Protein AF-A0AAF0R2K1-F1 (afdb_monomer)

Secondary structure (DSSP, 8-state):
----PPPPTHHHHHHHTTSS---------------SSHHHHGGGG------------------------SS----EETTEE---S-HHHHHHHHHHHHS--S--B---B-TT----B-PPPP--HHHHHHHHHHHHHHHHTTSEEE---S-BEEEEEEE-TTS-EEEEE-TTTHHHHB------PPPHHHHHHTTTT--EEEEEEBTTGGGGSBBPTTTGGGG-EEETTEEEEESB--TT-TTHHHHHHHHHHHHSTTTBTTTEEEETTEEEEEESSHHHHHHHHHHHHHHHHHTTPPB-GGG-EEEESEEEETTEEEETTEEEE-HHHHHHHHTPPPP-SHHHHHHHHHHHHHGGGGSTTHHHHTHHHHHHTSTT------HHHHHHHHHHHHHHHSPPPBPPP-SS--EEEEEEE-SSEEEEEEEETTEEEEEEEEEPPTTGGGS-HHHHHHHHHHHHHHHTHHHHTTS-EEEEES-GGGGGTTT-SS--HHHHHHHHHHTTS-EEEEE----------------PPPPP------------------

InterPro domains:
  IPR000477 Reverse transcriptase domain [PF00078] (158-317)
  IPR000477 Reverse transcriptase domain [PS50878] (139-318)
  IPR041373 Reverse transcriptase, RNase H-like domain [PF17917] (409-505)
  IPR043128 Reverse transcriptase/Diguanylate cyclase domain [G3DSA:3.30.70.270] (183-318)
  IPR043128 Reverse transcriptase/Diguanylate cyclase domain [G3DSA:3.30.70.270] (328-410)
  IPR043502 DNA/RNA polymerase superfamily [SSF56672] (93-511)

Sequence (550 aa):
MNVLYHPGKANVVADTLSRLSTGSVAYVEEDKKELAKDVHLLAHLGVLFMDRQLWRDSSEWVRIFIGSGGGHGVLCYYGRLCVPNVGELRKQILTKAHNSREIDFGIDLLPDTQPISIPPYRMAPTELKELKEQLRDLLEKGFIRPSQSPWGAPVLFVKKKDGSLRMCIDYRQLNRVTVKNKYPLPRIDDLFDQLQGASHFSKIDLRSGYHQVKVRECDIPKTAFRTMYGHYEFVVMSFGLTNAPAIFMDLMNRVFKPYLDSFVVVFIDDILIYSHSEEEHMGHLRVVLQRLREEKLYAKYEKCEFWLKEVAFLGYVVSGDGIKVDPKKTDVIRNWPRPLTPSDIRSFLGLAGYYRRFVNEFSSIASPMTKLTQKKAKFEWTDECERSFQTLKDKLVSAPILSLLDGLKGFVVYCDASRVGLGCVLMQNGKVIAYASRQLKVHEKNYPTHDLELAAVVFALKIWRHYLYGVHVDVFTDHKSLQYVFTQKDLNLRQRRWLEFLKDYDMSVHYHPGQHEYTLDRSSCLRRPVKPLLKVTSSVLSEVELPRSL

Foldseek 3Di:
DDDPDDDDLVVLLVVLCVVPAFDDDDDDDDDDDDDPPPVVVVVPPDDDDDDDDDDDDDDDDDDDDDDDDDDDPFDDDPNHGDQDPDPVSNVVVVVCVLVPDPFADEQAFAPPDDAAADAADDDDPVVVVVVVVVVVVCVVVVQKDADPFSHAWYWDWDQDPVRDTDIDTCCVVSQVGGDDGHHPPDDPLNLQLLQALWQWKKKWFFDQQQSSHAHDPVCQSNQWHQDPVHIMTGRTGDPPHRHRQVSQVVSVCVLCVVPPSPFWDDHRRMIMGTDNDPVVQVVRVVVVVVSCVVVVTHTDPVPIGGGDQWDCDPQWIQHSQAIGGNPVLLVCLLPPDDDPALSSLSSNCSSLVVVQFQAWQLQQLCVVSVQCNDPPDDNDCDPSNVVSSVSSSVSNNVGDGAHHDDDQAAWEKEWDFDLQWIWIWIDGPLGTHGIDIDGDDPVRNPDDRVVRRLVNVLVVCVVVVVRFQPGEYEYEYQDPVVQCLQPDDDDDPVSVVSVVVPVRGHYHYDYDHDDDDDDDDDDDDDDDRDDDDDDDDDDDDDDDDDDDDD

Nearest PDB structures (foldseek):
  8wut-assembly1_E  TM=8.560E-01  e=7.551E-33  Moloney murine leukemia virus
  8ygj-assembly1_E  TM=8.575E-01  e=1.043E-31  Moloney murine leukemia virus
  7o0h-assembly1_A  TM=8.447E-01  e=9.305E-32  White-tufted-ear marmoset simian foamy virus
  7o24-assembly1_A  TM=8.199E-01  e=5.354E-30  White-tufted-ear marmoset simian foamy virus
  7kse-assembly1_A  TM=4.816E-01  e=5.142E-25  Eastern chimpanzee simian foamy virus

Solvent-accessible surface area (backbone atoms only — not comparable to full-atom values): 33140 Å² total; per-residue (Å²): 137,89,83,86,77,77,84,56,75,64,57,53,34,50,44,76,37,46,79,63,70,36,16,30,84,87,89,80,90,87,84,86,91,88,78,82,66,65,73,65,60,66,72,78,69,77,83,80,89,86,84,84,90,87,80,88,82,85,93,80,92,77,91,79,83,85,78,93,79,77,100,63,101,69,64,63,57,96,92,38,79,62,76,60,94,48,70,65,61,41,49,51,53,47,50,56,70,69,64,76,61,100,64,58,47,78,71,59,60,48,86,91,68,72,72,61,61,47,79,52,64,91,72,54,76,68,56,51,53,50,48,56,54,54,52,48,57,34,43,79,68,58,39,34,44,83,47,88,47,74,26,15,26,22,56,48,76,44,73,46,97,86,66,49,78,39,86,44,50,52,35,71,64,58,54,70,44,39,70,84,44,71,40,93,71,79,51,72,65,66,60,50,63,66,51,45,78,25,41,37,33,32,38,43,32,38,53,60,49,51,62,75,35,39,30,29,78,90,35,22,45,71,56,13,33,27,50,99,90,50,42,32,22,31,49,22,37,61,78,67,51,58,45,51,54,24,58,45,33,50,52,50,50,63,76,41,51,95,39,47,93,73,42,36,51,76,56,60,55,41,38,39,36,48,19,71,42,74,70,56,37,54,52,54,52,51,51,52,57,46,52,30,56,76,72,70,55,57,64,32,68,98,65,40,46,72,84,29,56,62,45,86,52,101,71,24,30,40,33,64,81,21,40,36,74,27,63,83,51,34,54,52,51,66,69,52,72,87,65,89,45,56,64,46,45,49,51,50,53,26,56,53,56,70,56,32,49,52,28,78,44,42,35,52,51,46,38,57,58,52,53,43,58,40,99,84,49,71,88,72,92,44,72,68,35,51,53,30,51,51,52,51,37,50,43,56,63,67,42,62,70,25,30,60,71,73,80,85,58,58,38,35,37,42,34,41,42,57,97,58,19,29,27,32,38,38,29,42,83,91,42,47,55,36,28,44,50,42,55,58,50,85,73,57,66,76,50,56,66,72,59,35,39,54,48,17,51,60,45,46,54,66,69,44,41,89,74,47,58,88,28,66,33,45,34,34,30,65,52,67,70,61,60,44,61,91,74,57,84,91,66,52,79,67,54,47,62,47,50,61,61,51,69,74,41,51,67,52,60,43,66,45,78,67,85,74,92,72,91,80,88,83,89,83,89,79,85,85,78,88,80,80,89,86,83,87,80,94,86,85,93,74,85,89,86,81,90,76,86,134

Radius of gyration: 31.44 Å; Cα contacts (8 Å, |Δi|>4): 745; chains: 1; bounding box: 113×70×80 Å

Structure (mmCIF, N/CA/C/O backbone):
data_AF-A0AAF0R2K1-F1
#
_entry.id   AF-A0AAF0R2K1-F1
#
loop_
_atom_site.group_PDB
_atom_site.id
_atom_site.type_symbol
_atom_site.label_atom_id
_atom_site.label_alt_id
_atom_site.label_comp_id
_atom_site.label_asym_id
_atom_site.label_entity_id
_atom_site.label_seq_id
_atom_site.pdbx_PDB_ins_code
_atom_site.Cartn_x
_atom_site.Cartn_y
_atom_site.Cartn_z
_atom_site.occupancy
_atom_site.B_iso_or_equiv
_atom_site.auth_seq_id
_atom_site.auth_comp_id
_atom_site.auth_asym_id
_atom_site.auth_atom_id
_atom_site.pdbx_PDB_model_num
ATOM 1 N N . MET A 1 1 ? 15.215 -35.047 -0.252 1.00 27.38 1 MET A N 1
ATOM 2 C CA . MET A 1 1 ? 16.284 -34.123 -0.707 1.00 27.38 1 MET A CA 1
ATOM 3 C C . MET A 1 1 ? 15.753 -32.695 -0.656 1.00 27.38 1 MET A C 1
ATOM 5 O O . MET A 1 1 ? 14.571 -32.512 -0.910 1.00 27.38 1 MET A O 1
ATOM 9 N N . ASN A 1 2 ? 16.578 -31.703 -0.303 1.00 25.66 2 ASN A N 1
ATOM 10 C CA . ASN A 1 2 ? 16.112 -30.332 -0.043 1.00 25.66 2 ASN A CA 1
ATOM 11 C C . ASN A 1 2 ? 16.141 -29.441 -1.294 1.00 25.66 2 ASN A C 1
ATOM 13 O O . ASN A 1 2 ? 17.217 -29.160 -1.818 1.00 25.66 2 ASN A O 1
ATOM 17 N N . VAL A 1 3 ? 14.985 -28.899 -1.692 1.00 20.30 3 VAL A N 1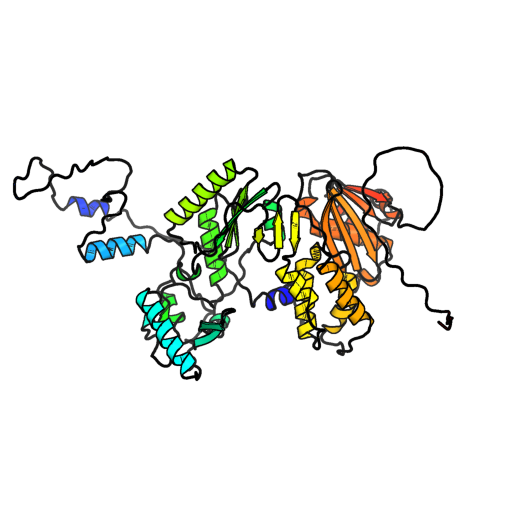
ATOM 18 C CA . VAL A 1 3 ? 14.885 -27.792 -2.661 1.00 20.30 3 VAL A CA 1
ATOM 19 C C . VAL A 1 3 ? 14.487 -26.517 -1.913 1.00 20.30 3 VAL A C 1
ATOM 21 O O . VAL A 1 3 ? 13.316 -26.170 -1.792 1.00 20.30 3 VAL A O 1
ATOM 24 N N . LEU A 1 4 ? 15.487 -25.820 -1.368 1.00 25.00 4 LEU A N 1
ATOM 25 C CA . LEU A 1 4 ? 15.307 -24.54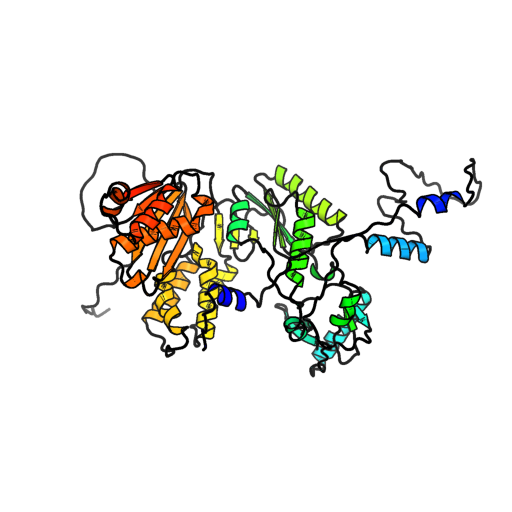4 -0.665 1.00 25.00 4 LEU A CA 1
ATOM 26 C C . LEU A 1 4 ? 15.097 -23.400 -1.670 1.00 25.00 4 LEU A C 1
ATOM 28 O O . LEU A 1 4 ? 16.044 -22.701 -2.036 1.00 25.00 4 LEU A O 1
ATOM 32 N N . TYR A 1 5 ? 13.858 -23.215 -2.131 1.00 23.64 5 TYR A N 1
ATOM 33 C CA . TYR A 1 5 ? 13.525 -22.134 -3.060 1.00 23.64 5 TYR A CA 1
ATOM 34 C C . TYR A 1 5 ? 13.558 -20.751 -2.382 1.00 23.64 5 TYR A C 1
ATOM 36 O O . TYR A 1 5 ? 13.280 -20.602 -1.191 1.00 23.64 5 TYR A O 1
ATOM 44 N N . HIS A 1 6 ? 13.945 -19.725 -3.140 1.00 25.02 6 HIS A N 1
ATOM 45 C CA . HIS A 1 6 ? 14.264 -18.403 -2.600 1.00 25.02 6 HIS A CA 1
ATOM 46 C C . HIS A 1 6 ? 13.022 -17.492 -2.574 1.00 25.02 6 HIS A C 1
ATOM 48 O O . HIS A 1 6 ? 12.383 -17.336 -3.617 1.00 25.02 6 HIS A O 1
ATOM 54 N N . PRO A 1 7 ? 12.695 -16.817 -1.452 1.00 25.55 7 PRO A N 1
ATOM 55 C CA . PRO A 1 7 ? 11.644 -15.801 -1.441 1.00 25.55 7 PRO A CA 1
ATOM 56 C C . PRO A 1 7 ? 11.957 -14.680 -2.438 1.00 25.55 7 PRO A C 1
ATOM 58 O O . PRO A 1 7 ? 13.098 -14.205 -2.512 1.00 25.55 7 PRO A O 1
ATOM 61 N N . GLY A 1 8 ? 10.951 -14.262 -3.208 1.00 25.02 8 GLY A N 1
ATOM 62 C CA . GLY A 1 8 ? 11.074 -13.160 -4.160 1.00 25.02 8 GLY A CA 1
ATOM 63 C C . GLY A 1 8 ? 11.267 -11.813 -3.456 1.00 25.02 8 GLY A C 1
ATOM 64 O O . GLY A 1 8 ? 10.808 -11.623 -2.331 1.00 25.02 8 GLY A O 1
ATOM 65 N N . LYS A 1 9 ? 11.913 -10.850 -4.134 1.00 28.20 9 LYS A N 1
ATOM 66 C CA . LYS A 1 9 ? 12.237 -9.521 -3.568 1.00 28.20 9 LYS A CA 1
ATOM 67 C C . LYS A 1 9 ? 11.006 -8.769 -3.020 1.00 28.20 9 LYS A C 1
ATOM 69 O O . LYS A 1 9 ? 11.149 -7.994 -2.077 1.00 28.20 9 LYS A O 1
ATOM 74 N N . ALA A 1 10 ? 9.810 -9.057 -3.543 1.00 27.41 10 ALA A N 1
ATOM 75 C CA . ALA A 1 10 ? 8.540 -8.539 -3.035 1.00 27.41 10 ALA A CA 1
ATOM 76 C C . ALA A 1 10 ? 8.283 -8.889 -1.557 1.00 27.41 10 ALA A C 1
ATOM 78 O O . ALA A 1 10 ? 7.810 -8.030 -0.830 1.00 27.41 10 ALA A O 1
ATOM 79 N N . ASN A 1 11 ? 8.659 -10.080 -1.073 1.00 27.44 11 ASN A N 1
ATOM 80 C CA . ASN A 1 11 ? 8.413 -10.476 0.322 1.00 27.44 11 ASN A CA 1
ATOM 81 C C . ASN A 1 11 ? 9.362 -9.811 1.329 1.00 27.44 11 ASN A C 1
ATOM 83 O O . ASN A 1 11 ? 9.107 -9.898 2.517 1.00 27.44 11 ASN A O 1
ATOM 87 N N . VAL A 1 12 ? 10.453 -9.166 0.897 1.00 30.28 12 VAL A N 1
ATOM 88 C CA . VAL A 1 12 ? 11.312 -8.374 1.802 1.00 30.28 12 VAL A CA 1
ATOM 89 C C . VAL A 1 12 ? 10.777 -6.948 1.913 1.00 30.28 12 VAL A C 1
ATOM 91 O O . VAL A 1 12 ? 10.679 -6.407 3.016 1.00 30.28 12 VAL A O 1
ATOM 94 N N . VAL A 1 13 ? 10.343 -6.373 0.783 1.00 31.22 13 VAL A N 1
ATOM 95 C CA . VAL A 1 13 ? 9.518 -5.154 0.760 1.00 31.22 13 VAL A CA 1
ATOM 96 C C . VAL A 1 13 ? 8.284 -5.363 1.640 1.00 31.22 13 VAL A C 1
ATOM 98 O O . VAL A 1 13 ? 8.082 -4.598 2.567 1.00 31.22 13 VAL A O 1
ATOM 101 N N . ALA A 1 14 ? 7.543 -6.455 1.445 1.00 27.12 14 ALA A N 1
ATOM 102 C CA . ALA A 1 14 ? 6.353 -6.852 2.199 1.00 27.12 14 ALA A CA 1
ATOM 103 C C . ALA A 1 14 ? 6.633 -7.703 3.459 1.00 27.12 14 ALA A C 1
ATOM 105 O O . ALA A 1 14 ? 5.766 -8.452 3.875 1.00 27.12 14 ALA A O 1
ATOM 106 N N . ASP A 1 15 ? 7.811 -7.577 4.079 1.00 30.62 15 ASP A N 1
ATOM 107 C CA . ASP A 1 15 ? 8.077 -7.989 5.478 1.00 30.62 15 ASP A CA 1
ATOM 108 C C . ASP A 1 15 ? 8.477 -6.748 6.287 1.00 30.62 15 ASP A C 1
ATOM 110 O O . ASP A 1 15 ? 7.880 -6.432 7.318 1.00 30.62 15 ASP A O 1
ATOM 114 N N . THR A 1 16 ? 9.321 -5.901 5.686 1.00 30.42 16 THR A N 1
ATOM 115 C CA . THR A 1 16 ? 9.493 -4.491 6.076 1.00 30.42 16 THR A CA 1
ATOM 116 C C . THR A 1 16 ? 8.145 -3.740 6.055 1.00 30.42 16 THR A C 1
ATOM 118 O O . THR A 1 16 ? 7.892 -2.911 6.927 1.00 30.42 16 THR A O 1
ATOM 121 N N . LEU A 1 17 ? 7.249 -4.099 5.122 1.00 26.91 17 LEU A N 1
ATOM 122 C CA . LEU A 1 17 ? 5.853 -3.660 5.010 1.00 26.91 17 LEU A CA 1
ATOM 123 C C . LEU A 1 17 ? 4.808 -4.745 5.375 1.00 26.91 17 LEU A C 1
ATOM 125 O O . LEU A 1 17 ? 3.631 -4.459 5.249 1.00 26.91 17 LEU A O 1
ATOM 129 N N . SER A 1 18 ? 5.152 -5.930 5.912 1.00 26.31 18 SER A N 1
ATOM 130 C CA . SER A 1 18 ? 4.191 -6.720 6.739 1.00 26.31 18 SER A CA 1
ATOM 131 C C . SER A 1 18 ? 4.430 -6.572 8.244 1.00 26.31 18 SER A C 1
ATOM 133 O O . SER A 1 18 ? 3.712 -7.147 9.058 1.00 26.31 18 SER A O 1
ATOM 135 N N . ARG A 1 19 ? 5.310 -5.638 8.620 1.00 30.73 19 ARG A N 1
ATOM 136 C CA . ARG A 1 19 ? 5.025 -4.698 9.717 1.00 30.73 19 ARG A CA 1
ATOM 137 C C . ARG A 1 19 ? 3.840 -3.752 9.393 1.00 30.73 19 ARG A C 1
ATOM 139 O O . ARG A 1 19 ? 3.459 -2.971 10.257 1.00 30.73 19 ARG A O 1
ATOM 146 N N . LEU A 1 20 ? 3.266 -3.829 8.179 1.00 24.61 20 LEU A N 1
ATOM 147 C CA . LEU A 1 20 ? 2.178 -3.004 7.622 1.00 24.61 20 LEU A CA 1
ATOM 148 C C . LEU A 1 20 ? 1.172 -3.809 6.730 1.00 24.61 20 LEU A C 1
ATOM 150 O O . LEU A 1 20 ? 0.803 -3.334 5.660 1.00 24.61 20 LEU A O 1
ATOM 154 N N . SER A 1 21 ? 0.671 -4.972 7.205 1.00 25.55 21 SER A N 1
ATOM 155 C CA . SER A 1 21 ? -0.617 -5.649 6.824 1.00 25.55 21 SER A CA 1
ATOM 156 C C . SER A 1 21 ? -0.645 -7.023 6.096 1.00 25.55 21 SER A C 1
ATOM 158 O O . SER A 1 21 ? 0.346 -7.512 5.555 1.00 25.55 21 SER A O 1
ATOM 160 N N . THR A 1 22 ? -1.862 -7.607 6.166 1.00 28.22 22 THR A N 1
ATOM 161 C CA . THR A 1 22 ? -2.510 -8.824 5.595 1.00 28.22 22 THR A CA 1
ATOM 162 C C . THR A 1 22 ? -4.044 -8.664 5.818 1.00 28.22 22 THR A C 1
ATOM 164 O O . THR A 1 22 ? -4.415 -7.826 6.631 1.00 28.22 22 THR A O 1
ATOM 167 N N . GLY A 1 23 ? -5.031 -9.373 5.241 1.00 32.88 23 GLY A N 1
ATOM 168 C CA . GLY A 1 23 ? -5.151 -10.300 4.098 1.00 32.88 23 GLY A CA 1
ATOM 169 C C . GLY A 1 23 ? -6.343 -11.298 4.269 1.00 32.88 23 GLY A C 1
ATOM 170 O O . GLY A 1 23 ? -6.876 -11.385 5.371 1.00 32.88 23 GLY A O 1
ATOM 171 N N . SER A 1 24 ? -6.702 -12.092 3.239 1.00 36.28 24 SER A N 1
ATOM 172 C CA . SER A 1 24 ? -7.687 -13.227 3.212 1.00 36.28 24 SER A CA 1
ATOM 173 C C . SER A 1 24 ? -8.996 -12.895 2.493 1.00 36.28 24 SER A C 1
ATOM 175 O O . SER A 1 24 ? -9.196 -11.717 2.286 1.00 36.28 24 SER A O 1
ATOM 177 N N . VAL A 1 25 ? -9.942 -13.767 2.120 1.00 32.28 25 VAL A N 1
ATOM 178 C CA . VAL A 1 25 ? -10.096 -15.246 2.113 1.00 32.28 25 VAL A CA 1
ATOM 179 C C . VAL A 1 25 ? -10.755 -15.641 0.778 1.00 32.28 25 VAL A C 1
ATOM 181 O O . VAL A 1 25 ? -11.332 -14.789 0.111 1.00 32.28 25 VAL A O 1
ATOM 184 N N . ALA A 1 26 ? -10.675 -16.916 0.388 1.00 30.97 26 ALA A N 1
ATOM 185 C CA . ALA A 1 26 ? -11.695 -17.625 -0.403 1.00 30.97 26 ALA A CA 1
ATOM 186 C C . ALA A 1 26 ? -11.467 -19.140 -0.170 1.00 30.97 26 ALA A C 1
ATOM 188 O O . ALA A 1 26 ? -10.314 -19.530 0.036 1.00 30.97 26 ALA A O 1
ATOM 189 N N . TYR A 1 27 ? -12.443 -20.051 -0.112 1.00 28.73 27 TYR A N 1
ATOM 190 C CA . TYR A 1 27 ? -13.855 -20.120 -0.554 1.00 28.73 27 TYR A CA 1
ATOM 191 C C . TYR A 1 27 ? -14.705 -20.827 0.554 1.00 28.73 27 TYR A C 1
ATOM 193 O O . TYR A 1 27 ? -14.090 -21.458 1.411 1.00 28.73 27 TYR A O 1
ATOM 201 N N . VAL A 1 28 ? -16.053 -20.886 0.595 1.00 27.88 28 VAL A N 1
ATOM 202 C CA . VAL A 1 28 ? -17.194 -20.068 0.083 1.00 27.88 28 VAL A CA 1
ATOM 203 C C . VAL A 1 28 ? -18.528 -20.708 0.582 1.00 27.88 28 VAL A C 1
ATOM 205 O O . VAL A 1 28 ? -18.485 -21.897 0.875 1.00 27.88 28 VAL A O 1
ATOM 208 N N . GLU A 1 29 ? -19.655 -19.960 0.623 1.00 29.55 29 GLU A N 1
ATOM 209 C CA . GLU A 1 29 ? -21.092 -20.414 0.627 1.00 29.55 29 GLU A CA 1
ATOM 210 C C . GLU A 1 29 ? -21.542 -21.504 1.662 1.00 29.55 29 GLU A C 1
ATOM 212 O O . GLU A 1 29 ? -20.732 -22.047 2.402 1.00 29.55 29 GLU A O 1
ATOM 217 N N . GLU A 1 30 ? -22.818 -21.865 1.892 1.00 28.73 30 GLU A N 1
ATOM 218 C CA . GLU A 1 30 ? -24.153 -21.256 1.674 1.00 28.73 30 GLU A CA 1
ATOM 219 C C . GLU A 1 30 ? -25.124 -21.748 2.788 1.00 28.73 30 GLU A C 1
ATOM 221 O O . GLU A 1 30 ? -24.794 -22.699 3.500 1.00 28.73 30 GLU A O 1
ATOM 226 N N . ASP A 1 31 ? -26.340 -21.163 2.865 1.00 25.91 31 ASP A N 1
ATOM 227 C CA . ASP A 1 31 ? -27.664 -21.850 2.981 1.00 25.91 31 ASP A CA 1
ATOM 228 C C . ASP A 1 31 ? -28.671 -21.320 4.056 1.00 25.91 31 ASP A C 1
ATOM 230 O O . ASP A 1 31 ? -28.290 -20.811 5.104 1.00 25.91 31 ASP A O 1
ATOM 234 N N . LYS A 1 32 ? -29.977 -21.500 3.759 1.00 27.55 32 LYS A N 1
ATOM 235 C CA . LYS A 1 32 ? -31.244 -21.336 4.539 1.00 27.55 32 LYS A CA 1
ATOM 236 C C . LYS A 1 32 ? -31.494 -20.018 5.315 1.00 27.55 32 LYS A C 1
ATOM 238 O O . LYS A 1 32 ? -30.749 -19.643 6.204 1.00 27.55 32 LYS A O 1
ATOM 243 N N . LYS A 1 33 ? -32.551 -19.227 5.051 1.00 30.06 33 LYS A N 1
ATOM 244 C CA . LYS A 1 33 ? -34.025 -19.470 4.992 1.00 30.06 33 LYS A CA 1
ATOM 245 C C . LYS A 1 33 ? -34.705 -19.810 6.333 1.00 30.06 33 LYS A C 1
ATOM 247 O O . LYS A 1 33 ? -34.826 -20.982 6.657 1.00 30.06 33 LYS A O 1
ATOM 252 N N . GLU A 1 34 ? -35.314 -18.806 6.978 1.00 30.95 34 GLU A N 1
ATOM 253 C CA . GLU A 1 34 ? -36.713 -18.835 7.469 1.00 30.95 34 GLU A CA 1
ATOM 254 C C . GLU A 1 34 ? -37.159 -17.448 7.994 1.00 30.95 34 GLU A C 1
ATOM 256 O O . GLU A 1 34 ? -36.595 -16.940 8.954 1.00 30.95 34 GLU A O 1
ATOM 261 N N . LEU A 1 35 ? -38.181 -16.830 7.378 1.00 31.69 35 LEU A N 1
ATOM 262 C CA . LEU A 1 35 ? -38.843 -15.609 7.899 1.00 31.69 35 LEU A CA 1
ATOM 263 C C . LEU A 1 35 ? -40.350 -15.531 7.550 1.00 31.69 35 LEU A C 1
ATOM 265 O O . LEU A 1 35 ? -40.996 -14.504 7.725 1.00 31.69 35 LEU A O 1
ATOM 269 N N . ALA A 1 36 ? -40.932 -16.619 7.034 1.00 29.48 36 ALA A N 1
ATOM 270 C CA . ALA A 1 36 ? -42.330 -16.659 6.587 1.00 29.48 36 ALA A CA 1
ATOM 271 C C . ALA A 1 36 ? -43.336 -17.028 7.700 1.00 29.48 36 ALA A C 1
ATOM 273 O O . ALA A 1 36 ? -44.539 -17.030 7.457 1.00 29.48 36 ALA A O 1
ATOM 274 N N . LYS A 1 37 ? -42.859 -17.361 8.909 1.00 32.50 37 LYS A N 1
ATOM 275 C CA . LYS A 1 37 ? -43.693 -17.850 10.024 1.00 32.50 37 LYS A CA 1
ATOM 276 C C . LYS A 1 37 ? -44.264 -16.717 10.890 1.00 32.50 37 LYS A C 1
ATOM 278 O O . LYS A 1 37 ? -45.423 -16.785 11.291 1.00 32.50 37 LYS A O 1
ATOM 283 N N . ASP A 1 38 ? -43.500 -15.647 11.106 1.00 34.78 38 ASP A N 1
ATOM 284 C CA . ASP A 1 38 ? -43.852 -14.565 12.044 1.00 34.78 38 ASP A CA 1
ATOM 285 C C . ASP A 1 38 ? -45.112 -13.779 11.636 1.00 34.78 38 ASP A C 1
ATOM 287 O O . ASP A 1 38 ? -45.862 -13.301 12.488 1.00 34.78 38 ASP A O 1
ATOM 291 N N . VAL A 1 39 ? -45.387 -13.685 10.329 1.00 36.31 39 VAL A N 1
ATOM 292 C CA . VAL A 1 39 ? -46.535 -12.942 9.773 1.00 36.31 39 VAL A CA 1
ATOM 293 C C . VAL A 1 39 ? -47.880 -13.533 10.222 1.00 36.31 39 VAL A C 1
ATOM 295 O O . VAL A 1 39 ? -48.852 -12.797 10.370 1.00 36.31 39 VAL A O 1
ATOM 298 N N . HIS A 1 40 ? -47.948 -14.841 10.491 1.00 32.16 40 HIS A N 1
ATOM 299 C CA . HIS A 1 40 ? -49.177 -15.497 10.954 1.00 32.16 40 HIS A CA 1
ATOM 300 C C . HIS A 1 40 ? -49.465 -15.284 12.450 1.00 32.16 40 HIS A C 1
ATOM 302 O O . HIS A 1 40 ? -50.622 -15.362 12.865 1.00 32.16 40 HIS A O 1
ATOM 308 N N . LEU A 1 41 ? -48.447 -14.986 13.265 1.00 34.91 41 LEU A N 1
ATOM 309 C CA . LEU A 1 41 ? -48.608 -14.860 14.717 1.00 34.91 41 LEU A CA 1
ATOM 310 C C . LEU A 1 41 ? -49.332 -13.559 15.111 1.00 34.91 41 LEU A C 1
ATOM 312 O O . LEU A 1 41 ? -50.121 -13.539 16.054 1.00 34.91 41 LEU A O 1
ATOM 316 N N . LEU A 1 42 ? -49.114 -12.481 14.350 1.00 35.88 42 LEU A N 1
ATOM 317 C CA . LEU A 1 42 ? -49.703 -11.161 14.609 1.00 35.88 42 LEU A CA 1
ATOM 318 C C . LEU A 1 42 ? -51.227 -11.109 14.393 1.00 35.88 42 LEU A C 1
ATOM 320 O O . LEU A 1 42 ? -51.894 -10.261 14.981 1.00 35.88 42 LEU A O 1
ATOM 324 N N . ALA A 1 43 ? -51.793 -12.030 13.606 1.00 31.88 43 ALA A N 1
ATOM 325 C CA . ALA A 1 43 ? -53.234 -12.093 13.352 1.00 31.88 43 ALA A CA 1
ATOM 326 C C . ALA A 1 43 ? -54.060 -12.548 14.576 1.00 31.88 43 ALA A C 1
ATOM 328 O O . ALA A 1 43 ? -55.256 -12.278 14.640 1.00 31.88 43 ALA A O 1
ATOM 329 N N . HIS A 1 44 ? -53.440 -13.213 15.558 1.00 32.56 44 HIS A N 1
ATOM 330 C CA . HIS A 1 44 ? -54.134 -13.793 16.718 1.00 32.56 44 HIS A CA 1
ATOM 331 C C . HIS A 1 44 ? -54.320 -12.837 17.914 1.00 32.56 44 HIS A C 1
ATOM 333 O O . HIS A 1 44 ? -54.895 -13.240 18.922 1.00 32.56 44 HIS A O 1
ATOM 339 N N . LEU A 1 45 ? -53.855 -11.581 17.833 1.00 33.22 45 LEU A N 1
ATOM 340 C CA . LEU A 1 45 ? -53.832 -10.644 18.973 1.00 33.22 45 LEU A CA 1
ATOM 341 C C . LEU A 1 45 ? -54.949 -9.577 18.983 1.00 33.22 45 LEU A C 1
ATOM 343 O O . LEU A 1 45 ? -54.949 -8.708 19.850 1.00 33.22 45 LEU A O 1
ATOM 347 N N . GLY A 1 46 ? -55.924 -9.652 18.071 1.00 31.53 46 GLY A N 1
ATOM 348 C CA . GLY A 1 46 ? -57.264 -9.068 18.272 1.00 31.53 46 GLY A CA 1
ATOM 349 C C . GLY A 1 46 ? -57.393 -7.538 18.391 1.00 31.53 46 GLY A C 1
ATOM 350 O O . GLY A 1 46 ? -58.406 -7.065 18.902 1.00 31.53 46 GLY A O 1
ATOM 351 N N . VAL A 1 47 ? -56.411 -6.748 17.944 1.00 29.02 47 VAL A N 1
ATOM 352 C CA . VAL A 1 47 ? -56.456 -5.276 18.059 1.00 29.02 47 VAL A CA 1
ATOM 353 C C . VAL A 1 47 ? -57.326 -4.654 16.959 1.00 29.02 47 VAL A C 1
ATOM 355 O O . VAL A 1 47 ? -56.933 -4.603 15.794 1.00 29.02 47 VAL A O 1
ATOM 358 N N . LEU A 1 48 ? -58.493 -4.131 17.342 1.00 25.19 48 LEU A N 1
ATOM 359 C CA . LEU A 1 48 ? -59.370 -3.323 16.488 1.00 25.19 48 LEU A CA 1
ATOM 360 C C . LEU A 1 48 ? -59.009 -1.829 16.556 1.00 25.19 48 LEU A C 1
ATOM 362 O O . LEU A 1 48 ? -58.771 -1.288 17.634 1.00 25.19 48 LEU A O 1
ATOM 366 N N . PHE A 1 49 ? -59.041 -1.147 15.408 1.00 31.17 49 PHE A N 1
ATOM 367 C CA . PHE A 1 49 ? -58.984 0.317 15.324 1.00 31.17 49 PHE A CA 1
ATOM 368 C C . PHE A 1 49 ? -60.398 0.913 15.380 1.00 31.17 49 PHE A C 1
ATOM 370 O O . PHE A 1 49 ? -61.218 0.619 14.513 1.00 31.17 49 PHE A O 1
ATOM 377 N N . MET A 1 50 ? -60.649 1.819 16.329 1.00 23.00 50 MET A N 1
ATOM 378 C CA . MET A 1 50 ? -61.720 2.824 16.254 1.00 23.00 50 MET A CA 1
ATOM 379 C C . MET A 1 50 ? -61.214 4.179 16.779 1.00 23.00 50 MET A C 1
ATOM 381 O O . MET A 1 50 ? -60.116 4.277 17.323 1.00 23.00 50 MET A O 1
ATOM 385 N N . ASP A 1 51 ? -61.984 5.231 16.513 1.00 29.81 51 ASP A N 1
ATOM 386 C CA . ASP A 1 51 ? -61.518 6.617 16.378 1.00 29.81 51 ASP A CA 1
ATOM 387 C C . ASP A 1 51 ? -62.057 7.561 17.484 1.00 29.81 51 ASP A C 1
ATOM 389 O O . ASP A 1 51 ? -63.050 7.255 18.142 1.00 29.81 51 ASP A O 1
ATOM 393 N N . ARG A 1 52 ? -61.459 8.763 17.562 1.00 27.42 52 ARG A N 1
ATOM 394 C CA . ARG A 1 52 ? -61.892 10.008 18.243 1.00 27.42 52 ARG A CA 1
ATOM 395 C C . ARG A 1 52 ? -61.495 10.250 19.711 1.00 27.42 52 ARG A C 1
ATOM 397 O O . ARG A 1 52 ? -62.081 9.718 20.639 1.00 27.42 52 ARG A O 1
ATOM 404 N N . GLN A 1 53 ? -60.637 11.270 19.846 1.00 27.28 53 GLN A N 1
ATOM 405 C CA . GLN A 1 53 ? -60.543 12.284 20.918 1.00 27.28 53 GLN A CA 1
ATOM 406 C C . GLN A 1 53 ? -60.285 11.853 22.379 1.00 27.28 53 GLN A C 1
ATOM 408 O O . GLN A 1 53 ? -61.086 11.190 23.026 1.00 27.28 53 GLN A O 1
ATOM 413 N N . LEU A 1 54 ? -59.218 12.425 22.952 1.00 25.28 54 LEU A N 1
ATOM 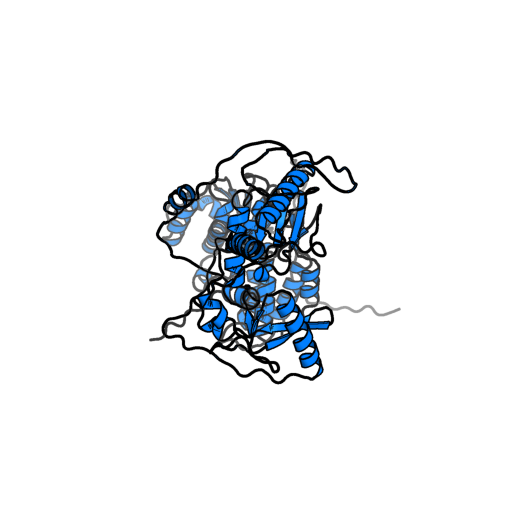414 C CA . LEU A 1 54 ? -58.952 12.504 24.394 1.00 25.28 54 LEU A CA 1
ATOM 415 C C . LEU A 1 54 ? -58.981 13.973 24.850 1.00 25.28 54 LEU A C 1
ATOM 417 O O . LEU A 1 54 ? -58.609 14.866 24.088 1.00 25.28 54 LEU A O 1
ATOM 421 N N . TRP A 1 55 ? -59.412 14.212 26.091 1.00 25.44 55 TRP A N 1
ATOM 422 C CA . TRP A 1 55 ? -59.597 15.542 26.689 1.00 25.44 55 TRP A CA 1
ATOM 423 C C . TRP A 1 55 ? -58.806 15.697 27.998 1.00 25.44 55 TRP A C 1
ATOM 425 O O . TRP A 1 55 ? -58.873 14.812 28.846 1.00 25.44 55 TRP A O 1
ATOM 435 N N . ARG A 1 56 ? -58.213 16.890 28.190 1.00 24.80 56 ARG A N 1
ATOM 436 C CA . ARG A 1 56 ? -57.602 17.429 29.431 1.00 24.80 56 ARG A CA 1
ATOM 437 C C . ARG A 1 56 ? -56.380 16.675 30.015 1.00 24.80 56 ARG A C 1
ATOM 439 O O . ARG A 1 56 ? -56.173 15.503 29.745 1.00 24.80 56 ARG A O 1
ATOM 446 N N . ASP A 1 57 ? -55.503 17.317 30.799 1.00 27.34 57 ASP A N 1
ATOM 447 C CA . ASP A 1 57 ? -55.483 18.718 31.276 1.00 27.34 57 ASP A CA 1
ATOM 448 C C . ASP A 1 57 ? -54.066 19.343 31.234 1.00 27.34 57 ASP A C 1
ATOM 450 O O . ASP A 1 57 ? -53.078 18.649 31.010 1.00 27.34 57 ASP A O 1
ATOM 454 N N . SER A 1 58 ? -53.974 20.650 31.506 1.00 28.77 58 SER A N 1
ATOM 455 C CA . SER A 1 58 ? -52.753 21.475 31.662 1.00 28.77 58 SER A CA 1
ATOM 456 C C . SER A 1 58 ? -51.853 21.731 30.428 1.00 28.77 58 SER A C 1
ATOM 458 O O . SER A 1 58 ? -50.867 21.053 30.169 1.00 28.77 58 SER A O 1
ATOM 460 N N . SER A 1 59 ? -52.157 22.843 29.750 1.00 34.56 59 SER A N 1
ATOM 461 C CA . SER A 1 59 ? -51.209 23.925 29.409 1.00 34.56 59 SER A CA 1
ATOM 462 C C . SER A 1 59 ? -49.839 23.625 28.759 1.00 34.56 59 SER A C 1
ATOM 464 O O . SER A 1 59 ? -48.813 23.887 29.374 1.00 34.56 59 SER A O 1
ATOM 466 N N . GLU A 1 60 ? -49.813 23.273 27.467 1.00 28.14 60 GLU A N 1
ATOM 467 C CA . GLU A 1 60 ? -49.094 24.042 26.417 1.00 28.14 60 GLU A CA 1
ATOM 468 C C . GLU A 1 60 ? -49.413 23.498 25.006 1.00 28.14 60 GLU A C 1
ATOM 470 O O . GLU A 1 60 ? -49.698 22.314 24.833 1.00 28.14 60 GLU A O 1
ATOM 475 N N . TRP A 1 61 ? -49.395 24.356 23.975 1.00 27.41 61 TRP A N 1
ATOM 476 C CA . TRP A 1 61 ? -49.750 23.969 22.598 1.00 27.41 61 TRP A CA 1
ATOM 477 C C . TRP A 1 61 ? -48.513 23.792 21.708 1.00 27.41 61 TRP A C 1
ATOM 479 O O . TRP A 1 61 ? -47.855 24.769 21.356 1.00 27.41 61 TRP A O 1
ATOM 489 N N . VAL A 1 62 ? -48.273 22.569 21.221 1.00 25.41 62 VAL A N 1
ATOM 490 C CA . VAL A 1 62 ? -47.296 22.291 20.151 1.00 25.41 62 VAL A CA 1
ATOM 491 C C . VAL A 1 62 ? -48.010 21.678 18.945 1.00 25.41 62 VAL A C 1
ATOM 493 O O . VAL A 1 62 ? -48.604 20.606 19.037 1.00 25.41 62 VAL A O 1
ATOM 496 N N . ARG A 1 63 ? -47.944 22.343 17.782 1.00 23.08 63 ARG A N 1
ATOM 497 C CA . ARG A 1 63 ? -48.470 21.800 16.516 1.00 23.08 63 ARG A CA 1
ATOM 498 C C . ARG A 1 63 ? -47.528 20.726 15.966 1.00 23.08 63 ARG A C 1
ATOM 500 O O . ARG A 1 63 ? -46.541 21.046 15.308 1.00 23.08 63 ARG A O 1
ATOM 507 N N . ILE A 1 64 ? -47.852 19.457 16.198 1.00 26.75 64 ILE A N 1
ATOM 508 C CA . ILE A 1 64 ? -47.137 18.322 15.600 1.00 26.75 64 ILE A CA 1
ATOM 509 C C . ILE A 1 64 ? -47.700 18.054 14.197 1.00 26.75 64 ILE A C 1
ATOM 511 O O . ILE A 1 64 ? -48.837 17.614 14.052 1.00 26.75 64 ILE A O 1
ATOM 515 N N . PHE A 1 65 ? -46.894 18.288 13.159 1.00 25.80 65 PHE A N 1
ATOM 516 C CA . PHE A 1 65 ? -47.194 17.825 11.802 1.00 25.80 65 PHE A CA 1
ATOM 517 C C . PHE A 1 65 ? -46.767 16.361 11.641 1.00 25.80 65 PHE A C 1
ATOM 519 O O . PHE A 1 65 ? -45.578 16.050 11.693 1.00 25.80 65 PHE A O 1
ATOM 526 N N . ILE A 1 66 ? -47.731 15.468 11.404 1.00 30.45 66 ILE A N 1
ATOM 527 C CA . ILE A 1 66 ? -47.475 14.066 11.052 1.00 30.45 66 ILE A CA 1
ATOM 528 C C . ILE A 1 66 ? -47.517 13.942 9.525 1.00 30.45 66 ILE A C 1
ATOM 530 O O . ILE A 1 66 ? -48.586 13.831 8.931 1.00 30.45 66 ILE A O 1
ATOM 534 N N . GLY A 1 67 ? -46.348 13.990 8.884 1.00 30.30 67 GLY A N 1
ATOM 535 C CA . GLY A 1 67 ? -46.206 13.721 7.451 1.00 30.30 67 GLY A CA 1
ATOM 536 C C . GLY A 1 67 ? -45.906 12.246 7.191 1.00 30.30 67 GLY A C 1
ATOM 537 O O . GLY A 1 67 ? -44.828 11.769 7.544 1.00 30.30 67 GLY A O 1
ATOM 538 N N . SER A 1 68 ? -46.827 11.517 6.560 1.00 36.78 68 SER A N 1
ATOM 539 C CA . SER A 1 68 ? -46.601 10.133 6.134 1.00 36.78 68 SER A CA 1
ATOM 540 C C . SER A 1 68 ? -45.767 10.079 4.847 1.00 36.78 68 SER A C 1
ATOM 542 O O . SER A 1 68 ? -46.282 10.216 3.741 1.00 36.78 68 SER A O 1
ATOM 544 N N . GLY A 1 69 ? -44.458 9.847 4.982 1.00 30.70 69 GLY A N 1
ATOM 545 C CA . GLY A 1 69 ? -43.548 9.719 3.839 1.00 30.70 69 GLY A CA 1
ATOM 546 C C . GLY A 1 69 ? -42.400 8.741 4.086 1.00 30.70 69 GLY A C 1
ATOM 547 O O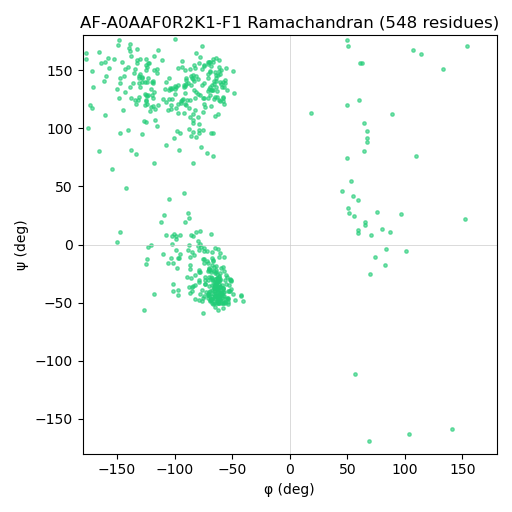 . GLY A 1 69 ? -41.368 9.134 4.616 1.00 30.70 69 GLY A O 1
ATOM 548 N N . GLY A 1 70 ? -42.564 7.486 3.647 1.00 29.75 70 GLY A N 1
ATOM 549 C CA . GLY A 1 70 ? -41.453 6.534 3.490 1.00 29.75 70 GLY A CA 1
ATOM 550 C C . GLY A 1 70 ? -41.383 5.359 4.477 1.00 29.75 70 GLY A C 1
ATOM 551 O O . GLY A 1 70 ? -40.499 5.313 5.324 1.00 29.75 70 GLY A O 1
ATOM 552 N N . GLY A 1 71 ? -42.242 4.350 4.286 1.00 34.44 71 GLY A N 1
ATOM 553 C CA . GLY A 1 71 ? -41.902 2.919 4.437 1.00 34.44 71 GLY A CA 1
ATOM 554 C C . GLY A 1 71 ? -41.614 2.308 5.821 1.00 34.44 71 GLY A C 1
ATOM 555 O O . GLY A 1 71 ? -41.822 1.107 5.981 1.00 34.44 71 GLY A O 1
ATOM 556 N N . HIS A 1 72 ? -41.170 3.066 6.826 1.00 36.28 72 HIS A N 1
ATOM 557 C CA . HIS A 1 72 ? -40.766 2.520 8.127 1.00 36.28 72 HIS A CA 1
ATOM 558 C C . HIS A 1 72 ? -41.384 3.293 9.298 1.00 36.28 72 HIS A C 1
ATOM 560 O O . HIS A 1 72 ? -41.202 4.501 9.430 1.00 36.28 72 HIS A O 1
ATOM 566 N N . GLY A 1 73 ? -42.095 2.577 10.176 1.00 32.62 73 GLY A N 1
ATOM 567 C CA . GLY A 1 73 ? -42.771 3.135 11.351 1.00 32.62 73 GLY A CA 1
ATOM 568 C C . GLY A 1 73 ? -41.800 3.569 12.450 1.00 32.62 73 GLY A C 1
ATOM 569 O O . GLY A 1 73 ? -41.619 2.857 13.435 1.00 32.62 73 GLY A O 1
ATOM 570 N N . VAL A 1 74 ? -41.173 4.734 12.278 1.00 35.84 74 VAL A N 1
ATOM 571 C CA . VAL A 1 74 ? -40.216 5.324 13.223 1.00 35.84 74 VAL A CA 1
ATOM 572 C C . VAL A 1 74 ? -40.681 6.724 13.616 1.00 35.84 74 VAL A C 1
ATOM 574 O O . VAL A 1 74 ? -40.822 7.604 12.772 1.00 35.84 74 VAL A O 1
ATOM 577 N N . LEU A 1 75 ? -40.894 6.941 14.915 1.00 34.66 75 LEU A N 1
ATOM 578 C CA . LEU A 1 75 ? -41.211 8.258 15.465 1.00 34.66 75 LEU A CA 1
ATOM 579 C C . LEU A 1 75 ? -39.949 9.133 15.519 1.00 34.66 75 LEU A C 1
ATOM 581 O O . LEU A 1 75 ? -38.935 8.755 16.111 1.00 34.66 75 LEU A O 1
ATOM 585 N N . CYS A 1 76 ? -40.037 10.322 14.926 1.00 35.06 76 CYS A N 1
ATOM 586 C CA . CYS A 1 76 ? -38.980 11.330 14.910 1.00 35.06 76 CYS A CA 1
ATOM 587 C C . CYS A 1 76 ? -39.547 12.698 15.311 1.00 35.06 76 CYS A C 1
ATOM 589 O O . CYS A 1 76 ? -40.615 13.092 14.848 1.00 35.06 76 CYS A O 1
ATOM 591 N N . TYR A 1 77 ? -38.804 13.446 16.125 1.00 32.09 77 TYR A N 1
ATOM 592 C CA . TYR A 1 77 ? -39.168 14.780 16.609 1.00 32.09 77 TYR A CA 1
ATOM 593 C C . TYR A 1 77 ? -38.043 15.762 16.269 1.00 32.09 77 TYR A C 1
ATOM 595 O O . TYR A 1 77 ? -36.885 15.512 16.604 1.00 32.09 77 TYR A O 1
ATOM 603 N N . TYR A 1 78 ? -38.357 16.845 15.546 1.00 26.56 78 TYR A N 1
ATOM 604 C CA . TYR A 1 78 ? -37.379 17.830 15.040 1.00 26.56 78 TYR A CA 1
ATOM 605 C C . TYR A 1 78 ? -36.128 17.191 14.391 1.00 26.56 78 TYR A C 1
ATOM 607 O O . TYR A 1 78 ? -34.987 17.545 14.689 1.00 26.56 78 TYR A O 1
ATOM 615 N N . GLY A 1 79 ? -36.339 16.193 13.524 1.00 31.33 79 GLY A N 1
ATOM 616 C CA . GLY A 1 79 ? -35.261 15.488 12.816 1.00 31.33 79 GLY A CA 1
ATOM 617 C C . GLY A 1 79 ? -34.391 14.570 13.688 1.00 31.33 79 GLY A C 1
ATOM 618 O O . GLY A 1 79 ? -33.384 14.056 13.207 1.00 31.33 79 GLY A O 1
ATOM 619 N N . ARG A 1 80 ? -34.756 14.345 14.958 1.00 30.30 80 ARG A N 1
ATOM 620 C CA . ARG A 1 80 ? -34.084 13.410 15.872 1.00 30.30 80 ARG A CA 1
ATOM 621 C C . ARG A 1 80 ? -34.949 12.172 16.100 1.00 30.30 80 ARG A C 1
ATOM 623 O O . ARG A 1 80 ? -36.162 12.274 16.255 1.00 30.30 80 ARG A O 1
ATOM 630 N N . LEU A 1 81 ? -34.305 11.009 16.136 1.00 36.72 81 LEU A N 1
ATOM 631 C CA . LEU A 1 81 ? -34.954 9.710 16.310 1.00 36.72 81 LEU A CA 1
ATOM 632 C C . LEU A 1 81 ? -35.406 9.522 17.768 1.00 36.72 81 LEU A C 1
ATOM 634 O O . LEU A 1 81 ? -34.581 9.562 18.684 1.00 36.72 81 LEU A O 1
ATOM 638 N N . CYS A 1 82 ? -36.704 9.317 17.996 1.00 36.62 82 CYS A N 1
ATOM 639 C CA . CYS A 1 82 ? -37.261 9.163 19.339 1.00 36.62 82 CYS A CA 1
ATOM 640 C C . CYS A 1 82 ? -37.057 7.729 19.842 1.00 36.62 82 CYS A C 1
ATOM 642 O O . CYS A 1 82 ? -37.885 6.853 19.606 1.00 36.62 82 CYS A O 1
ATOM 644 N N . VAL A 1 83 ? -35.953 7.484 20.554 1.00 37.16 83 VAL A N 1
ATOM 645 C CA . VAL A 1 83 ? -35.722 6.208 21.250 1.00 37.16 83 VAL A CA 1
ATOM 646 C C . VAL A 1 83 ? -36.713 6.086 22.419 1.00 37.16 83 VAL A C 1
ATOM 648 O O . VAL A 1 83 ? -36.660 6.923 23.323 1.00 37.16 83 VAL A O 1
ATOM 651 N N . PRO A 1 84 ? -37.594 5.067 22.458 1.00 39.31 84 PRO A N 1
ATOM 652 C CA . PRO A 1 84 ? -38.556 4.914 23.548 1.00 39.31 84 PRO A CA 1
ATOM 653 C C . PRO A 1 84 ? -37.866 4.656 24.891 1.00 39.31 84 PRO A C 1
ATOM 655 O O . PRO A 1 84 ? -36.890 3.908 24.965 1.00 39.31 84 PRO A O 1
ATOM 658 N N . ASN A 1 85 ? -38.415 5.209 25.976 1.00 37.12 85 ASN A N 1
ATOM 659 C CA . ASN A 1 85 ? -37.878 5.021 27.331 1.00 37.12 85 ASN A CA 1
ATOM 660 C C . ASN A 1 85 ? -38.245 3.653 27.959 1.00 37.12 85 ASN A C 1
ATOM 662 O O . ASN A 1 85 ? -38.055 3.435 29.151 1.00 37.12 85 ASN A O 1
ATOM 666 N N . VAL A 1 86 ? -38.780 2.724 27.160 1.00 41.47 86 VAL A N 1
ATOM 667 C CA . VAL A 1 86 ? -39.109 1.353 27.573 1.00 41.47 86 VAL A CA 1
ATOM 668 C C . VAL A 1 86 ? -37.870 0.480 27.390 1.00 41.47 86 VAL A C 1
ATOM 670 O O . VAL A 1 86 ? -37.377 0.322 26.270 1.00 41.47 86 VAL A O 1
ATOM 673 N N . GLY A 1 87 ? -37.362 -0.082 28.491 1.00 37.78 87 GLY A N 1
ATOM 674 C CA . GLY A 1 87 ? -36.055 -0.746 28.540 1.00 37.78 87 GLY A CA 1
ATOM 675 C C . GLY A 1 87 ? -35.864 -1.841 27.488 1.00 37.78 87 GLY A C 1
ATOM 676 O O . GLY A 1 87 ? -34.849 -1.846 26.793 1.00 37.78 87 GLY A O 1
ATOM 677 N N . GLU A 1 88 ? -36.849 -2.727 27.318 1.00 39.69 88 GLU A N 1
ATOM 678 C CA . GLU A 1 88 ? -36.780 -3.814 26.334 1.00 39.69 88 GLU A CA 1
ATOM 679 C C . GLU A 1 88 ? -36.864 -3.325 24.891 1.00 39.69 88 GLU A C 1
ATOM 681 O O . GLU A 1 88 ? -36.064 -3.762 24.067 1.00 39.69 88 GLU A O 1
ATOM 686 N N . LEU A 1 89 ? -37.757 -2.379 24.577 1.00 37.47 89 LEU A N 1
ATOM 687 C CA . LEU A 1 89 ? -37.877 -1.850 23.216 1.00 37.47 89 LEU A CA 1
ATOM 688 C C . LEU A 1 89 ? -36.601 -1.105 22.803 1.00 37.47 89 LEU A C 1
ATOM 690 O O . LEU A 1 89 ? -36.103 -1.294 21.695 1.00 37.47 89 LEU A O 1
ATOM 694 N N . ARG A 1 90 ? -36.003 -0.334 23.723 1.00 42.00 90 ARG A N 1
ATOM 695 C CA . ARG A 1 90 ? -34.677 0.270 23.534 1.00 42.00 90 ARG A CA 1
ATOM 696 C C . ARG A 1 90 ? -33.605 -0.796 23.299 1.00 42.00 90 ARG A C 1
ATOM 698 O O . ARG A 1 90 ? -32.777 -0.620 22.409 1.00 42.00 90 ARG A O 1
ATOM 705 N N . LYS A 1 91 ? -33.633 -1.908 24.044 1.00 41.19 91 LYS A N 1
ATOM 706 C CA . LYS A 1 91 ? -32.716 -3.047 23.858 1.00 41.19 91 LYS A CA 1
ATOM 707 C C . LYS A 1 91 ? -32.889 -3.677 22.472 1.00 41.19 91 LYS A C 1
ATOM 709 O O . LYS A 1 91 ? -31.910 -3.783 21.749 1.00 41.19 91 LYS A O 1
ATOM 714 N N . GLN A 1 92 ? -34.116 -4.005 22.061 1.00 38.88 92 GLN A N 1
ATOM 715 C CA . GLN A 1 92 ? -34.414 -4.616 20.759 1.00 38.88 92 GLN A CA 1
ATOM 716 C C . GLN A 1 92 ? -34.088 -3.697 19.573 1.00 38.88 92 GLN A C 1
ATOM 718 O O . GLN A 1 92 ? -33.512 -4.161 18.589 1.00 38.88 92 GLN A O 1
ATOM 723 N N . ILE A 1 93 ? -34.406 -2.399 19.662 1.00 40.84 93 ILE A N 1
ATOM 724 C CA . ILE A 1 93 ? -34.057 -1.406 18.633 1.00 40.84 93 ILE A CA 1
ATOM 725 C C . ILE A 1 93 ? -32.536 -1.291 18.510 1.00 40.84 93 ILE A C 1
ATOM 727 O O . ILE A 1 93 ? -32.020 -1.319 17.394 1.00 40.84 93 ILE A O 1
ATOM 731 N N . LEU A 1 94 ? -31.804 -1.237 19.630 1.00 41.03 94 LEU A N 1
ATOM 732 C CA . LEU A 1 94 ? -30.342 -1.267 19.605 1.00 41.03 94 LEU A CA 1
ATOM 733 C C . LEU A 1 94 ? -29.831 -2.583 19.001 1.00 41.03 94 LEU A C 1
ATOM 735 O O . LEU A 1 94 ? -29.041 -2.521 18.065 1.00 41.03 94 LEU A O 1
ATOM 739 N N . THR A 1 95 ? -30.316 -3.750 19.429 1.00 37.38 95 THR A N 1
ATOM 740 C CA . THR A 1 95 ? -29.906 -5.054 18.881 1.00 37.38 95 THR A CA 1
ATOM 741 C C . THR A 1 95 ? -30.153 -5.150 17.371 1.00 37.38 95 THR A C 1
ATOM 743 O O . THR A 1 95 ? -29.218 -5.461 16.641 1.00 37.38 95 THR A O 1
ATOM 746 N N . LYS A 1 96 ? -31.336 -4.788 16.847 1.00 34.78 96 LYS A N 1
ATOM 747 C CA . LYS A 1 96 ? -31.570 -4.733 15.386 1.00 34.78 96 LYS A CA 1
ATOM 748 C C . LYS A 1 96 ? -30.674 -3.696 14.690 1.00 34.78 96 LYS A C 1
ATOM 750 O O . LYS A 1 96 ? -30.130 -3.974 13.622 1.00 34.78 96 LYS A O 1
ATOM 755 N N . ALA A 1 97 ? -30.435 -2.536 15.303 1.00 34.16 97 ALA A N 1
ATOM 756 C CA . ALA A 1 97 ? -29.533 -1.515 14.764 1.00 34.16 97 ALA A CA 1
ATOM 757 C C . ALA A 1 97 ? -28.033 -1.888 14.823 1.00 34.16 97 ALA A C 1
ATOM 759 O O . ALA A 1 97 ? -27.249 -1.246 14.120 1.00 34.16 97 ALA A O 1
ATOM 760 N N . HIS A 1 98 ? -27.650 -2.901 15.614 1.00 39.72 98 HIS A N 1
ATOM 761 C CA . HIS A 1 98 ? -26.288 -3.446 15.746 1.00 39.72 98 HIS A CA 1
ATOM 762 C C . HIS A 1 98 ? -26.098 -4.809 15.050 1.00 39.72 98 HIS A C 1
ATOM 764 O O . HIS A 1 98 ? -24.960 -5.229 14.847 1.00 39.72 98 HIS A O 1
ATOM 770 N N . ASN A 1 99 ? -27.174 -5.512 14.687 1.00 37.72 99 ASN A N 1
ATOM 771 C CA . ASN A 1 99 ? -27.146 -6.791 13.958 1.00 37.72 99 ASN A CA 1
ATOM 772 C C . ASN A 1 99 ? -27.404 -6.612 12.447 1.00 37.72 99 ASN A C 1
ATOM 774 O O . ASN A 1 99 ? -27.538 -7.586 11.720 1.00 37.72 99 ASN A O 1
ATOM 778 N N . SER A 1 100 ? -27.471 -5.368 11.967 1.00 37.16 100 SER A N 1
ATOM 779 C CA . SER A 1 100 ? -27.692 -4.995 10.561 1.00 37.16 100 SER A CA 1
ATOM 780 C C . SER A 1 100 ? -26.374 -4.809 9.786 1.00 37.16 100 SER A C 1
ATOM 782 O O . SER A 1 100 ? -26.204 -3.822 9.078 1.00 37.16 100 SER A O 1
ATOM 784 N N . ARG A 1 101 ? -25.414 -5.729 9.955 1.00 52.59 101 ARG A N 1
ATOM 785 C CA . ARG A 1 101 ? -24.161 -5.783 9.180 1.00 52.59 101 ARG A CA 1
ATOM 786 C C . ARG A 1 101 ? -23.855 -7.235 8.821 1.00 52.59 101 ARG A C 1
ATOM 788 O O . ARG A 1 101 ? -23.773 -8.072 9.708 1.00 52.59 101 ARG A O 1
ATOM 795 N N . GLU A 1 102 ? -23.659 -7.512 7.534 1.00 51.91 102 GLU A N 1
ATOM 796 C CA . GLU A 1 102 ? -23.429 -8.866 6.994 1.00 51.91 102 GLU A CA 1
ATOM 797 C C . GLU A 1 102 ? -21.999 -9.401 7.213 1.00 51.91 102 GLU A C 1
ATOM 799 O O . GLU A 1 102 ? -21.668 -10.493 6.755 1.00 51.91 102 GLU A O 1
ATOM 804 N N . ILE A 1 103 ? -21.126 -8.626 7.866 1.00 61.47 103 ILE A N 1
ATOM 805 C CA . ILE A 1 103 ? -19.714 -8.966 8.071 1.00 61.47 103 ILE A CA 1
ATOM 806 C C . ILE A 1 103 ? -19.362 -8.833 9.554 1.00 61.47 103 ILE A C 1
ATOM 808 O O . ILE A 1 103 ? -19.002 -7.753 10.031 1.00 61.47 103 ILE A O 1
ATOM 812 N N . ASP A 1 104 ? -19.427 -9.956 10.265 1.00 75.12 104 ASP A N 1
ATOM 813 C CA . ASP A 1 104 ? -18.716 -10.141 11.530 1.00 75.12 104 ASP A CA 1
ATOM 814 C C . ASP A 1 104 ? -17.268 -10.576 11.248 1.00 75.12 104 ASP A C 1
ATOM 816 O O . ASP A 1 104 ? -16.990 -11.371 10.347 1.00 75.12 104 ASP A O 1
ATOM 820 N N . PHE A 1 105 ? -16.322 -10.084 12.044 1.00 82.69 105 PHE A N 1
ATOM 821 C CA . PHE A 1 105 ? -14.919 -10.470 11.950 1.00 82.69 105 PHE A CA 1
ATOM 822 C C . PHE A 1 105 ? -14.690 -11.872 12.537 1.00 82.69 105 PHE A C 1
ATOM 824 O O . PHE A 1 105 ? -14.827 -12.079 13.746 1.00 82.69 105 PHE A O 1
ATOM 831 N N . GLY A 1 106 ? -14.317 -12.821 11.673 1.00 84.88 106 GLY A N 1
ATOM 832 C CA . GLY A 1 106 ? -13.978 -14.198 12.037 1.00 84.88 106 GLY A CA 1
ATOM 833 C C . GLY A 1 106 ? -12.489 -14.417 12.349 1.00 84.88 106 GLY A C 1
ATOM 834 O O . GLY A 1 106 ? -11.605 -13.867 11.687 1.00 84.88 106 GLY A O 1
ATOM 835 N N . ILE A 1 107 ? -12.209 -15.273 13.336 1.00 87.06 107 ILE A N 1
ATOM 836 C CA . ILE A 1 107 ? -10.867 -15.756 13.711 1.00 87.06 107 ILE A CA 1
ATOM 837 C C . ILE A 1 107 ? -10.805 -17.275 13.518 1.00 87.06 107 ILE A C 1
ATOM 839 O O . ILE A 1 107 ? -10.752 -18.060 14.471 1.00 87.06 107 ILE A O 1
ATOM 843 N N . ASP A 1 108 ? -10.818 -17.703 12.260 1.00 88.81 108 ASP A N 1
ATOM 844 C CA . ASP A 1 108 ? -10.650 -19.112 11.909 1.00 88.81 108 ASP A CA 1
ATOM 845 C C . ASP A 1 108 ? -9.220 -19.572 12.233 1.00 88.81 108 ASP A C 1
ATOM 847 O O . ASP A 1 108 ? -8.237 -18.881 11.944 1.00 88.81 108 ASP A O 1
ATOM 851 N N . LEU A 1 109 ? -9.108 -20.728 12.885 1.00 89.62 109 LEU A N 1
ATOM 852 C CA . LEU A 1 109 ? -7.850 -21.293 13.375 1.00 89.62 109 LEU A CA 1
ATOM 853 C C . LEU A 1 109 ? -7.482 -22.547 12.578 1.00 89.62 109 LEU A C 1
ATOM 855 O O . LEU A 1 109 ? -8.342 -23.183 11.970 1.00 89.62 109 LEU A O 1
ATOM 859 N N . LEU A 1 110 ? -6.203 -22.915 12.600 1.00 89.06 110 LEU A N 1
ATOM 860 C CA . LEU A 1 110 ? -5.754 -24.220 12.122 1.00 89.06 110 LEU A CA 1
ATOM 861 C C . LEU A 1 110 ? -6.434 -25.350 12.929 1.00 89.06 110 LEU A C 1
ATOM 863 O O . LEU A 1 110 ? -6.708 -25.151 14.121 1.00 89.06 110 LEU A O 1
ATOM 867 N N . PRO A 1 111 ? -6.668 -26.532 12.326 1.00 85.38 111 PRO A N 1
ATOM 868 C CA . PRO A 1 111 ? -7.135 -27.714 13.048 1.00 85.38 111 PRO A CA 1
ATOM 869 C C . PRO A 1 111 ? -6.307 -28.001 14.306 1.00 85.38 111 PRO A C 1
ATOM 871 O O . PRO A 1 111 ? -5.122 -27.670 14.370 1.00 85.38 111 PRO A O 1
ATOM 874 N N . ASP A 1 112 ? -6.958 -28.579 15.315 1.00 85.19 112 ASP A N 1
ATOM 875 C CA . ASP A 1 112 ? -6.364 -29.016 16.588 1.00 85.19 112 ASP A CA 1
ATOM 876 C C . ASP A 1 112 ? -5.669 -27.917 17.427 1.00 85.19 112 ASP A C 1
ATOM 878 O O . ASP A 1 112 ? -4.993 -28.205 18.419 1.00 85.19 112 ASP A O 1
ATOM 882 N N . THR A 1 113 ? -5.870 -26.637 17.085 1.00 87.19 113 THR A N 1
ATOM 883 C CA . THR A 1 113 ? -5.311 -25.500 17.831 1.00 87.19 113 THR A CA 1
ATOM 884 C C . THR A 1 113 ? -5.894 -25.412 19.246 1.00 87.19 113 THR A C 1
ATOM 886 O O . THR A 1 113 ? -7.045 -25.019 19.440 1.00 87.19 113 THR A O 1
ATOM 889 N N . GLN A 1 114 ? -5.058 -25.688 20.248 1.00 88.19 114 GLN A N 1
ATOM 890 C CA . GLN A 1 114 ? -5.383 -25.502 21.665 1.00 88.19 114 GLN A CA 1
ATOM 891 C C . GLN A 1 114 ? -5.361 -24.017 22.088 1.00 88.19 114 GLN A C 1
ATOM 893 O O . GLN A 1 114 ? -4.620 -23.227 21.492 1.00 88.19 114 GLN A O 1
ATOM 898 N N . PRO A 1 115 ? -6.117 -23.616 23.134 1.00 88.62 115 PRO A N 1
ATOM 899 C CA . PRO A 1 115 ? -6.111 -22.245 23.640 1.00 88.62 115 PRO A CA 1
ATOM 900 C C . PRO A 1 115 ? -4.727 -21.765 24.086 1.00 88.62 115 PRO A C 1
ATOM 902 O O . PRO A 1 115 ? -4.062 -22.387 24.913 1.00 88.62 115 PRO A O 1
ATOM 905 N N . ILE A 1 116 ? -4.307 -20.614 23.560 1.00 89.31 116 ILE A N 1
ATOM 906 C CA . ILE A 1 116 ? -3.020 -19.996 23.886 1.00 89.31 116 ILE A CA 1
ATOM 907 C C . ILE A 1 116 ? -3.229 -18.928 24.961 1.00 89.31 116 ILE A C 1
ATOM 909 O O . ILE A 1 116 ? -3.809 -17.875 24.687 1.00 89.31 116 ILE A O 1
ATOM 913 N N . SER A 1 117 ? -2.697 -19.166 26.162 1.00 90.31 117 SER A N 1
ATOM 914 C CA . SER A 1 117 ? -2.617 -18.175 27.242 1.00 90.31 117 SER A CA 1
ATOM 915 C C . SER A 1 117 ? -1.165 -17.915 27.651 1.00 90.31 117 SER A C 1
ATOM 917 O O . SER A 1 117 ? -0.420 -18.828 28.000 1.00 90.31 117 SER A O 1
ATOM 919 N N . ILE A 1 118 ? -0.793 -16.639 27.679 1.00 90.00 118 ILE A N 1
ATOM 920 C CA . ILE A 1 118 ? 0.545 -16.115 27.958 1.00 90.00 118 ILE A CA 1
ATOM 921 C C . ILE A 1 118 ? 0.448 -15.232 29.219 1.00 90.00 118 ILE A C 1
ATOM 923 O O . ILE A 1 118 ? -0.522 -14.479 29.357 1.00 90.00 118 ILE A O 1
ATOM 927 N N . PRO A 1 119 ? 1.407 -15.282 30.163 1.00 88.00 119 PRO A N 1
ATOM 928 C CA . PRO A 1 119 ? 1.399 -14.385 31.317 1.00 88.00 119 PRO A CA 1
ATOM 929 C C . PRO A 1 119 ? 1.574 -12.912 30.892 1.00 88.00 119 PRO A C 1
ATOM 931 O O . PRO A 1 119 ? 2.309 -12.639 29.939 1.00 88.00 119 PRO A O 1
ATOM 934 N N . PRO A 1 120 ? 0.946 -11.947 31.593 1.00 90.25 120 PRO A N 1
ATOM 935 C CA . PRO A 1 120 ? 1.143 -10.526 31.319 1.00 90.25 120 PRO A CA 1
ATOM 936 C C . PRO A 1 120 ? 2.601 -10.111 31.561 1.00 90.25 120 PRO A C 1
ATOM 938 O O . PRO A 1 120 ? 3.267 -10.616 32.469 1.00 90.25 120 PRO A O 1
ATOM 941 N N . TYR A 1 121 ? 3.094 -9.161 30.766 1.00 89.44 121 TYR A N 1
ATOM 942 C CA . TYR A 1 121 ? 4.419 -8.582 30.974 1.00 89.44 121 TYR A CA 1
ATOM 943 C C . TYR A 1 121 ? 4.463 -7.730 32.250 1.00 89.44 121 TYR A C 1
ATOM 945 O O . TYR A 1 121 ? 3.471 -7.109 32.637 1.00 89.44 121 TYR A O 1
ATOM 953 N N . ARG A 1 122 ? 5.635 -7.674 32.899 1.00 87.12 122 ARG A N 1
ATOM 954 C CA . ARG A 1 122 ? 5.886 -6.721 33.990 1.00 87.12 122 ARG A CA 1
ATOM 955 C C . ARG A 1 122 ? 5.931 -5.307 33.405 1.00 87.12 122 ARG A C 1
ATOM 957 O O . ARG A 1 122 ? 6.604 -5.093 32.402 1.00 87.12 122 ARG A O 1
ATOM 964 N N . MET A 1 123 ? 5.232 -4.375 34.045 1.00 86.50 123 MET A N 1
ATOM 965 C CA . MET A 1 123 ? 5.073 -2.983 33.610 1.00 86.50 123 MET A CA 1
ATOM 966 C C . MET A 1 123 ? 5.523 -2.017 34.708 1.00 86.50 123 MET A C 1
ATOM 968 O O . MET A 1 123 ? 5.438 -2.340 35.896 1.00 86.50 123 MET A O 1
ATOM 972 N N . ALA A 1 124 ? 5.970 -0.826 34.319 1.00 88.31 124 ALA A N 1
ATOM 973 C CA . ALA A 1 124 ? 6.295 0.252 35.245 1.00 88.31 124 ALA A CA 1
ATOM 974 C C . ALA A 1 124 ? 5.022 0.862 35.884 1.00 88.31 124 ALA A C 1
ATOM 976 O O . ALA A 1 124 ? 3.948 0.813 35.282 1.00 88.31 124 ALA A O 1
ATOM 977 N N . PRO A 1 125 ? 5.107 1.514 37.063 1.00 88.00 125 PRO A N 1
ATOM 978 C CA . PRO A 1 125 ? 3.948 2.154 37.703 1.00 88.00 125 PRO A CA 1
ATOM 979 C C . PRO A 1 125 ? 3.228 3.195 36.827 1.00 88.00 125 PRO A C 1
ATOM 981 O O . PRO A 1 125 ? 2.012 3.351 36.919 1.00 88.00 125 PRO A O 1
ATOM 984 N N . THR A 1 126 ? 3.961 3.876 35.943 1.00 87.19 126 THR A N 1
ATOM 985 C CA . THR A 1 126 ? 3.419 4.818 34.949 1.00 87.19 126 THR A CA 1
ATOM 986 C C . THR A 1 126 ? 2.591 4.112 33.873 1.00 87.19 126 THR A C 1
ATOM 988 O O . THR A 1 126 ? 1.465 4.521 33.597 1.00 87.19 126 THR A O 1
ATOM 991 N N . GLU A 1 127 ? 3.107 3.015 33.318 1.00 87.00 127 GLU A N 1
ATOM 992 C CA . GLU A 1 127 ? 2.405 2.161 32.350 1.00 87.00 127 GLU A CA 1
ATOM 993 C C . GLU A 1 127 ? 1.165 1.502 32.971 1.00 87.00 127 GLU A C 1
ATOM 995 O O . GLU A 1 127 ? 0.139 1.371 32.312 1.00 87.00 127 GLU A O 1
ATOM 1000 N N . LEU A 1 128 ? 1.219 1.138 34.256 1.00 88.38 128 LEU A N 1
ATOM 1001 C CA . LEU A 1 128 ? 0.074 0.600 34.994 1.00 88.38 128 LEU A CA 1
ATOM 1002 C C . LEU A 1 128 ? -1.040 1.643 35.2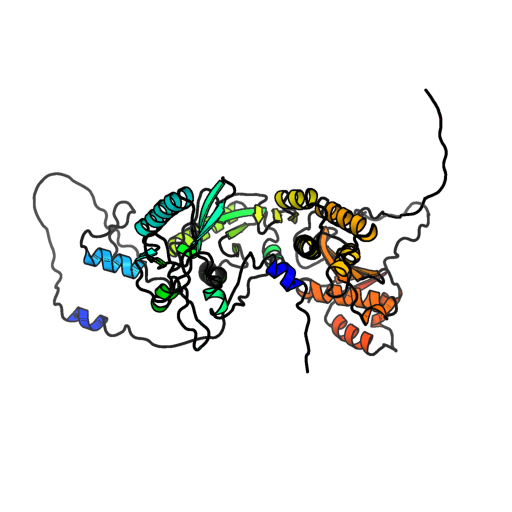00 1.00 88.38 128 LEU A C 1
ATOM 1004 O O . LEU A 1 128 ? -2.218 1.307 35.057 1.00 88.38 128 LEU A O 1
ATOM 1008 N N . LYS A 1 129 ? -0.695 2.912 35.472 1.00 89.62 129 LYS A N 1
ATOM 1009 C CA . LYS A 1 129 ? -1.676 4.014 35.530 1.00 89.62 129 LYS A CA 1
ATOM 1010 C C . LYS A 1 129 ? -2.365 4.204 34.176 1.00 89.62 129 LYS A C 1
ATOM 1012 O O . LYS A 1 129 ? -3.592 4.190 34.111 1.00 89.62 129 LYS A O 1
ATOM 1017 N N . GLU A 1 130 ? -1.578 4.305 33.106 1.00 90.12 130 GLU A N 1
ATOM 1018 C CA . GLU A 1 130 ? -2.076 4.414 31.730 1.00 90.12 130 GLU A CA 1
ATOM 1019 C C . GLU A 1 130 ? -2.969 3.221 31.350 1.00 90.12 130 GLU A C 1
ATOM 1021 O O . GLU A 1 130 ? -4.054 3.406 30.804 1.00 90.12 130 GLU A O 1
ATOM 1026 N N . LEU A 1 131 ? -2.560 1.993 31.693 1.00 91.06 131 LEU A N 1
ATOM 1027 C CA . LEU A 1 1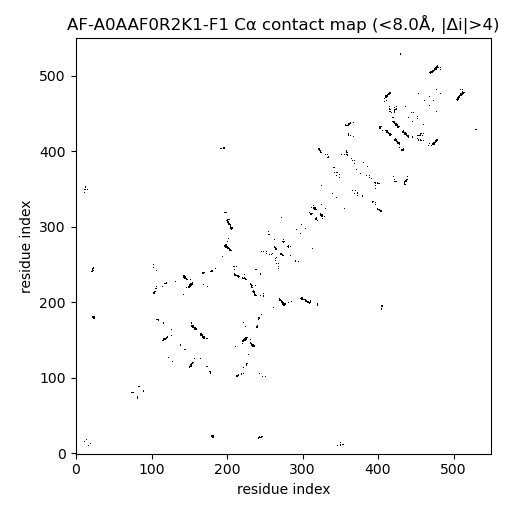31 ? -3.337 0.780 31.438 1.00 91.06 131 LEU A CA 1
ATOM 1028 C C . LEU A 1 131 ? -4.710 0.841 32.104 1.00 91.06 131 LEU A C 1
ATOM 1030 O O . LEU A 1 131 ? -5.705 0.487 31.479 1.00 91.06 131 LEU A O 1
ATOM 1034 N N . LYS A 1 132 ? -4.784 1.314 33.353 1.00 91.38 132 LYS A N 1
ATOM 1035 C CA . LYS A 1 132 ? -6.053 1.467 34.072 1.00 91.38 132 LYS A CA 1
ATOM 1036 C C . LYS A 1 132 ? -6.960 2.521 33.424 1.00 91.38 132 LYS A C 1
ATOM 1038 O O . LYS A 1 132 ? -8.176 2.344 33.405 1.00 91.38 132 LYS A O 1
ATOM 1043 N N . GLU A 1 133 ? -6.386 3.591 32.879 1.00 91.69 133 GLU A N 1
ATOM 1044 C CA . GLU A 1 133 ? -7.131 4.653 32.193 1.00 91.69 133 GLU A CA 1
ATOM 1045 C C . GLU A 1 133 ? -7.621 4.209 30.801 1.00 91.69 133 GLU A C 1
ATOM 1047 O O . GLU A 1 133 ? -8.802 4.391 30.503 1.00 91.69 133 GLU A O 1
ATOM 1052 N N . GLN A 1 134 ? -6.786 3.536 29.997 1.00 90.31 134 GLN A N 1
ATOM 1053 C CA . GLN A 1 134 ? -7.193 2.992 28.690 1.00 90.31 134 GLN A CA 1
ATOM 1054 C C . GLN A 1 134 ? -8.163 1.799 28.823 1.00 90.31 134 GLN A C 1
ATOM 1056 O O . GLN A 1 134 ? -9.105 1.698 28.040 1.00 90.31 134 GLN A O 1
ATOM 1061 N N . LEU A 1 135 ? -8.023 0.935 29.841 1.00 91.75 135 LEU A N 1
ATOM 1062 C CA . LEU A 1 135 ? -9.012 -0.117 30.135 1.00 91.75 135 LEU A CA 1
ATOM 1063 C C . LEU A 1 135 ? -10.390 0.466 30.467 1.00 91.75 135 LEU A C 1
ATOM 1065 O O . LEU A 1 135 ? -11.395 -0.028 29.960 1.00 91.75 135 LEU A O 1
ATOM 1069 N N . ARG A 1 136 ? -10.445 1.519 31.296 1.00 91.69 136 ARG A N 1
ATOM 1070 C CA . ARG A 1 136 ? -11.704 2.189 31.648 1.00 91.69 136 ARG A CA 1
ATOM 1071 C C . ARG A 1 136 ? -12.377 2.783 30.407 1.00 91.69 136 ARG A C 1
ATOM 1073 O O . ARG A 1 136 ? -13.551 2.519 30.186 1.00 91.69 136 ARG A O 1
ATOM 1080 N N . ASP A 1 137 ? -11.623 3.496 29.571 1.00 90.50 137 ASP A N 1
ATOM 1081 C CA . ASP A 1 137 ? -12.111 4.080 28.312 1.00 90.50 137 ASP A CA 1
ATOM 1082 C C . ASP A 1 137 ? -12.689 3.025 27.340 1.00 90.50 137 ASP A C 1
ATOM 1084 O O . ASP A 1 137 ? -13.719 3.255 26.704 1.00 90.50 137 ASP A O 1
ATOM 1088 N N . LEU A 1 138 ? -12.070 1.840 27.258 1.00 89.12 138 LEU A N 1
ATOM 1089 C CA . LEU A 1 138 ? -12.555 0.723 26.438 1.00 89.12 138 LEU A CA 1
ATOM 1090 C C . LEU A 1 138 ? -13.802 0.031 27.027 1.00 89.12 138 LEU A C 1
ATOM 1092 O O . LEU A 1 138 ? -14.661 -0.414 26.260 1.00 89.12 138 LEU A O 1
ATOM 1096 N N . LEU A 1 139 ? -13.911 -0.053 28.360 1.00 90.56 139 LEU A N 1
ATOM 1097 C CA . LEU A 1 139 ? -15.080 -0.593 29.072 1.00 90.56 139 LEU A CA 1
ATOM 1098 C C . LEU A 1 139 ? -16.288 0.351 28.979 1.00 90.56 139 LEU A C 1
ATOM 1100 O O . LEU A 1 139 ? -17.384 -0.094 28.652 1.00 90.56 139 LEU A O 1
ATOM 1104 N N . GLU A 1 140 ? -16.091 1.654 29.201 1.00 90.44 140 GLU A N 1
ATOM 1105 C CA . GLU A 1 140 ? -17.139 2.687 29.097 1.00 90.44 140 GLU A CA 1
ATOM 1106 C C . GLU A 1 140 ? -17.735 2.769 27.680 1.00 90.44 140 GLU A C 1
ATOM 1108 O O . GLU A 1 140 ? -18.918 3.065 27.516 1.00 90.44 140 GLU A O 1
ATOM 1113 N N . LYS A 1 141 ? -16.942 2.446 26.650 1.00 85.06 141 LYS A N 1
ATOM 1114 C CA . LYS A 1 141 ? -17.387 2.349 25.247 1.00 85.06 141 LYS A CA 1
ATOM 1115 C C . LYS A 1 141 ? -18.000 0.997 24.873 1.00 85.06 141 LYS A C 1
ATOM 1117 O O . LYS A 1 141 ? -18.467 0.847 23.748 1.00 85.06 141 LYS A O 1
ATOM 1122 N N . GLY A 1 142 ? -17.970 0.006 25.767 1.00 86.62 142 GLY A N 1
ATOM 1123 C CA . GLY A 1 142 ? -18.437 -1.357 25.492 1.00 86.62 142 GLY A CA 1
ATOM 1124 C C . GLY A 1 142 ? -17.618 -2.111 24.435 1.00 86.62 142 GLY A C 1
ATOM 1125 O O . GLY A 1 142 ? -18.094 -3.107 23.895 1.00 86.62 142 GLY A O 1
ATOM 1126 N N . PHE A 1 143 ? -16.401 -1.653 24.115 1.00 87.62 143 PHE A N 1
ATOM 1127 C CA . PHE A 1 143 ? -15.521 -2.317 23.144 1.00 87.62 143 PHE A CA 1
ATOM 1128 C C . PHE A 1 143 ? -14.902 -3.599 23.711 1.00 87.62 143 PHE A C 1
ATOM 1130 O O . PHE A 1 143 ? -14.654 -4.549 22.964 1.00 87.62 143 PHE A O 1
ATOM 1137 N N . ILE A 1 144 ? -14.679 -3.625 25.029 1.00 92.38 144 ILE A N 1
ATOM 1138 C CA . ILE A 1 144 ? -14.230 -4.803 25.774 1.00 92.38 144 ILE A CA 1
ATOM 1139 C C . ILE A 1 144 ? -15.215 -5.155 26.888 1.00 92.38 144 ILE A C 1
ATOM 1141 O O . ILE A 1 144 ? -15.924 -4.291 27.401 1.00 92.38 144 ILE A O 1
ATOM 1145 N N . ARG A 1 145 ? -15.208 -6.422 27.304 1.00 92.62 145 ARG A N 1
ATOM 1146 C CA . ARG A 1 145 ? -15.904 -6.916 28.502 1.00 92.62 145 ARG A CA 1
ATOM 1147 C C . ARG A 1 145 ? -14.973 -7.807 29.339 1.00 92.62 145 ARG A C 1
ATOM 1149 O O . ARG A 1 145 ? -13.998 -8.319 28.786 1.00 92.62 145 ARG A O 1
ATOM 1156 N N . PRO A 1 146 ? -15.228 -8.006 30.646 1.00 93.88 146 PRO A N 1
ATOM 1157 C CA . PRO A 1 146 ? -14.512 -9.005 31.440 1.00 93.88 146 PRO A CA 1
ATOM 1158 C C . PRO A 1 146 ? -14.638 -10.407 30.824 1.00 93.88 146 PRO A C 1
ATOM 1160 O O . PRO A 1 146 ? -15.703 -10.765 30.324 1.00 93.88 146 PRO A O 1
ATOM 1163 N N . SER A 1 147 ? -13.561 -11.192 30.868 1.00 90.56 147 SER A N 1
ATOM 1164 C CA . SER A 1 147 ? -13.457 -12.500 30.208 1.00 90.56 147 SER A CA 1
ATOM 1165 C C . SER A 1 147 ? -13.123 -13.628 31.183 1.00 90.56 147 SER A C 1
ATOM 1167 O O . SER A 1 147 ? -12.293 -13.469 32.078 1.00 90.56 147 SER A O 1
ATOM 1169 N N . GLN A 1 148 ? -13.707 -14.803 30.945 1.00 88.75 148 GLN A N 1
ATOM 1170 C CA . GLN A 1 148 ? -13.309 -16.081 31.556 1.00 88.75 148 GLN A CA 1
ATOM 1171 C C . GLN A 1 148 ? -12.697 -17.047 30.518 1.00 88.75 148 GLN A C 1
ATOM 1173 O O . GLN A 1 148 ? -12.645 -18.253 30.737 1.00 88.75 148 GLN A O 1
ATOM 1178 N N . SER A 1 149 ? -12.250 -16.524 29.371 1.00 89.06 149 SER A N 1
ATOM 1179 C CA . SER A 1 149 ? -11.678 -17.314 28.277 1.00 89.06 149 SER A CA 1
ATOM 1180 C C . SER A 1 149 ? -10.421 -18.099 28.701 1.00 89.06 149 SER A C 1
ATOM 1182 O O . SER A 1 149 ? -9.632 -17.592 29.501 1.00 89.06 149 SER A O 1
ATOM 1184 N N . PRO A 1 150 ? -10.174 -19.300 28.136 1.00 90.06 150 PRO A N 1
ATOM 1185 C CA . PRO A 1 150 ? -8.902 -20.013 28.284 1.00 90.06 150 PRO A CA 1
ATOM 1186 C C . PRO A 1 150 ? -7.761 -19.410 27.438 1.00 90.06 150 PRO A C 1
ATOM 1188 O O . PRO A 1 150 ? -6.598 -19.769 27.622 1.00 90.06 150 PRO A O 1
ATOM 1191 N N . TRP A 1 151 ? -8.073 -18.510 26.500 1.00 92.25 151 TRP A N 1
ATOM 1192 C CA . TRP A 1 151 ? -7.084 -17.739 25.741 1.00 92.25 151 TRP A CA 1
ATOM 1193 C C . TRP A 1 151 ? -6.531 -16.581 26.577 1.00 92.25 151 TRP A C 1
ATOM 1195 O O . TRP A 1 151 ? -7.148 -16.171 27.552 1.00 92.25 151 TRP A O 1
ATOM 1205 N N . GLY A 1 152 ? -5.384 -16.019 26.198 1.00 92.00 152 GLY A N 1
ATOM 1206 C CA . GLY A 1 152 ? -4.858 -14.829 26.865 1.00 92.00 152 GLY A CA 1
ATOM 1207 C C . GLY A 1 152 ? -3.598 -14.263 26.219 1.00 92.00 152 GLY A C 1
ATOM 1208 O O . GLY A 1 152 ? -2.499 -14.742 26.487 1.00 92.00 152 GLY A O 1
ATOM 1209 N N . ALA A 1 153 ? -3.733 -13.210 25.416 1.00 93.69 153 ALA A N 1
ATOM 1210 C CA . ALA A 1 153 ? -2.599 -12.430 24.917 1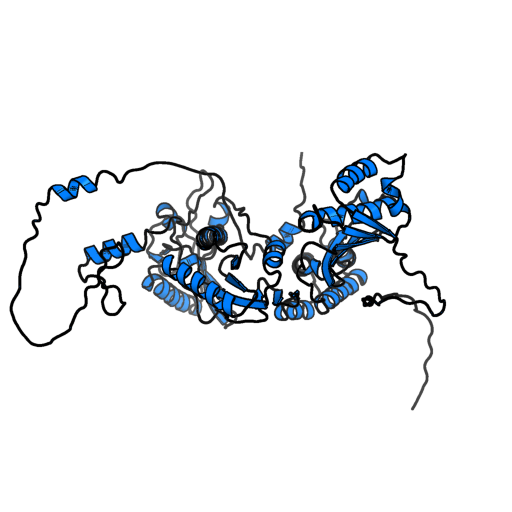.00 93.69 153 ALA A CA 1
ATOM 1211 C C . ALA A 1 153 ? -2.118 -11.393 25.963 1.00 93.69 153 ALA A C 1
ATOM 1213 O O . ALA A 1 153 ? -2.944 -10.837 26.688 1.00 93.69 153 ALA A O 1
ATOM 1214 N N . PRO A 1 154 ? -0.814 -11.084 26.074 1.00 93.25 154 PRO A N 1
ATOM 1215 C CA . PRO A 1 154 ? -0.330 -10.052 26.981 1.00 93.25 154 PRO A CA 1
ATOM 1216 C C . PRO A 1 154 ? -0.457 -8.662 26.341 1.00 93.25 154 PRO A C 1
ATOM 1218 O O . PRO A 1 154 ? -0.432 -8.507 25.117 1.00 93.25 154 PRO A O 1
ATOM 1221 N N . VAL A 1 155 ? -0.560 -7.633 27.178 1.00 92.12 155 VAL A N 1
ATOM 1222 C CA . VAL A 1 155 ? -0.562 -6.229 26.742 1.00 92.12 155 VAL A CA 1
ATOM 1223 C C . VAL A 1 155 ? 0.865 -5.682 26.705 1.00 92.12 155 VAL A C 1
ATOM 1225 O O . VAL A 1 155 ? 1.663 -5.966 27.598 1.00 92.12 155 VAL A O 1
ATOM 1228 N N . LEU A 1 156 ? 1.173 -4.864 25.699 1.00 90.31 156 LEU A N 1
ATOM 1229 C CA . LEU A 1 156 ? 2.399 -4.072 25.597 1.00 90.31 156 LEU A CA 1
ATOM 1230 C C . LEU A 1 156 ? 2.075 -2.624 25.206 1.00 90.31 156 LEU A C 1
ATOM 1232 O O . LEU A 1 156 ? 1.048 -2.354 24.581 1.00 90.31 156 LEU A O 1
ATOM 1236 N N . PHE A 1 157 ? 2.964 -1.691 25.542 1.00 89.12 157 PHE A N 1
ATOM 1237 C CA . PHE A 1 157 ? 2.820 -0.284 25.173 1.00 89.12 157 PHE A CA 1
ATOM 1238 C C . PHE A 1 157 ? 3.764 0.120 24.041 1.00 89.12 157 PHE A C 1
ATOM 1240 O O . PHE A 1 157 ? 4.917 -0.301 23.978 1.00 89.12 157 PHE A O 1
ATOM 1247 N N . VAL A 1 158 ? 3.272 0.989 23.156 1.00 84.88 158 VAL A N 1
ATOM 1248 C CA . VAL A 1 158 ? 4.062 1.635 22.100 1.00 84.88 158 VAL A CA 1
ATOM 1249 C C . VAL A 1 158 ? 3.945 3.148 22.258 1.00 84.88 158 VAL A C 1
ATOM 1251 O O . VAL A 1 158 ? 2.836 3.674 22.337 1.00 84.88 158 VAL A O 1
ATOM 1254 N N . LYS A 1 159 ? 5.072 3.867 22.288 1.00 84.00 159 LYS A N 1
ATOM 1255 C CA . LYS A 1 159 ? 5.075 5.339 22.306 1.00 84.00 159 LYS A CA 1
ATOM 1256 C C . LYS A 1 159 ? 4.591 5.886 20.959 1.00 84.00 159 LYS A C 1
ATOM 1258 O O . LYS A 1 159 ? 5.103 5.497 19.908 1.00 84.00 159 LYS A O 1
ATOM 1263 N N . LYS A 1 160 ? 3.609 6.787 20.987 1.00 81.12 160 LYS A N 1
ATOM 1264 C CA . LYS A 1 160 ? 3.172 7.587 19.833 1.00 81.12 160 LYS A CA 1
ATOM 1265 C C . LYS A 1 160 ? 4.180 8.716 19.564 1.00 81.12 160 LYS A C 1
ATOM 1267 O O . LYS A 1 160 ? 5.066 8.981 20.374 1.00 81.12 160 LYS A O 1
ATOM 1272 N N . LYS A 1 161 ? 4.019 9.421 18.436 1.00 74.94 161 LYS A N 1
ATOM 1273 C CA . LYS A 1 161 ? 4.846 10.595 18.080 1.00 74.94 161 LYS A CA 1
ATOM 1274 C C . LYS A 1 161 ? 4.722 11.756 19.075 1.00 74.94 161 LYS A C 1
ATOM 1276 O O . LYS A 1 161 ? 5.670 12.508 19.238 1.00 74.94 161 LYS A O 1
ATOM 1281 N N . ASP A 1 162 ? 3.570 11.875 19.728 1.00 76.19 162 ASP A N 1
ATOM 1282 C CA . ASP A 1 162 ? 3.272 12.852 20.786 1.00 76.19 162 ASP A CA 1
ATOM 1283 C C . ASP A 1 162 ? 3.842 12.458 22.172 1.00 76.19 162 ASP A C 1
ATOM 1285 O O . ASP A 1 162 ? 3.609 13.147 23.161 1.00 76.19 162 ASP A O 1
ATOM 1289 N N . GLY A 1 163 ? 4.574 11.340 22.264 1.00 79.25 163 GLY A N 1
ATOM 1290 C CA . GLY A 1 163 ? 5.152 10.820 23.506 1.00 79.25 163 GLY A CA 1
ATOM 1291 C C . GLY A 1 163 ? 4.192 9.995 24.371 1.00 79.25 163 GLY A C 1
ATOM 1292 O O . GLY A 1 163 ? 4.665 9.210 25.196 1.00 79.25 163 GLY A O 1
ATOM 1293 N N . SER A 1 164 ? 2.875 10.096 24.164 1.00 83.75 164 SER A N 1
ATOM 1294 C CA . SER A 1 164 ? 1.886 9.313 24.913 1.00 83.75 164 SER A CA 1
ATOM 1295 C C . SER A 1 164 ? 1.919 7.831 24.534 1.00 83.75 164 SER A C 1
ATOM 1297 O O . SER A 1 164 ? 2.359 7.432 23.450 1.00 83.75 164 SER A O 1
ATOM 1299 N N . LEU A 1 165 ? 1.445 6.982 25.440 1.00 84.94 165 LEU A N 1
ATOM 1300 C CA . LEU A 1 165 ? 1.454 5.538 25.254 1.00 84.94 165 LEU A CA 1
ATOM 1301 C C . LEU A 1 165 ? 0.208 5.071 24.481 1.00 84.94 165 LEU A C 1
ATOM 1303 O O . LEU A 1 165 ? -0.896 5.604 24.615 1.00 84.94 165 LEU A O 1
ATOM 1307 N N . ARG A 1 166 ? 0.376 4.048 23.643 1.00 85.12 166 ARG A N 1
ATOM 1308 C CA . ARG A 1 166 ? -0.708 3.304 22.992 1.00 85.12 166 ARG A CA 1
ATOM 1309 C C . ARG A 1 166 ? -0.704 1.875 23.514 1.00 85.12 166 ARG A C 1
ATOM 1311 O O . ARG A 1 166 ? 0.290 1.173 23.327 1.00 85.12 166 ARG A O 1
ATOM 1318 N N . MET A 1 167 ? -1.809 1.453 24.123 1.00 89.06 167 MET A N 1
ATOM 1319 C CA . MET A 1 167 ? -2.064 0.052 24.442 1.00 89.06 167 MET A CA 1
ATOM 1320 C C . MET A 1 167 ? -2.156 -0.770 23.149 1.00 89.06 167 MET A C 1
ATOM 1322 O O . MET A 1 167 ? -2.922 -0.443 22.240 1.00 89.06 167 MET A O 1
ATOM 1326 N N . CYS A 1 168 ? -1.373 -1.842 23.077 1.00 89.31 168 CYS A N 1
ATOM 1327 C CA . CYS A 1 168 ? -1.382 -2.832 22.006 1.00 89.31 168 CYS A CA 1
ATOM 1328 C C . CYS A 1 168 ? -1.441 -4.232 22.630 1.00 89.31 168 CYS A C 1
ATOM 1330 O O . CYS A 1 168 ? -0.837 -4.477 23.674 1.00 89.31 168 CYS A O 1
ATOM 1332 N N . ILE A 1 169 ? -2.141 -5.166 21.988 1.00 91.06 169 ILE A N 1
ATOM 1333 C CA . ILE A 1 169 ? -2.235 -6.551 22.461 1.00 91.06 169 ILE A CA 1
ATOM 1334 C C . ILE A 1 169 ? -1.357 -7.440 21.591 1.00 91.06 169 ILE A C 1
ATOM 1336 O O . ILE A 1 169 ? -1.371 -7.352 20.361 1.00 91.06 169 ILE A O 1
ATOM 1340 N N . ASP A 1 170 ? -0.567 -8.292 22.236 1.00 91.31 170 ASP A N 1
ATOM 1341 C CA . ASP A 1 170 ? 0.398 -9.144 21.561 1.00 91.31 170 ASP A CA 1
ATOM 1342 C C . ASP A 1 170 ? -0.233 -10.439 21.038 1.00 91.31 170 ASP A C 1
ATOM 1344 O O . ASP A 1 170 ? 0.043 -11.553 21.490 1.00 91.31 170 ASP A O 1
ATOM 1348 N N . TYR A 1 171 ? -1.059 -10.293 20.006 1.00 91.25 171 TYR A N 1
ATOM 1349 C CA . TYR A 1 171 ? -1.628 -11.418 19.276 1.00 91.25 171 TYR A CA 1
ATOM 1350 C C . TYR A 1 171 ? -0.588 -12.215 18.459 1.00 91.25 171 TYR A C 1
ATOM 1352 O O . TYR A 1 171 ? -0.985 -13.092 17.697 1.00 91.25 171 TYR A O 1
ATOM 1360 N N . ARG A 1 172 ? 0.739 -11.996 18.584 1.00 89.88 172 ARG A N 1
ATOM 1361 C CA . ARG A 1 172 ? 1.767 -12.696 17.771 1.00 89.88 172 ARG A CA 1
ATOM 1362 C C . ARG A 1 172 ? 1.689 -14.222 17.828 1.00 89.88 172 ARG A C 1
ATOM 1364 O O . ARG A 1 172 ? 2.126 -14.856 16.871 1.00 89.88 172 ARG A O 1
ATOM 1371 N N . GLN A 1 173 ? 1.184 -14.814 18.913 1.00 89.62 173 GLN A N 1
ATOM 1372 C CA . GLN A 1 173 ? 0.983 -16.266 18.986 1.00 89.62 173 GLN A CA 1
ATOM 1373 C C . GLN A 1 173 ? -0.331 -16.701 18.320 1.00 89.62 173 GLN A C 1
ATOM 1375 O O . GLN A 1 173 ? -0.293 -17.577 17.461 1.00 89.62 173 GLN A O 1
ATOM 1380 N N . LEU A 1 174 ? -1.452 -16.026 18.608 1.00 90.75 174 LEU A N 1
ATOM 1381 C CA . LEU A 1 174 ? -2.738 -16.236 17.924 1.00 90.75 174 LEU A CA 1
ATOM 1382 C C . LEU A 1 174 ? -2.583 -16.114 16.394 1.00 90.75 174 LEU A C 1
ATOM 1384 O O . LEU A 1 174 ? -2.928 -17.025 15.655 1.00 90.75 174 LEU A O 1
ATOM 1388 N N . ASN A 1 175 ? -1.901 -15.066 15.929 1.00 90.81 175 ASN A N 1
ATOM 1389 C CA . ASN A 1 175 ? -1.574 -14.777 14.526 1.00 90.81 175 ASN A CA 1
ATOM 1390 C C . ASN A 1 175 ? -0.701 -15.836 13.809 1.00 90.81 175 ASN A C 1
ATOM 1392 O O . ASN A 1 175 ? -0.495 -15.744 12.595 1.00 90.81 175 ASN A O 1
ATOM 1396 N N . ARG A 1 176 ? -0.131 -16.810 14.534 1.00 88.69 176 ARG A N 1
ATOM 1397 C CA . ARG A 1 176 ? 0.557 -17.975 13.941 1.00 88.69 176 ARG A CA 1
ATOM 1398 C C . ARG A 1 176 ? -0.394 -19.141 13.684 1.00 88.69 176 ARG A C 1
ATOM 1400 O O . ARG A 1 176 ? -0.123 -19.917 12.776 1.00 88.69 176 ARG A O 1
ATOM 1407 N N . VAL A 1 177 ? -1.461 -19.247 14.474 1.00 90.12 177 VAL A N 1
ATOM 1408 C CA . VAL A 1 177 ? -2.472 -20.312 14.398 1.00 90.12 177 VAL A CA 1
ATOM 1409 C C . VAL A 1 177 ? -3.775 -19.864 13.724 1.00 90.12 177 VAL A C 1
ATOM 1411 O O . VAL A 1 177 ? -4.580 -20.711 13.360 1.00 90.12 177 VAL A O 1
ATOM 1414 N N . THR A 1 178 ? -3.978 -18.564 13.489 1.00 89.25 178 THR A N 1
ATOM 1415 C CA . THR A 1 178 ? -5.032 -18.041 12.603 1.00 89.25 178 THR A CA 1
ATOM 1416 C C . THR A 1 178 ? -4.758 -18.408 11.138 1.00 89.25 178 THR A C 1
ATOM 1418 O O . THR A 1 178 ? -3.629 -18.281 10.653 1.00 89.25 178 THR A O 1
ATOM 1421 N N . VAL A 1 179 ? -5.800 -18.818 10.411 1.00 87.62 179 VAL A N 1
ATOM 1422 C CA . VAL A 1 179 ? -5.745 -19.125 8.971 1.00 87.62 179 VAL A CA 1
ATOM 1423 C C . VAL A 1 179 ? -5.396 -17.868 8.152 1.00 87.62 179 VAL A C 1
ATOM 1425 O O . VAL A 1 179 ? -5.835 -16.762 8.476 1.00 87.62 179 VAL A O 1
ATOM 1428 N N . LYS A 1 180 ? -4.562 -18.049 7.106 1.00 84.44 180 LYS A N 1
ATOM 1429 C CA . LYS A 1 180 ? -3.921 -16.980 6.308 1.00 84.44 180 LYS A CA 1
ATOM 1430 C C . LYS A 1 180 ? -4.310 -16.942 4.807 1.00 84.44 180 LYS A C 1
ATOM 1432 O O . LYS A 1 180 ? -4.504 -17.987 4.190 1.00 84.44 180 LYS A O 1
ATOM 1437 N N . ASN A 1 181 ? -4.319 -15.785 4.117 1.00 77.88 181 ASN A N 1
ATOM 1438 C CA . ASN A 1 181 ? -3.961 -14.458 4.641 1.00 77.88 181 ASN A CA 1
ATOM 1439 C C . ASN A 1 181 ? -3.387 -13.324 3.709 1.00 77.88 181 ASN A C 1
ATOM 1441 O O . ASN A 1 181 ? -2.643 -12.548 4.289 1.00 77.88 181 ASN A O 1
ATOM 1445 N N . LYS A 1 182 ? -3.422 -13.071 2.371 1.00 73.62 182 LYS A N 1
ATOM 1446 C CA . LYS A 1 182 ? -4.065 -13.465 1.075 1.00 73.62 182 LYS A CA 1
ATOM 1447 C C . LYS A 1 182 ? -5.292 -12.683 0.450 1.00 73.62 182 LYS A C 1
ATOM 1449 O O . LYS A 1 182 ? -6.036 -13.316 -0.283 1.00 73.62 182 LYS A O 1
ATOM 1454 N N . TYR A 1 183 ? -5.576 -11.381 0.664 1.00 75.44 183 TYR A N 1
ATOM 1455 C CA . TYR A 1 183 ? -6.708 -10.679 -0.050 1.00 75.44 183 TYR A CA 1
ATOM 1456 C C . TYR A 1 183 ? -6.182 -10.042 -1.346 1.00 75.44 183 TYR A C 1
ATOM 1458 O O . TYR A 1 183 ? -5.013 -9.639 -1.340 1.00 75.44 183 TYR A O 1
ATOM 1466 N N . PRO A 1 184 ? -6.985 -9.885 -2.417 1.00 73.06 184 PRO A N 1
ATOM 1467 C CA . PRO A 1 184 ? -6.681 -8.954 -3.504 1.00 73.06 184 PRO A CA 1
ATOM 1468 C C . PRO A 1 184 ? -6.753 -7.498 -3.010 1.00 73.06 184 PRO A C 1
ATOM 1470 O O . PRO A 1 184 ? -7.701 -6.768 -3.282 1.00 73.06 184 PRO A O 1
ATOM 1473 N N . LEU A 1 185 ? -5.728 -7.060 -2.270 1.00 73.06 185 LEU A N 1
ATOM 1474 C CA . LEU A 1 185 ? -5.462 -5.631 -2.120 1.00 73.06 185 LEU A CA 1
ATOM 1475 C C . LEU A 1 185 ? -5.076 -5.095 -3.513 1.00 73.06 185 LEU A C 1
ATOM 1477 O O . LEU A 1 185 ? -4.180 -5.683 -4.133 1.00 73.06 185 LEU A O 1
ATOM 1481 N N . PRO A 1 186 ? -5.730 -4.032 -4.017 1.00 73.62 186 PRO A N 1
ATOM 1482 C CA . PRO A 1 186 ? -5.381 -3.437 -5.304 1.00 73.62 186 PRO A CA 1
ATOM 1483 C C . PRO A 1 186 ? -3.940 -2.922 -5.259 1.00 73.62 186 PRO A C 1
ATOM 1485 O O . PRO A 1 186 ? -3.442 -2.540 -4.190 1.00 73.62 186 PRO A O 1
ATOM 1488 N N . ARG A 1 187 ? -3.230 -2.926 -6.394 1.00 75.81 187 ARG A N 1
ATOM 1489 C CA . ARG A 1 187 ? -1.876 -2.366 -6.396 1.00 75.81 187 ARG A CA 1
ATOM 1490 C C . ARG A 1 187 ? -1.968 -0.853 -6.397 1.00 75.81 187 ARG A C 1
ATOM 1492 O O . ARG A 1 187 ? -2.888 -0.255 -6.935 1.00 75.81 187 ARG A O 1
ATOM 1499 N N . ILE A 1 188 ? -0.953 -0.245 -5.808 1.00 79.06 188 ILE A N 1
ATOM 1500 C CA . ILE A 1 188 ? -0.864 1.205 -5.664 1.00 79.06 188 ILE A CA 1
ATOM 1501 C C . ILE A 1 188 ? -0.678 1.878 -7.033 1.00 79.06 188 ILE A C 1
ATOM 1503 O O . ILE A 1 188 ? -1.179 2.975 -7.233 1.00 79.06 188 ILE A O 1
ATOM 1507 N N . ASP A 1 189 ? -0.030 1.193 -7.983 1.00 76.44 189 ASP A N 1
ATOM 1508 C CA . ASP A 1 189 ? 0.008 1.610 -9.389 1.00 76.44 189 ASP A CA 1
ATOM 1509 C C . ASP A 1 189 ? -1.415 1.613 -9.993 1.00 76.44 189 ASP A C 1
ATOM 1511 O O . ASP A 1 189 ? -1.883 2.679 -10.381 1.00 76.44 189 ASP A O 1
ATOM 1515 N N . ASP A 1 190 ? -2.134 0.480 -9.939 1.00 80.62 190 ASP A N 1
ATOM 1516 C CA . ASP A 1 190 ? -3.518 0.346 -10.432 1.00 80.62 190 ASP A CA 1
ATOM 1517 C C . ASP A 1 190 ? -4.468 1.417 -9.837 1.00 80.62 190 ASP A C 1
ATOM 1519 O O . ASP A 1 190 ? -5.306 1.974 -10.543 1.00 80.62 190 ASP A O 1
ATOM 1523 N N . LEU A 1 191 ? -4.326 1.737 -8.540 1.00 82.31 191 LEU A N 1
ATOM 1524 C CA . LEU A 1 191 ? -5.107 2.783 -7.861 1.00 82.31 191 LEU A CA 1
ATOM 1525 C C . LEU A 1 191 ? -4.776 4.205 -8.329 1.00 82.31 191 LEU A C 1
ATOM 1527 O O . LEU A 1 191 ? -5.627 5.083 -8.220 1.00 82.31 191 LEU A O 1
ATOM 1531 N N . PHE A 1 192 ? -3.553 4.466 -8.796 1.00 82.19 192 PHE A N 1
ATOM 1532 C CA . PHE A 1 192 ? -3.192 5.780 -9.325 1.00 82.19 192 PHE A CA 1
ATOM 1533 C C . PHE A 1 192 ? -3.691 5.983 -10.749 1.00 82.19 192 PHE A C 1
ATOM 1535 O O . PHE A 1 192 ? -4.073 7.100 -11.087 1.00 82.19 192 PHE A O 1
ATOM 1542 N N . ASP A 1 193 ? -3.752 4.925 -11.554 1.00 80.12 193 ASP A N 1
ATOM 1543 C CA . ASP A 1 193 ? -4.267 5.008 -12.922 1.00 80.12 193 ASP A CA 1
ATOM 1544 C C . ASP A 1 193 ? -5.755 5.413 -12.941 1.00 80.12 193 ASP A C 1
ATOM 1546 O O . ASP A 1 193 ? -6.189 6.130 -13.839 1.00 80.12 193 ASP A O 1
ATOM 1550 N N . GLN A 1 194 ? -6.512 5.066 -11.890 1.00 81.56 194 GLN A N 1
ATOM 1551 C CA . GLN A 1 194 ? -7.892 5.527 -11.668 1.00 81.56 194 GLN A CA 1
ATOM 1552 C C . GLN A 1 194 ? -8.019 7.036 -11.405 1.00 81.56 194 GLN A C 1
ATOM 1554 O O . GLN A 1 194 ? -9.082 7.603 -11.642 1.00 81.56 194 GLN A O 1
ATOM 1559 N N . LEU A 1 195 ? -6.957 7.705 -10.936 1.00 82.81 195 LEU A N 1
ATOM 1560 C CA . LEU A 1 195 ? -6.955 9.148 -10.652 1.00 82.81 195 LEU A CA 1
ATOM 1561 C C . LEU A 1 195 ? -6.675 10.001 -11.905 1.00 82.81 195 LEU A C 1
ATOM 1563 O O . LEU A 1 195 ? -6.488 11.214 -11.798 1.00 82.81 195 LEU A O 1
ATOM 1567 N N . GLN A 1 196 ? -6.621 9.381 -13.090 1.00 78.94 196 GLN A N 1
ATOM 1568 C CA . GLN A 1 196 ? -6.485 10.048 -14.385 1.00 78.94 196 GLN A CA 1
ATOM 1569 C C . GLN A 1 196 ? -7.477 11.215 -14.530 1.00 78.94 196 GLN A C 1
ATOM 1571 O O . GLN A 1 196 ? -8.666 11.070 -14.271 1.00 78.94 196 GLN A O 1
ATOM 1576 N N . GLY A 1 197 ? -6.979 12.385 -14.945 1.00 78.88 197 GLY A N 1
ATOM 1577 C CA . GLY A 1 197 ? -7.786 13.595 -15.156 1.00 78.88 197 GLY A CA 1
ATOM 1578 C C . GLY A 1 197 ? -8.259 14.317 -13.885 1.00 78.88 197 GLY A C 1
ATOM 1579 O O . GLY A 1 197 ? -8.722 15.455 -13.979 1.00 78.88 197 GLY A O 1
ATOM 1580 N N . ALA A 1 198 ? -8.120 13.715 -12.700 1.00 86.06 198 ALA A N 1
ATOM 1581 C CA . ALA A 1 198 ? -8.599 14.308 -11.459 1.00 86.06 198 ALA A CA 1
ATOM 1582 C C . ALA A 1 198 ? -7.783 15.543 -11.041 1.00 86.06 198 ALA A C 1
ATOM 1584 O O . ALA A 1 198 ? -6.551 15.544 -11.050 1.00 86.06 198 ALA A O 1
ATOM 1585 N N . SER A 1 199 ? -8.490 16.590 -10.620 1.00 87.69 199 SER A N 1
ATOM 1586 C CA . SER A 1 199 ? -7.911 17.866 -10.178 1.00 87.69 199 SER A CA 1
ATOM 1587 C C . SER A 1 199 ? -8.364 18.286 -8.774 1.00 87.69 199 SER A C 1
ATOM 1589 O O . SER A 1 199 ? -7.715 19.125 -8.149 1.00 87.69 199 SER A O 1
ATOM 1591 N N . HIS A 1 200 ? -9.445 17.681 -8.266 1.00 92.44 200 HIS A N 1
ATOM 1592 C CA . HIS A 1 200 ? -10.019 17.954 -6.949 1.00 92.44 200 HIS A CA 1
ATOM 1593 C C . HIS A 1 200 ? -10.124 16.667 -6.132 1.00 92.44 200 HIS A C 1
ATOM 1595 O O . HIS A 1 200 ? -10.681 15.668 -6.591 1.00 92.44 200 HIS A O 1
ATOM 1601 N N . PHE A 1 201 ? -9.593 16.707 -4.910 1.00 93.25 201 PHE A N 1
ATOM 1602 C CA . PHE A 1 201 ? -9.431 15.553 -4.034 1.00 93.25 201 PHE A CA 1
ATOM 1603 C C . PHE A 1 201 ? -9.971 15.831 -2.625 1.00 93.25 201 PHE A C 1
ATOM 1605 O O . PHE A 1 201 ? -9.786 16.915 -2.071 1.00 93.25 201 PHE A O 1
ATOM 1612 N N . SER A 1 202 ? -10.578 14.820 -2.006 1.00 93.56 202 SER A N 1
ATOM 1613 C CA . SER A 1 202 ? -10.933 14.823 -0.582 1.00 93.56 202 SER A CA 1
ATOM 1614 C C . SER A 1 202 ? -10.582 13.482 0.051 1.00 93.56 202 SER A C 1
ATOM 1616 O O . SER A 1 202 ? -10.824 12.429 -0.535 1.00 93.56 202 SER A O 1
ATOM 1618 N N . LYS A 1 203 ? -10.036 13.511 1.264 1.00 91.56 203 LYS A N 1
ATOM 1619 C CA . LYS A 1 203 ? -9.598 12.349 2.030 1.00 91.56 203 LYS A CA 1
ATOM 1620 C C . LYS A 1 203 ? -10.380 12.221 3.336 1.00 91.56 203 LYS A C 1
ATOM 1622 O O . LYS A 1 203 ? -10.468 13.169 4.115 1.00 91.56 203 LYS A O 1
ATOM 1627 N N . ILE A 1 204 ? -10.893 11.024 3.610 1.00 89.94 204 ILE A N 1
ATOM 1628 C CA . ILE A 1 204 ? -11.649 10.697 4.822 1.00 89.94 204 ILE A CA 1
ATOM 1629 C C . ILE A 1 204 ? -10.934 9.563 5.576 1.00 89.94 204 ILE A C 1
ATOM 1631 O O . ILE A 1 204 ? -10.805 8.457 5.059 1.00 89.94 204 ILE A O 1
ATOM 1635 N N . ASP A 1 205 ? -10.495 9.841 6.810 1.00 85.94 205 ASP A N 1
ATOM 1636 C CA . ASP A 1 205 ? -9.927 8.860 7.754 1.00 85.94 205 ASP A CA 1
ATOM 1637 C C . ASP A 1 205 ? -11.035 8.317 8.667 1.00 85.94 205 ASP A C 1
ATOM 1639 O O . ASP A 1 205 ? -11.734 9.087 9.341 1.00 85.94 205 ASP A O 1
ATOM 1643 N N . LEU A 1 206 ? -11.210 6.994 8.714 1.00 79.06 206 LEU A N 1
ATOM 1644 C CA . LEU A 1 206 ? -12.229 6.376 9.564 1.00 79.06 206 LEU A CA 1
ATOM 1645 C C . LEU A 1 206 ? -11.777 6.267 11.029 1.00 79.06 206 LEU A C 1
ATOM 1647 O O . LEU A 1 206 ? -10.702 5.767 11.366 1.00 79.06 206 LEU A O 1
ATOM 1651 N N . ARG A 1 207 ? -12.636 6.730 11.951 1.00 69.31 207 ARG A N 1
ATOM 1652 C CA . ARG A 1 207 ? -12.329 6.841 13.383 1.00 69.31 207 ARG A CA 1
ATOM 1653 C C . ARG A 1 207 ? -12.158 5.454 14.000 1.00 69.31 207 ARG A C 1
ATOM 1655 O O . ARG A 1 207 ? -13.128 4.848 14.445 1.00 69.31 207 ARG A O 1
ATOM 1662 N N . SER A 1 208 ? -10.907 5.000 14.093 1.00 65.12 208 SER A N 1
ATOM 1663 C CA . SER A 1 208 ? -10.555 3.657 14.584 1.00 65.12 208 SER A CA 1
ATOM 1664 C C . SER A 1 208 ? -11.326 2.565 13.832 1.00 65.12 208 SER A C 1
ATOM 1666 O O . SER A 1 208 ? -12.018 1.780 14.474 1.00 65.12 208 SER A O 1
ATOM 1668 N N . GLY A 1 209 ? -11.243 2.555 12.494 1.00 64.69 209 GLY A N 1
ATOM 1669 C CA . GLY A 1 209 ? -12.086 1.751 11.597 1.00 64.69 209 GLY A CA 1
ATOM 1670 C C . GLY A 1 209 ? -12.364 0.331 12.093 1.00 64.69 209 GLY A C 1
ATOM 1671 O O . GLY A 1 209 ? -13.525 -0.057 12.216 1.00 64.69 209 GLY A O 1
ATOM 1672 N N . TYR A 1 210 ? -11.331 -0.405 12.513 1.00 71.94 210 TYR A N 1
ATOM 1673 C CA . TYR A 1 210 ? -11.490 -1.775 13.018 1.00 71.94 210 TYR A CA 1
ATOM 1674 C C . TYR A 1 210 ? -12.464 -1.892 14.205 1.00 71.94 210 TYR A C 1
ATOM 1676 O O . TYR A 1 210 ? -13.315 -2.774 14.200 1.00 71.94 210 TYR A O 1
ATOM 1684 N N . HIS A 1 211 ? -12.444 -0.956 15.163 1.00 78.56 211 HIS A N 1
ATOM 1685 C CA . HIS A 1 211 ? -13.355 -0.962 16.320 1.00 78.56 211 HIS A CA 1
ATOM 1686 C C . HIS A 1 211 ? -14.828 -0.708 15.938 1.00 78.56 211 HIS A C 1
ATOM 1688 O O . HIS A 1 211 ? -15.703 -0.772 16.799 1.00 78.56 211 HIS A O 1
ATOM 1694 N N . GLN A 1 212 ? -15.121 -0.393 14.672 1.00 74.12 212 GLN A N 1
ATOM 1695 C CA . GLN A 1 212 ? -16.487 -0.279 14.162 1.00 74.12 212 GLN A CA 1
ATOM 1696 C C . GLN A 1 212 ? -17.033 -1.637 13.683 1.00 74.12 212 GLN A C 1
ATOM 1698 O O . GLN A 1 212 ? -18.248 -1.785 13.576 1.00 74.12 212 GLN A O 1
ATOM 1703 N N . VAL A 1 213 ? -16.180 -2.636 13.426 1.00 82.00 213 VAL A N 1
ATOM 1704 C CA . VAL A 1 213 ? -16.580 -3.999 13.030 1.00 82.00 213 VAL A CA 1
ATOM 1705 C C . VAL A 1 213 ? -16.720 -4.875 14.278 1.00 82.00 213 VAL A C 1
ATOM 1707 O O . VAL A 1 213 ? -15.883 -4.813 15.177 1.00 82.00 213 VAL A O 1
ATOM 1710 N N . LYS A 1 214 ? -17.769 -5.698 14.351 1.00 83.31 214 LYS A N 1
ATOM 1711 C CA . LYS A 1 214 ? -17.957 -6.694 15.419 1.00 83.31 214 LYS A CA 1
ATOM 1712 C C . LYS A 1 214 ? -17.021 -7.888 15.243 1.00 83.31 214 LYS A C 1
ATOM 1714 O O . LYS A 1 214 ? -16.647 -8.209 14.122 1.00 83.31 214 LYS A O 1
ATOM 1719 N N . VAL A 1 215 ? -16.698 -8.582 16.331 1.00 87.69 215 VAL A N 1
ATOM 1720 C CA . VAL A 1 215 ? -16.116 -9.935 16.291 1.00 87.69 215 VAL A CA 1
ATOM 1721 C C . VAL A 1 215 ? -17.251 -10.961 16.339 1.00 87.69 215 VAL A C 1
ATOM 1723 O O . VAL A 1 215 ? -18.168 -10.815 17.147 1.00 87.69 215 VAL A O 1
ATOM 1726 N N . ARG A 1 216 ? -17.177 -12.004 15.503 1.00 88.12 216 ARG A N 1
ATOM 1727 C CA . ARG A 1 216 ? -18.119 -13.140 15.493 1.00 88.12 216 ARG A CA 1
ATOM 1728 C C . ARG A 1 216 ? -18.198 -13.748 16.899 1.00 88.12 216 ARG A C 1
ATOM 1730 O O . ARG A 1 216 ? -17.159 -13.982 17.512 1.00 88.12 216 ARG A O 1
ATOM 1737 N N . GLU A 1 217 ? -19.393 -14.014 17.433 1.00 85.69 217 GLU A N 1
ATOM 1738 C CA . GLU A 1 217 ? -19.549 -14.265 18.882 1.00 85.69 217 GLU A CA 1
ATOM 1739 C C . GLU A 1 217 ? -18.718 -15.447 19.423 1.00 85.69 217 GLU A C 1
ATOM 1741 O O . GLU A 1 217 ? -18.174 -15.362 20.525 1.00 85.69 217 GLU A O 1
ATOM 1746 N N . CYS A 1 218 ? -18.535 -16.511 18.633 1.00 87.56 218 CYS A N 1
ATOM 1747 C CA . CYS A 1 218 ? -17.690 -17.660 18.985 1.00 87.56 218 CYS A CA 1
ATOM 1748 C C . CYS A 1 218 ? -16.172 -17.368 18.964 1.00 87.56 218 CYS A C 1
ATOM 1750 O O . CYS A 1 218 ? -15.385 -18.145 19.506 1.00 87.56 218 CYS A O 1
ATOM 1752 N N . ASP A 1 219 ? -15.754 -16.245 18.374 1.00 90.50 219 ASP A N 1
ATOM 1753 C CA . ASP A 1 219 ? -14.363 -15.797 18.293 1.00 90.50 219 ASP A CA 1
ATOM 1754 C C . ASP A 1 219 ? -14.011 -14.710 19.310 1.00 90.50 219 ASP A C 1
ATOM 1756 O O . ASP A 1 219 ? -12.825 -14.513 19.581 1.00 90.50 219 ASP A O 1
ATOM 1760 N N . ILE A 1 220 ? -15.002 -14.050 19.925 1.00 91.62 220 ILE A N 1
ATOM 1761 C CA . ILE A 1 220 ? -14.779 -13.078 21.008 1.00 91.62 220 ILE A CA 1
ATOM 1762 C C . ILE A 1 220 ? -13.814 -13.647 22.073 1.00 91.62 220 ILE A C 1
ATOM 1764 O O . ILE A 1 220 ? -12.817 -12.975 22.358 1.00 91.62 220 ILE A O 1
ATOM 1768 N N . PRO A 1 221 ? -13.967 -14.893 22.581 1.00 92.56 221 PRO A N 1
ATOM 1769 C CA . PRO A 1 221 ? -13.034 -15.455 23.561 1.00 92.56 221 PRO A CA 1
ATOM 1770 C C . PRO A 1 221 ? -11.589 -15.587 23.056 1.00 92.56 221 PRO A C 1
ATOM 1772 O O . PRO A 1 221 ? -10.664 -15.529 23.863 1.00 92.56 221 PRO A O 1
ATOM 1775 N N . LYS A 1 222 ? -11.354 -15.735 21.743 1.00 92.06 222 LYS A N 1
ATOM 1776 C CA . LYS A 1 222 ? -10.000 -15.831 21.155 1.00 92.06 222 LYS A CA 1
ATOM 1777 C C . LYS A 1 222 ? -9.254 -14.493 21.206 1.00 92.06 222 LYS A C 1
ATOM 1779 O O . LYS A 1 222 ? -8.027 -14.478 21.189 1.00 92.06 222 LYS A O 1
ATOM 1784 N N . THR A 1 223 ? -9.978 -13.374 21.296 1.00 93.19 223 THR A N 1
ATOM 1785 C CA . THR A 1 223 ? -9.395 -12.028 21.448 1.00 93.19 223 THR A CA 1
ATOM 1786 C C . THR A 1 223 ? -8.940 -11.711 22.876 1.00 93.19 223 THR A C 1
ATOM 1788 O O . THR A 1 223 ? -8.373 -10.637 23.100 1.00 93.19 223 THR A O 1
ATOM 1791 N N . ALA A 1 224 ? -9.193 -12.606 23.839 1.00 94.12 224 ALA A N 1
ATOM 1792 C CA . ALA A 1 224 ? -8.988 -12.333 25.253 1.00 94.12 224 ALA A CA 1
ATOM 1793 C C . ALA A 1 224 ? -7.524 -12.003 25.595 1.00 94.12 224 ALA A C 1
ATOM 1795 O O . ALA A 1 224 ? -6.574 -12.588 25.061 1.00 94.12 224 ALA A O 1
ATOM 1796 N N . PHE A 1 225 ? -7.345 -11.024 26.480 1.00 93.75 225 PHE A N 1
ATOM 1797 C CA . PHE A 1 225 ? -6.056 -10.439 26.810 1.00 93.75 225 PHE A CA 1
ATOM 1798 C C . PHE A 1 225 ? -5.906 -10.184 28.314 1.00 93.75 225 PHE A C 1
ATOM 1800 O O . PHE A 1 225 ? -6.809 -9.696 29.003 1.00 93.75 225 PHE A O 1
ATOM 1807 N N . ARG A 1 226 ? -4.734 -10.543 28.840 1.00 91.69 226 ARG A N 1
ATOM 1808 C CA . ARG A 1 226 ? -4.437 -10.608 30.274 1.00 91.69 226 ARG A CA 1
ATOM 1809 C C . ARG A 1 226 ? -3.709 -9.356 30.746 1.00 91.69 226 ARG A C 1
ATOM 1811 O O . ARG A 1 226 ? -2.746 -8.903 30.129 1.00 91.69 226 ARG A O 1
ATOM 1818 N N . THR A 1 227 ? -4.151 -8.831 31.886 1.00 89.75 227 THR A N 1
ATOM 1819 C CA . THR A 1 227 ? -3.599 -7.631 32.527 1.00 89.75 227 THR A CA 1
ATOM 1820 C C . THR A 1 227 ? -3.358 -7.872 34.017 1.00 89.75 227 THR A C 1
ATOM 1822 O O . THR A 1 227 ? -3.865 -8.838 34.587 1.00 89.75 227 THR A O 1
ATOM 1825 N N . MET A 1 228 ? -2.643 -6.958 34.677 1.00 85.00 228 MET A N 1
ATOM 1826 C CA . MET A 1 228 ? -2.534 -6.945 36.146 1.00 85.00 228 MET A CA 1
ATOM 1827 C C . MET A 1 228 ? -3.871 -6.631 36.850 1.00 85.00 228 MET A C 1
ATOM 1829 O O . MET A 1 228 ? -3.988 -6.838 38.052 1.00 85.00 228 MET A O 1
ATOM 1833 N N . TYR A 1 229 ? -4.880 -6.154 36.110 1.00 86.06 229 TYR A N 1
ATOM 1834 C CA . TYR A 1 229 ? -6.208 -5.775 36.605 1.00 86.06 229 TYR A CA 1
ATOM 1835 C C . TYR A 1 229 ? -7.308 -6.748 36.150 1.00 86.06 229 TYR A C 1
ATOM 1837 O O . TYR A 1 229 ? -8.471 -6.364 36.037 1.00 86.06 229 TYR A O 1
ATOM 1845 N N . GLY A 1 230 ? -6.941 -7.998 35.854 1.00 87.94 230 GLY A N 1
ATOM 1846 C CA . GLY A 1 230 ? -7.863 -9.046 35.418 1.00 87.94 230 GLY A CA 1
ATOM 1847 C C . GLY A 1 230 ? -7.807 -9.341 33.919 1.00 87.94 230 GLY A C 1
ATOM 1848 O O . GLY A 1 230 ? -6.833 -9.024 33.226 1.00 87.94 230 GLY A O 1
ATOM 1849 N N . HIS A 1 231 ? -8.855 -10.007 33.442 1.00 90.88 231 HIS A N 1
ATOM 1850 C CA . HIS A 1 231 ? -8.935 -10.591 32.110 1.00 90.88 231 HIS A CA 1
ATOM 1851 C C . HIS A 1 231 ? -10.109 -10.002 31.325 1.00 90.88 231 HIS A C 1
ATOM 1853 O O . HIS A 1 231 ? -11.209 -9.880 31.864 1.00 90.88 231 HIS A O 1
ATOM 1859 N N . TYR A 1 232 ? -9.871 -9.633 30.067 1.00 94.19 232 TYR A N 1
ATOM 1860 C CA . TYR A 1 232 ? -10.824 -8.902 29.232 1.00 94.19 232 TYR A CA 1
ATOM 1861 C C . TYR A 1 232 ? -10.799 -9.436 27.798 1.00 94.19 232 TYR A C 1
ATOM 1863 O O . TYR A 1 232 ? -9.779 -9.946 27.348 1.00 94.19 232 TYR A O 1
ATOM 1871 N N . GLU A 1 233 ? -11.903 -9.308 27.070 1.00 94.00 233 GLU A N 1
ATOM 1872 C CA . GLU A 1 233 ? -12.044 -9.730 25.670 1.00 94.00 233 GLU A CA 1
ATOM 1873 C C . GLU A 1 233 ? -12.735 -8.650 24.834 1.00 94.00 233 GLU A C 1
ATOM 1875 O O . GLU A 1 233 ? -13.520 -7.858 25.359 1.00 94.00 233 GLU A O 1
ATOM 1880 N N . PHE A 1 234 ? -12.418 -8.605 23.541 1.00 92.38 234 PHE A N 1
ATOM 1881 C CA . PHE A 1 234 ? -12.899 -7.607 22.592 1.00 92.38 234 PHE A CA 1
ATOM 1882 C C . PHE A 1 234 ? -14.161 -8.081 21.865 1.00 92.38 234 PHE A C 1
ATOM 1884 O O . PHE A 1 234 ? -14.170 -9.120 21.209 1.00 92.38 234 PHE A O 1
ATOM 1891 N N . VAL A 1 235 ? -15.218 -7.271 21.943 1.00 90.00 235 VAL A N 1
ATOM 1892 C CA . VAL A 1 235 ? -16.483 -7.479 21.210 1.00 90.00 235 VAL A CA 1
ATOM 1893 C C . VAL A 1 235 ? -16.415 -6.851 19.805 1.00 90.00 235 VAL A C 1
ATOM 1895 O O . VAL A 1 235 ? -17.149 -7.244 18.899 1.00 90.00 235 VAL A O 1
ATOM 1898 N N . VAL A 1 236 ? -15.497 -5.900 19.604 1.00 88.81 236 VAL A N 1
ATOM 1899 C CA . VAL A 1 236 ? -15.200 -5.245 18.318 1.00 88.81 236 VAL A CA 1
ATOM 1900 C C . VAL A 1 236 ? -13.779 -5.561 17.851 1.00 88.81 236 VAL A C 1
ATOM 1902 O O . VAL A 1 236 ? -12.896 -5.809 18.668 1.00 88.81 236 VAL A O 1
ATOM 1905 N N . MET A 1 237 ? -13.538 -5.567 16.542 1.00 87.50 237 MET A N 1
ATOM 1906 C CA . MET A 1 237 ? -12.278 -6.013 15.948 1.00 87.50 237 MET A CA 1
ATOM 1907 C C . MET A 1 237 ? -11.095 -5.137 16.403 1.00 87.50 237 MET A C 1
ATOM 1909 O O . MET A 1 237 ? -10.981 -3.958 16.067 1.00 87.50 237 MET A O 1
ATOM 1913 N N . SER A 1 238 ? -10.194 -5.730 17.189 1.00 86.69 238 SER A N 1
ATOM 1914 C CA . SER A 1 238 ? -9.063 -5.035 17.812 1.00 86.69 238 SER A CA 1
ATOM 1915 C C . SER A 1 238 ? -7.825 -4.959 16.914 1.00 86.69 238 SER A C 1
ATOM 1917 O O . SER A 1 238 ? -7.534 -5.869 16.133 1.00 86.69 238 SER A O 1
ATOM 1919 N N . PHE A 1 239 ? -7.016 -3.912 17.097 1.00 83.56 239 PHE A N 1
ATOM 1920 C CA . PHE A 1 239 ? -5.717 -3.780 16.430 1.00 83.56 239 PHE A CA 1
ATOM 1921 C C . PHE A 1 239 ? -4.768 -4.951 16.741 1.00 83.56 239 PHE A C 1
ATOM 1923 O O . PHE A 1 239 ? -4.643 -5.380 17.886 1.00 83.56 239 PHE A O 1
ATOM 1930 N N . GLY A 1 240 ? -4.029 -5.403 15.723 1.00 83.69 240 GLY A N 1
ATOM 1931 C CA . GLY A 1 240 ? -2.985 -6.429 15.847 1.00 83.69 240 GLY A CA 1
ATOM 1932 C C . GLY A 1 240 ? -3.391 -7.835 15.395 1.00 83.69 240 GLY A C 1
ATOM 1933 O O . GLY A 1 240 ? -2.528 -8.708 15.341 1.00 83.69 240 GLY A O 1
ATOM 1934 N N . LEU A 1 241 ? -4.656 -8.063 15.034 1.00 87.88 241 LEU A N 1
ATOM 1935 C CA . LEU A 1 241 ? -5.150 -9.334 14.492 1.00 87.88 241 LEU A CA 1
ATOM 1936 C C . LEU A 1 241 ? -4.843 -9.450 12.984 1.00 87.88 241 LEU A C 1
ATOM 1938 O O . LEU A 1 241 ? -5.125 -8.526 12.224 1.00 87.88 241 LEU A O 1
ATOM 1942 N N . THR A 1 242 ? -4.282 -10.587 12.546 1.00 83.25 242 THR A N 1
ATOM 1943 C CA . THR A 1 242 ? -3.744 -10.801 11.172 1.00 83.25 242 THR A CA 1
ATOM 1944 C C . THR A 1 242 ? -4.720 -10.429 10.055 1.00 83.25 242 THR A C 1
ATOM 1946 O O . THR A 1 242 ? -4.311 -9.897 9.023 1.00 83.25 242 THR A O 1
ATOM 1949 N N . ASN A 1 243 ? -6.004 -10.723 10.248 1.00 85.75 243 ASN A N 1
ATOM 1950 C CA . ASN A 1 243 ? -7.001 -10.699 9.179 1.00 85.75 243 ASN A CA 1
ATOM 1951 C C . ASN A 1 243 ? -7.771 -9.363 9.122 1.00 85.75 243 ASN A C 1
ATOM 1953 O O . ASN A 1 243 ? -8.517 -9.119 8.174 1.00 85.75 243 ASN A O 1
ATOM 1957 N N . ALA A 1 244 ? -7.580 -8.489 10.120 1.00 85.12 244 ALA A N 1
ATOM 1958 C CA . ALA A 1 244 ? -8.396 -7.293 10.320 1.00 85.12 244 ALA A CA 1
ATOM 1959 C C . ALA A 1 244 ? -8.336 -6.275 9.159 1.00 85.12 244 ALA A C 1
ATOM 1961 O O . ALA A 1 244 ? -9.404 -5.851 8.716 1.00 85.12 244 ALA A O 1
ATOM 1962 N N . PRO A 1 245 ? -7.162 -5.927 8.586 1.00 83.12 245 PRO A N 1
ATOM 1963 C CA . PRO A 1 245 ? -7.100 -4.972 7.476 1.00 83.12 245 PRO A CA 1
ATOM 1964 C C . PRO A 1 245 ? -7.851 -5.423 6.216 1.00 83.12 245 PRO A C 1
ATOM 1966 O O . PRO A 1 245 ? -8.381 -4.584 5.498 1.00 83.12 245 PRO A O 1
ATOM 1969 N N . ALA A 1 246 ? -7.928 -6.730 5.944 1.00 83.69 246 ALA A N 1
ATOM 1970 C CA . ALA A 1 246 ? -8.629 -7.242 4.764 1.00 83.69 246 ALA A CA 1
ATOM 1971 C C . ALA A 1 246 ? -10.127 -7.433 4.970 1.00 83.69 246 ALA A C 1
ATOM 1973 O O . ALA A 1 246 ? -10.881 -7.144 4.054 1.00 83.69 246 ALA A O 1
ATOM 1974 N N . ILE A 1 247 ? -10.574 -7.864 6.153 1.00 83.12 247 ILE A N 1
ATOM 1975 C CA . ILE A 1 247 ? -12.014 -7.881 6.457 1.00 83.12 247 ILE A CA 1
ATOM 1976 C C . ILE A 1 247 ? -12.557 -6.442 6.493 1.00 83.12 247 ILE A C 1
ATOM 1978 O O . ILE A 1 247 ? -13.676 -6.193 6.050 1.00 83.12 247 ILE A O 1
ATOM 1982 N N . PHE A 1 248 ? -11.736 -5.470 6.908 1.00 83.06 248 PHE A N 1
ATOM 1983 C CA . PHE A 1 248 ? -12.064 -4.055 6.756 1.00 83.06 248 PHE A CA 1
ATOM 1984 C C . PHE A 1 248 ? -12.078 -3.598 5.286 1.00 83.06 248 PHE A C 1
ATOM 1986 O O . PHE A 1 248 ? -13.022 -2.930 4.871 1.00 83.06 248 PHE A O 1
ATOM 1993 N N . MET A 1 249 ? -11.085 -3.994 4.480 1.00 83.62 249 MET A N 1
ATOM 1994 C CA . MET A 1 249 ? -11.058 -3.708 3.038 1.00 83.62 249 MET A CA 1
ATOM 1995 C C . MET A 1 249 ? -12.266 -4.310 2.302 1.00 83.62 249 MET A C 1
ATOM 1997 O O . MET A 1 249 ? -12.841 -3.645 1.450 1.00 83.62 249 MET A O 1
ATOM 2001 N N . ASP A 1 250 ? -12.679 -5.536 2.632 1.00 83.81 250 ASP A N 1
ATOM 2002 C CA . ASP A 1 250 ? -13.854 -6.180 2.035 1.00 83.81 250 ASP A CA 1
ATOM 2003 C C . ASP A 1 250 ? -15.149 -5.454 2.428 1.00 83.81 250 ASP A C 1
ATOM 2005 O O . ASP A 1 250 ? -15.968 -5.154 1.562 1.00 83.81 250 ASP A O 1
ATOM 2009 N N . LEU A 1 251 ? -15.292 -5.052 3.698 1.00 83.69 251 LEU A N 1
ATOM 2010 C CA . LEU A 1 251 ? -16.396 -4.193 4.134 1.00 83.69 251 LEU A CA 1
ATOM 2011 C C . LEU A 1 251 ? -16.439 -2.882 3.335 1.00 83.69 251 LEU A C 1
ATOM 2013 O O . LEU A 1 251 ? -17.491 -2.534 2.802 1.00 83.69 251 LEU A O 1
ATOM 2017 N N . MET A 1 252 ? -15.311 -2.175 3.201 1.00 84.50 252 MET A N 1
ATOM 2018 C CA . MET A 1 252 ? -15.254 -0.944 2.406 1.00 84.50 252 MET A CA 1
ATOM 2019 C C . MET A 1 252 ? -15.590 -1.199 0.931 1.00 84.50 252 MET A C 1
ATOM 2021 O O . MET A 1 252 ? -16.397 -0.471 0.355 1.00 84.50 252 MET A O 1
ATOM 2025 N N . ASN A 1 253 ? -15.033 -2.255 0.334 1.00 85.25 253 ASN A N 1
ATOM 2026 C CA . ASN A 1 253 ? -15.271 -2.604 -1.064 1.00 85.25 253 ASN A CA 1
ATOM 2027 C C . ASN A 1 253 ? -16.733 -2.982 -1.331 1.00 85.25 253 ASN A C 1
ATOM 2029 O O . ASN A 1 253 ? -17.239 -2.666 -2.403 1.00 85.25 253 ASN A O 1
ATOM 2033 N N . ARG A 1 254 ? -17.441 -3.609 -0.379 1.00 84.12 254 ARG A N 1
ATOM 2034 C CA . ARG A 1 254 ? -18.892 -3.844 -0.491 1.00 84.12 254 ARG A CA 1
ATOM 2035 C C . ARG A 1 254 ? -19.697 -2.552 -0.337 1.00 84.12 254 ARG A C 1
ATOM 2037 O O . ARG A 1 254 ? -20.606 -2.315 -1.127 1.00 84.12 254 ARG A O 1
ATOM 2044 N N . VAL A 1 255 ? -19.350 -1.699 0.631 1.00 85.62 255 VAL A N 1
ATOM 2045 C CA . VAL A 1 255 ? -20.044 -0.421 0.890 1.00 85.62 255 VAL A CA 1
ATOM 2046 C C . VAL A 1 255 ? -19.939 0.545 -0.293 1.00 85.62 255 VAL A C 1
ATOM 2048 O O . VAL A 1 255 ? -20.943 1.160 -0.669 1.00 85.62 255 VAL A O 1
ATOM 2051 N N . PHE A 1 256 ? -18.749 0.650 -0.891 1.00 87.81 256 PHE A N 1
ATOM 2052 C CA . PHE A 1 256 ? -18.441 1.560 -1.997 1.00 87.81 256 PHE A CA 1
ATOM 2053 C C . PHE A 1 256 ? -18.479 0.908 -3.383 1.00 87.81 256 PHE A C 1
ATOM 2055 O O . PHE A 1 256 ? -18.211 1.597 -4.360 1.00 87.81 256 PHE A O 1
ATOM 2062 N N . LYS A 1 257 ? -18.871 -0.370 -3.502 1.00 86.69 257 LYS A N 1
ATOM 2063 C CA . LYS A 1 257 ? -18.884 -1.137 -4.764 1.00 86.69 257 LYS A CA 1
ATOM 2064 C C . LYS A 1 257 ? -19.403 -0.389 -6.012 1.00 86.69 257 LYS A C 1
ATOM 2066 O O . LYS A 1 257 ? -18.766 -0.542 -7.047 1.00 86.69 257 LYS A O 1
ATOM 2071 N N . PRO A 1 258 ? -20.504 0.397 -5.974 1.00 87.62 258 PRO A N 1
ATOM 2072 C CA . PRO A 1 258 ? -20.989 1.127 -7.156 1.00 87.62 258 PRO A CA 1
ATOM 2073 C C . PRO A 1 258 ? -20.237 2.440 -7.466 1.00 87.62 258 PRO A C 1
ATOM 2075 O O . PRO A 1 258 ? -20.597 3.118 -8.422 1.00 87.62 258 PRO A O 1
ATOM 2078 N N . TYR A 1 259 ? -19.244 2.821 -6.655 1.00 89.00 259 TYR A N 1
ATOM 2079 C CA . TYR A 1 259 ? -18.479 4.076 -6.759 1.00 89.00 259 TYR A CA 1
ATOM 2080 C C . TYR A 1 259 ? -16.955 3.862 -6.869 1.00 89.00 259 TYR A C 1
ATOM 2082 O O . TYR A 1 259 ? -16.223 4.804 -7.199 1.00 89.00 259 TYR A O 1
ATOM 2090 N N . LEU A 1 260 ? -16.486 2.633 -6.601 1.00 84.75 260 LEU A N 1
ATOM 2091 C CA . LEU A 1 260 ? -15.147 2.172 -6.972 1.00 84.75 260 LEU A CA 1
ATOM 2092 C C . LEU A 1 260 ? -14.926 2.348 -8.478 1.00 84.75 260 LEU A C 1
ATOM 2094 O O . LEU A 1 260 ? -15.877 2.321 -9.258 1.00 84.75 260 LEU A O 1
ATOM 2098 N N . ASP A 1 261 ? -13.668 2.537 -8.868 1.00 81.00 261 ASP A N 1
ATOM 2099 C CA . ASP A 1 261 ? -13.218 2.683 -10.258 1.00 81.00 261 ASP A CA 1
ATOM 2100 C C . ASP A 1 261 ? -13.858 3.876 -11.018 1.00 81.00 261 ASP A C 1
ATOM 2102 O O . ASP A 1 261 ? -13.684 4.010 -12.228 1.00 81.00 261 ASP A O 1
ATOM 2106 N N . SER A 1 262 ? -14.584 4.762 -10.317 1.00 85.69 262 SER A N 1
ATOM 2107 C CA . SER A 1 262 ? -15.314 5.904 -10.888 1.00 85.69 262 SER A CA 1
ATOM 2108 C C . SER A 1 262 ? -14.958 7.241 -10.228 1.00 85.69 262 SER A C 1
ATOM 2110 O O . SER A 1 262 ? -14.539 8.161 -10.926 1.00 85.69 262 SER A O 1
ATOM 2112 N N . PHE A 1 263 ? -15.106 7.358 -8.902 1.00 89.69 263 PHE A N 1
ATOM 2113 C CA . PHE A 1 263 ? -14.726 8.571 -8.151 1.00 89.69 263 PHE A CA 1
ATOM 2114 C C . PHE A 1 263 ? -14.280 8.308 -6.700 1.00 89.69 263 PHE A C 1
ATOM 2116 O O . PHE A 1 263 ? -13.976 9.250 -5.961 1.00 89.69 263 PHE A O 1
ATOM 2123 N N . VAL A 1 264 ? -14.239 7.039 -6.272 1.00 91.44 264 VAL A N 1
ATOM 2124 C CA . VAL A 1 264 ? -13.781 6.623 -4.939 1.00 91.44 264 VAL A CA 1
ATOM 2125 C C . VAL A 1 264 ? -12.687 5.567 -5.059 1.00 91.44 264 VAL A C 1
ATOM 2127 O O . VAL A 1 264 ? -12.927 4.463 -5.538 1.00 91.44 264 VAL A O 1
ATOM 2130 N N . VAL A 1 265 ? -11.506 5.877 -4.530 1.00 89.56 265 VAL A N 1
ATOM 2131 C CA . VAL A 1 265 ? -10.468 4.899 -4.189 1.00 89.56 265 VAL A CA 1
ATOM 2132 C C . VAL A 1 265 ? -10.549 4.636 -2.687 1.00 89.56 265 VAL A C 1
ATOM 2134 O O . VAL A 1 265 ? -10.595 5.574 -1.892 1.00 89.56 265 VAL A O 1
ATOM 2137 N N . VAL A 1 266 ? -10.514 3.372 -2.261 1.00 86.56 266 VAL A N 1
ATOM 2138 C CA . VAL A 1 266 ? -10.381 3.024 -0.836 1.00 86.56 266 VAL A CA 1
ATOM 2139 C C . VAL A 1 266 ? -9.118 2.207 -0.608 1.00 86.56 266 VAL A C 1
ATOM 2141 O O . VAL A 1 266 ? -8.784 1.332 -1.404 1.00 86.56 266 VAL A O 1
ATOM 2144 N N . PHE A 1 267 ? -8.416 2.476 0.493 1.00 83.06 267 PHE A N 1
ATOM 2145 C CA . PHE A 1 267 ? -7.292 1.668 0.949 1.00 83.06 267 PHE A CA 1
ATOM 2146 C C . PHE A 1 267 ? -7.312 1.529 2.477 1.00 83.06 267 PHE A C 1
ATOM 2148 O O . PHE A 1 267 ? -6.833 2.388 3.218 1.00 83.06 267 PHE A O 1
ATOM 2155 N N . ILE A 1 268 ? -7.844 0.400 2.950 1.00 80.00 268 ILE A N 1
ATOM 2156 C CA . ILE A 1 268 ? -8.000 0.078 4.375 1.00 80.00 268 ILE A CA 1
ATOM 2157 C C . ILE A 1 268 ? -8.828 1.171 5.093 1.00 80.00 268 ILE A C 1
ATOM 2159 O O . ILE A 1 268 ? -10.019 1.274 4.823 1.00 80.00 268 ILE A O 1
ATOM 2163 N N . ASP A 1 269 ? -8.236 1.967 5.992 1.00 77.50 269 ASP A N 1
ATOM 2164 C CA . ASP A 1 269 ? -8.919 3.013 6.776 1.00 77.50 269 ASP A CA 1
ATOM 2165 C C . ASP A 1 269 ? -9.008 4.383 6.058 1.00 77.50 269 ASP A C 1
ATOM 2167 O O . ASP A 1 269 ? -9.715 5.272 6.542 1.00 77.50 269 ASP A O 1
ATOM 2171 N N . ASP A 1 270 ? -8.291 4.556 4.937 1.00 82.94 270 ASP A N 1
ATOM 2172 C CA . ASP A 1 270 ? -8.258 5.779 4.122 1.00 82.94 270 ASP A CA 1
ATOM 2173 C C . ASP A 1 270 ? -9.231 5.667 2.930 1.00 82.94 270 ASP A C 1
ATOM 2175 O O . ASP A 1 270 ? -9.063 4.808 2.060 1.00 82.94 270 ASP A O 1
ATOM 2179 N N . ILE A 1 271 ? -10.199 6.584 2.834 1.00 88.94 271 ILE A N 1
ATOM 2180 C CA . ILE A 1 271 ? -11.048 6.776 1.645 1.00 88.94 271 ILE A CA 1
ATOM 2181 C C . ILE A 1 271 ? -10.582 8.040 0.912 1.00 88.94 271 ILE A C 1
ATOM 2183 O O . ILE A 1 271 ? -10.525 9.116 1.510 1.00 88.94 271 ILE A O 1
ATOM 2187 N N . LEU A 1 272 ? -10.273 7.918 -0.379 1.00 91.62 272 LEU A N 1
ATOM 2188 C CA . LEU A 1 272 ? -9.921 9.010 -1.284 1.00 91.62 272 LEU A CA 1
ATOM 2189 C C . LEU A 1 272 ? -11.045 9.217 -2.308 1.00 91.62 272 LEU A C 1
ATOM 2191 O O . LEU A 1 272 ? -11.426 8.301 -3.030 1.00 91.62 272 LEU A O 1
ATOM 2195 N N . ILE A 1 273 ? -11.545 10.443 -2.386 1.00 93.50 273 ILE A N 1
ATOM 2196 C CA . ILE A 1 273 ? -12.556 10.897 -3.342 1.00 93.50 273 ILE A CA 1
ATOM 2197 C C . ILE A 1 273 ? -11.853 11.806 -4.346 1.00 93.50 273 ILE A C 1
ATOM 2199 O O . ILE A 1 273 ? -11.098 12.689 -3.931 1.00 93.50 273 ILE A O 1
ATOM 2203 N N . TYR A 1 274 ? -12.104 11.616 -5.638 1.00 92.44 274 TYR A N 1
ATOM 2204 C CA . TYR A 1 274 ? -11.454 12.357 -6.720 1.00 92.44 274 TYR A CA 1
ATOM 2205 C C . TYR A 1 274 ? -12.469 12.808 -7.785 1.00 92.44 274 TYR A C 1
ATOM 2207 O O . TYR A 1 274 ? -13.476 12.138 -8.003 1.00 92.44 274 TYR A O 1
ATOM 2215 N N . SER A 1 275 ? -12.234 13.965 -8.415 1.00 92.50 275 SER A N 1
ATOM 2216 C CA . SER A 1 275 ? -13.133 14.556 -9.426 1.00 92.50 275 SER A CA 1
ATOM 2217 C C . SER A 1 275 ? -12.396 15.444 -10.433 1.00 92.50 275 SER A C 1
ATOM 2219 O O . SER A 1 275 ? -11.317 15.969 -10.133 1.00 92.50 275 SER A O 1
ATOM 2221 N N . HIS A 1 276 ? -13.012 15.683 -11.595 1.00 90.25 276 HIS A N 1
ATOM 2222 C CA . HIS A 1 276 ? -12.481 16.580 -12.628 1.00 90.25 276 HIS A CA 1
ATOM 2223 C C . HIS A 1 276 ? -12.847 18.046 -12.363 1.00 90.25 276 HIS A C 1
ATOM 2225 O O . HIS A 1 276 ? -12.032 18.934 -12.613 1.00 90.25 276 HIS A O 1
ATOM 2231 N N . SER A 1 277 ? -14.041 18.299 -11.817 1.00 90.44 277 SER A N 1
ATOM 2232 C CA . SER A 1 277 ? -14.561 19.638 -11.504 1.00 90.44 277 SER A CA 1
ATOM 2233 C C . SER A 1 277 ? -14.981 19.794 -10.034 1.00 90.44 277 SER A C 1
ATOM 2235 O O . SER A 1 277 ? -15.248 18.813 -9.335 1.00 90.44 277 SER A O 1
ATOM 2237 N N . GLU A 1 278 ? -15.056 21.041 -9.553 1.00 90.44 278 GLU A N 1
ATOM 2238 C CA . GLU A 1 278 ? -15.529 21.359 -8.193 1.00 90.44 278 GLU A CA 1
ATOM 2239 C C . GLU A 1 278 ? -17.025 20.998 -8.013 1.00 90.44 278 GLU A C 1
ATOM 2241 O O . GLU A 1 278 ? -17.430 20.517 -6.952 1.00 90.44 278 GLU A O 1
ATOM 2246 N N . GLU A 1 279 ? -17.839 21.136 -9.067 1.00 91.81 279 GLU A N 1
ATOM 2247 C CA . GLU A 1 279 ? -19.272 20.799 -9.055 1.00 91.81 279 GLU A CA 1
ATOM 2248 C C . GLU A 1 279 ? -19.520 19.284 -8.937 1.00 91.81 279 GLU A C 1
ATOM 2250 O O . GLU A 1 279 ? -20.289 18.852 -8.072 1.00 91.81 279 GLU A O 1
ATOM 2255 N N . GLU A 1 280 ? -18.809 18.462 -9.724 1.00 93.00 280 GLU A N 1
ATOM 2256 C CA . GLU A 1 280 ? -18.776 17.000 -9.548 1.00 93.00 280 GLU A CA 1
ATOM 2257 C C . GLU A 1 280 ? -18.357 16.629 -8.125 1.00 93.00 280 GLU A C 1
ATOM 2259 O O . GLU A 1 280 ? -18.977 15.779 -7.485 1.00 93.00 280 GLU A O 1
ATOM 2264 N N . HIS A 1 281 ? -17.303 17.272 -7.611 1.00 94.06 281 HIS A N 1
ATOM 2265 C CA . HIS A 1 281 ? -16.759 16.970 -6.292 1.00 94.06 281 HIS A CA 1
ATOM 2266 C C . HIS A 1 281 ? -17.773 17.210 -5.170 1.00 94.06 281 HIS A C 1
ATOM 2268 O O . HIS A 1 281 ? -17.860 16.398 -4.249 1.00 94.06 281 HIS A O 1
ATOM 2274 N N . MET A 1 282 ? -18.620 18.241 -5.277 1.00 93.38 282 MET A N 1
ATOM 2275 C CA . MET A 1 282 ? -19.735 18.449 -4.345 1.00 93.38 282 MET A CA 1
ATOM 2276 C C . MET A 1 282 ? -20.728 17.274 -4.364 1.00 93.38 282 MET A C 1
ATOM 2278 O O . MET A 1 282 ? -21.187 16.834 -3.304 1.00 93.38 282 MET A O 1
ATOM 2282 N N . GLY A 1 283 ? -21.057 16.761 -5.554 1.00 94.12 283 GLY A N 1
ATOM 2283 C CA . GLY A 1 283 ? -21.934 15.603 -5.733 1.00 94.12 283 GLY A CA 1
ATOM 2284 C C . GLY A 1 283 ? -21.331 14.326 -5.146 1.00 94.12 283 GLY A C 1
ATOM 2285 O O . GLY A 1 283 ? -21.938 13.693 -4.280 1.00 94.12 283 GLY A O 1
ATOM 2286 N N . HIS A 1 284 ? -20.104 13.996 -5.549 1.00 94.56 284 HIS A N 1
ATOM 2287 C CA . HIS A 1 284 ? -19.349 12.832 -5.079 1.00 94.56 284 HIS A CA 1
ATOM 2288 C C . HIS A 1 284 ? -19.168 12.832 -3.552 1.00 94.56 284 HIS A C 1
ATOM 2290 O O . HIS A 1 284 ? -19.434 11.824 -2.891 1.00 94.56 284 HIS A O 1
ATOM 2296 N N . LEU A 1 285 ? -18.814 13.982 -2.964 1.00 93.94 285 LEU A N 1
ATOM 2297 C CA . LEU A 1 285 ? -18.680 14.138 -1.515 1.00 93.94 285 LEU A CA 1
ATOM 2298 C C . LEU A 1 285 ? -20.012 13.894 -0.789 1.00 93.94 285 LEU A C 1
ATOM 2300 O O . LEU A 1 285 ? -20.044 13.192 0.224 1.00 93.94 285 LEU A O 1
ATOM 2304 N N . ARG A 1 286 ? -21.127 14.427 -1.312 1.00 94.06 286 ARG A N 1
ATOM 2305 C CA . ARG A 1 286 ? -22.469 14.203 -0.747 1.00 94.06 286 ARG A CA 1
ATOM 2306 C C . ARG A 1 286 ? -22.846 12.721 -0.771 1.00 94.06 286 ARG A C 1
ATOM 2308 O O . ARG A 1 286 ? -23.332 12.224 0.244 1.00 94.06 286 ARG A O 1
ATOM 2315 N N . VAL A 1 287 ? -22.594 12.021 -1.879 1.00 93.56 287 VAL A N 1
ATOM 2316 C CA . VAL A 1 287 ? -22.884 10.583 -2.024 1.00 93.56 287 VAL A CA 1
ATOM 2317 C C . VAL A 1 287 ? -22.071 9.748 -1.029 1.00 93.56 287 VAL A C 1
ATOM 2319 O O . VAL A 1 287 ? -22.647 8.933 -0.309 1.00 93.56 287 VAL A O 1
ATOM 2322 N N . VAL A 1 288 ? -20.761 9.988 -0.901 1.00 92.56 288 VAL A N 1
ATOM 2323 C CA . VAL A 1 288 ? -19.910 9.247 0.051 1.00 92.56 288 VAL A CA 1
ATOM 2324 C C . VAL A 1 288 ? -20.309 9.519 1.502 1.00 92.56 288 VAL A C 1
ATOM 2326 O O . VAL A 1 288 ? -20.449 8.579 2.286 1.00 92.56 288 VAL A O 1
ATOM 2329 N N . LEU A 1 289 ? -20.557 10.778 1.874 1.00 91.31 289 LEU A N 1
ATOM 2330 C CA . LEU A 1 289 ? -20.987 11.133 3.232 1.00 91.31 289 LEU A CA 1
ATOM 2331 C C . LEU A 1 289 ? -22.386 10.593 3.573 1.00 91.31 289 LEU A C 1
ATOM 2333 O O . LEU A 1 289 ? -22.648 10.277 4.737 1.00 91.31 289 LEU A O 1
ATOM 2337 N N . GLN A 1 290 ? -23.275 10.453 2.585 1.00 92.38 290 GLN A N 1
ATOM 2338 C CA . GLN A 1 290 ? -24.550 9.761 2.758 1.00 92.38 290 GLN A CA 1
ATOM 2339 C C . GLN A 1 290 ? -24.336 8.254 2.962 1.00 92.38 290 GLN A C 1
ATOM 2341 O O . GLN A 1 290 ? -24.842 7.708 3.942 1.00 92.38 290 GLN A O 1
ATOM 2346 N N . ARG A 1 291 ? -23.535 7.595 2.115 1.00 89.94 291 ARG A N 1
ATOM 2347 C CA . ARG A 1 291 ? -23.265 6.150 2.216 1.00 89.94 291 ARG A CA 1
ATOM 2348 C C . ARG A 1 291 ? -22.615 5.777 3.556 1.00 89.94 291 ARG A C 1
ATOM 2350 O O . ARG A 1 291 ? -23.042 4.831 4.210 1.00 89.94 291 ARG A O 1
ATOM 2357 N N . LEU A 1 292 ? -21.659 6.582 4.030 1.00 88.38 292 LEU A N 1
ATOM 2358 C CA . LEU A 1 292 ? -21.068 6.439 5.369 1.00 88.38 292 LEU A CA 1
ATOM 2359 C C . LEU A 1 292 ? -22.112 6.583 6.492 1.00 88.38 292 LEU A C 1
ATOM 2361 O O . LEU A 1 292 ? -22.042 5.872 7.493 1.00 88.38 292 LEU A O 1
ATOM 2365 N N . ARG A 1 293 ? -23.101 7.475 6.336 1.00 87.88 293 ARG A N 1
ATOM 2366 C CA . ARG A 1 293 ? -24.184 7.667 7.315 1.00 87.88 293 ARG A CA 1
ATOM 2367 C C . ARG A 1 293 ? -25.150 6.482 7.352 1.00 87.88 293 ARG A C 1
ATOM 2369 O O . ARG A 1 293 ? -25.512 6.057 8.446 1.00 87.88 293 ARG A O 1
ATOM 2376 N N . GLU A 1 294 ? -25.550 5.965 6.192 1.00 86.31 294 GLU A N 1
ATOM 2377 C CA . GLU A 1 294 ? -26.412 4.779 6.055 1.00 86.31 294 GLU A CA 1
ATOM 2378 C C . GLU A 1 294 ? -25.781 3.563 6.745 1.00 86.31 294 GLU A C 1
ATOM 2380 O O . GLU A 1 294 ? -26.390 2.941 7.616 1.00 86.31 294 GLU A O 1
ATOM 2385 N N . GLU A 1 295 ? -24.510 3.304 6.438 1.00 82.31 295 GLU A N 1
ATOM 2386 C CA . GLU A 1 295 ? -23.737 2.190 6.988 1.00 82.31 295 GLU A CA 1
ATOM 2387 C C . GLU A 1 295 ? -23.254 2.424 8.427 1.00 82.31 295 GLU A C 1
ATOM 2389 O O . GLU A 1 295 ? -22.640 1.537 9.022 1.00 82.31 295 GLU A O 1
ATOM 2394 N N . LYS A 1 296 ? -23.532 3.596 9.021 1.00 83.19 296 LYS A N 1
ATOM 2395 C CA . LYS A 1 296 ? -23.095 4.015 10.371 1.00 83.19 296 LYS A CA 1
ATOM 2396 C C . LYS A 1 296 ? -21.569 3.918 10.551 1.00 83.19 296 LYS A C 1
ATOM 2398 O O . LYS A 1 296 ? -21.081 3.438 11.578 1.00 83.19 296 LYS A O 1
ATOM 2403 N N . LEU A 1 297 ? -20.822 4.323 9.527 1.00 82.94 297 LEU A N 1
ATOM 2404 C CA . LEU A 1 297 ? -19.364 4.408 9.522 1.00 82.94 297 LEU A CA 1
ATOM 2405 C C . LEU A 1 297 ? -18.935 5.832 9.887 1.00 82.94 297 LEU A C 1
ATOM 2407 O O . LEU A 1 297 ? -19.314 6.806 9.237 1.00 82.94 297 LEU A O 1
ATOM 2411 N N . TYR A 1 298 ? -18.144 5.963 10.949 1.00 82.69 298 TYR A N 1
ATOM 2412 C CA . TYR A 1 298 ? -17.796 7.260 11.529 1.00 82.69 298 TYR A CA 1
ATOM 2413 C C . TYR A 1 298 ? -16.376 7.684 11.149 1.00 82.69 298 TYR A C 1
ATOM 2415 O O . TYR A 1 298 ? -15.404 7.019 11.511 1.00 82.69 298 TYR A O 1
ATOM 2423 N N . ALA A 1 299 ? -16.251 8.825 10.472 1.00 85.50 299 ALA A N 1
ATOM 2424 C CA . ALA A 1 299 ? -14.976 9.472 10.166 1.00 85.50 299 ALA A CA 1
ATOM 2425 C C . ALA A 1 299 ? -14.406 10.249 11.370 1.00 85.50 299 ALA A C 1
ATOM 2427 O O . ALA A 1 299 ? -15.155 10.681 12.253 1.00 85.50 299 ALA A O 1
ATOM 2428 N N . LYS A 1 300 ? -13.084 10.471 11.412 1.00 82.75 300 LYS A N 1
ATOM 2429 C CA . LYS A 1 300 ? -12.458 11.400 12.366 1.00 82.75 300 LYS A CA 1
ATOM 2430 C C . LYS A 1 300 ? -12.197 12.748 11.688 1.00 82.75 300 LYS A C 1
ATOM 2432 O O . LYS A 1 300 ? -11.168 12.928 11.045 1.00 82.75 300 LYS A O 1
ATOM 2437 N N . TYR A 1 301 ? -13.098 13.710 11.897 1.00 83.69 301 TYR A N 1
ATOM 2438 C CA . TYR A 1 301 ? -13.049 15.036 11.261 1.00 83.69 301 TYR A CA 1
ATOM 2439 C C . TYR A 1 301 ? -11.677 15.735 11.356 1.00 83.69 301 TYR A C 1
ATOM 2441 O O . TYR A 1 301 ? -11.182 16.217 10.350 1.00 83.69 301 TYR A O 1
ATOM 2449 N N . GLU A 1 302 ? -11.006 15.684 12.515 1.00 84.69 302 GLU A N 1
ATOM 2450 C CA . GLU A 1 302 ? -9.650 16.238 12.746 1.00 84.69 302 GLU A CA 1
ATOM 2451 C C . GLU A 1 302 ? -8.534 15.714 11.811 1.00 84.69 302 GLU A C 1
ATOM 2453 O O . GLU A 1 302 ? -7.412 16.208 11.867 1.00 84.69 302 GLU A O 1
ATOM 2458 N N . LYS A 1 303 ? -8.795 14.663 11.028 1.00 83.56 303 LYS A N 1
ATOM 2459 C CA . LYS A 1 303 ? -7.871 14.084 10.041 1.00 83.56 303 LYS A CA 1
ATOM 2460 C C . LYS A 1 303 ? -8.454 14.041 8.621 1.00 83.56 303 LYS A C 1
ATOM 2462 O O . LYS A 1 303 ? -7.800 13.527 7.718 1.00 83.56 303 LYS A O 1
ATOM 2467 N N . CYS A 1 304 ? -9.701 14.468 8.437 1.00 88.31 304 CYS A N 1
ATOM 2468 C CA . CYS A 1 304 ? -10.308 14.505 7.115 1.00 88.31 304 CYS A CA 1
ATOM 2469 C C . CYS A 1 304 ? -9.868 15.797 6.426 1.00 88.31 304 CYS A C 1
ATOM 2471 O O . CYS A 1 304 ? -9.914 16.868 7.026 1.00 88.31 304 CYS A O 1
ATOM 2473 N N . GLU A 1 305 ? -9.445 15.688 5.175 1.00 91.50 305 GLU A N 1
ATOM 2474 C CA . GLU A 1 305 ? -8.935 16.800 4.379 1.00 91.50 305 GLU A CA 1
ATOM 2475 C C . GLU A 1 305 ? -9.859 16.944 3.167 1.00 91.50 305 GLU A C 1
ATOM 2477 O O . GLU A 1 305 ? -10.118 15.963 2.476 1.00 91.50 305 GLU A O 1
ATOM 2482 N N . PHE A 1 306 ? -10.406 18.131 2.917 1.00 92.69 306 PHE A N 1
ATOM 2483 C CA . PHE A 1 306 ? -11.423 18.337 1.881 1.00 92.69 306 PHE A CA 1
ATOM 2484 C C . PHE A 1 306 ? -10.989 19.423 0.896 1.00 92.69 306 PHE A C 1
ATOM 2486 O O . PHE A 1 306 ? -10.302 20.363 1.293 1.00 92.69 306 PHE A O 1
ATOM 2493 N N . TRP A 1 307 ? -11.442 19.320 -0.358 1.00 91.88 307 TRP A N 1
ATOM 2494 C CA . TRP A 1 307 ? -11.238 20.338 -1.404 1.00 91.88 307 TRP A CA 1
ATOM 2495 C C . TRP A 1 307 ? -9.761 20.642 -1.719 1.00 91.88 307 TRP A C 1
ATOM 2497 O O . TRP A 1 307 ? -9.371 21.784 -1.962 1.00 91.88 307 TRP A O 1
ATOM 2507 N N . LEU A 1 308 ? -8.923 19.604 -1.721 1.00 91.69 308 LEU A N 1
ATOM 2508 C CA . LEU A 1 308 ? -7.499 19.696 -2.036 1.00 91.69 308 LEU A CA 1
ATOM 2509 C C . LEU A 1 308 ? -7.237 19.648 -3.549 1.00 91.69 308 LEU A C 1
ATOM 2511 O O . LEU A 1 308 ? -7.889 18.897 -4.272 1.00 91.69 308 LEU A O 1
ATOM 2515 N N . LYS A 1 309 ? -6.212 20.381 -4.008 1.00 89.94 309 LYS A N 1
ATOM 2516 C CA . LYS A 1 309 ? -5.662 20.283 -5.381 1.00 89.94 309 LYS A CA 1
ATOM 2517 C C . LYS A 1 309 ? -4.413 19.393 -5.472 1.00 89.94 309 LYS A C 1
ATOM 2519 O O . LYS A 1 309 ? -4.107 18.868 -6.538 1.00 89.94 309 LYS A O 1
ATOM 2524 N N . GLU A 1 310 ? -3.733 19.169 -4.343 1.00 90.00 310 GLU A N 1
ATOM 2525 C CA . GLU A 1 310 ? -2.735 18.107 -4.167 1.00 90.00 310 GLU A CA 1
ATOM 2526 C C . GLU A 1 310 ? -3.042 17.328 -2.874 1.00 90.00 310 GLU A C 1
ATOM 2528 O O . GLU A 1 310 ? -3.315 17.951 -1.848 1.00 90.00 310 GLU A O 1
ATOM 2533 N N . VAL A 1 311 ? -2.984 15.992 -2.890 1.00 89.69 311 VAL A N 1
ATOM 2534 C CA . VAL A 1 311 ? -3.332 15.130 -1.738 1.00 89.69 311 VAL A CA 1
ATOM 2535 C C . VAL A 1 311 ? -2.231 14.121 -1.404 1.00 89.69 311 VAL A C 1
ATOM 2537 O O . VAL A 1 311 ? -1.626 13.520 -2.291 1.00 89.69 311 VAL A O 1
ATOM 2540 N N . ALA A 1 312 ? -1.976 13.904 -0.109 1.00 87.88 312 ALA A N 1
ATOM 2541 C CA . ALA A 1 312 ? -0.999 12.929 0.378 1.00 87.88 312 ALA A CA 1
ATOM 2542 C C . ALA A 1 312 ? -1.628 11.529 0.538 1.00 87.88 312 ALA A C 1
ATOM 2544 O O . ALA A 1 312 ? -2.275 11.220 1.547 1.00 87.88 312 ALA A O 1
ATOM 2545 N N . PHE A 1 313 ? -1.406 10.655 -0.446 1.00 82.62 313 PHE A N 1
ATOM 2546 C CA . PHE A 1 313 ? -1.983 9.310 -0.503 1.00 82.62 313 PHE A CA 1
ATOM 2547 C C . PHE A 1 313 ? -0.895 8.238 -0.674 1.00 82.62 313 PHE A C 1
ATOM 2549 O O . PHE A 1 313 ? -0.007 8.350 -1.514 1.00 82.62 313 PHE A O 1
ATOM 2556 N N . LEU A 1 314 ? -0.924 7.205 0.177 1.00 79.50 314 LEU A N 1
ATOM 2557 C CA . LEU A 1 314 ? -0.024 6.035 0.143 1.00 79.50 314 LEU A CA 1
ATOM 2558 C C . LEU A 1 314 ? 1.497 6.338 0.090 1.00 79.50 314 LEU A C 1
ATOM 2560 O O . LEU A 1 314 ? 2.293 5.520 -0.368 1.00 79.50 314 LEU A O 1
ATOM 2564 N N . GLY A 1 315 ? 1.932 7.490 0.616 1.00 78.75 315 GLY A N 1
ATOM 2565 C CA . GLY A 1 315 ? 3.343 7.920 0.610 1.00 78.75 315 GLY A CA 1
ATOM 2566 C C . GLY A 1 315 ? 3.776 8.683 -0.648 1.00 78.75 315 GLY A C 1
ATOM 2567 O O . GLY A 1 315 ? 4.965 8.942 -0.831 1.00 78.75 315 GLY A O 1
ATOM 2568 N N . TYR A 1 316 ? 2.813 9.064 -1.480 1.00 84.69 316 TYR A N 1
ATOM 2569 C CA . TYR A 1 316 ? 2.968 9.929 -2.638 1.00 84.69 316 TYR A CA 1
ATOM 2570 C C . TYR A 1 316 ? 2.124 11.196 -2.445 1.00 84.69 316 TYR A C 1
ATOM 2572 O O . TYR A 1 316 ? 1.215 11.229 -1.612 1.00 84.69 316 TYR A O 1
ATOM 2580 N N . VAL A 1 317 ? 2.420 12.234 -3.221 1.00 88.00 317 VAL A N 1
ATOM 2581 C CA . VAL A 1 317 ? 1.533 13.386 -3.413 1.00 88.00 317 VAL A CA 1
ATOM 2582 C C . VAL A 1 317 ? 0.962 13.284 -4.821 1.00 88.00 317 VAL A C 1
ATOM 2584 O O . VAL A 1 317 ? 1.725 13.202 -5.782 1.00 88.00 317 VAL A O 1
ATOM 2587 N N . VAL A 1 318 ? -0.363 13.253 -4.936 1.00 88.06 318 VAL A N 1
ATOM 2588 C CA . VAL A 1 318 ? -1.079 13.239 -6.219 1.00 88.06 318 VAL A CA 1
ATOM 2589 C C . VAL A 1 318 ? -1.654 14.624 -6.476 1.00 88.06 318 VAL A C 1
ATOM 2591 O O . VAL A 1 318 ? -2.248 15.210 -5.571 1.00 88.06 318 VAL A O 1
ATOM 2594 N N . SER A 1 319 ? -1.504 15.130 -7.696 1.00 88.12 319 SER A N 1
ATOM 2595 C CA . SER A 1 319 ? -2.190 16.325 -8.189 1.00 88.12 319 SER A CA 1
ATOM 2596 C C . SER A 1 319 ? -2.459 16.229 -9.690 1.00 88.12 319 SER A C 1
ATOM 2598 O O . SER A 1 319 ? -2.030 15.275 -10.338 1.00 88.12 319 SER A O 1
ATOM 2600 N N . GLY A 1 320 ? -3.156 17.218 -10.258 1.00 81.81 320 GLY A N 1
ATOM 2601 C CA . GLY A 1 320 ? -3.503 17.232 -11.687 1.00 81.81 320 GLY A CA 1
ATOM 2602 C C . GLY A 1 320 ? -2.304 17.212 -12.652 1.00 81.81 320 GLY A C 1
ATOM 2603 O O . GLY A 1 320 ? -2.456 16.798 -13.798 1.00 81.81 320 GLY A O 1
ATOM 2604 N N . ASP A 1 321 ? -1.102 17.591 -12.200 1.00 78.62 321 ASP A N 1
ATOM 2605 C CA . ASP A 1 321 ? 0.134 17.468 -12.990 1.00 78.62 321 ASP A CA 1
ATOM 2606 C C . ASP A 1 321 ? 0.694 16.028 -13.013 1.00 78.62 321 ASP A C 1
ATOM 2608 O O . ASP A 1 321 ? 1.457 15.656 -13.916 1.00 78.62 321 ASP A O 1
ATOM 2612 N N . GLY A 1 322 ? 0.351 15.216 -12.005 1.00 83.81 322 GLY A N 1
ATOM 2613 C CA . GLY A 1 322 ? 0.826 13.847 -11.835 1.00 83.81 322 GLY A CA 1
ATOM 2614 C C . GLY A 1 322 ? 1.141 13.453 -10.388 1.00 83.81 322 GLY A C 1
ATOM 2615 O O . GLY A 1 322 ? 0.676 14.044 -9.414 1.00 83.81 322 GLY A O 1
ATOM 2616 N N . ILE A 1 323 ? 1.970 12.420 -10.256 1.00 86.25 323 ILE A N 1
ATOM 2617 C CA . ILE A 1 323 ? 2.388 11.805 -8.997 1.00 86.25 323 ILE A CA 1
ATOM 2618 C C . ILE A 1 323 ? 3.801 12.279 -8.633 1.00 86.25 323 ILE A C 1
ATOM 2620 O O . ILE A 1 323 ? 4.722 12.255 -9.454 1.00 86.25 323 ILE A O 1
ATOM 2624 N N . LYS A 1 324 ? 3.988 12.647 -7.366 1.00 87.06 324 LYS A N 1
ATOM 2625 C CA . LYS A 1 324 ? 5.257 13.045 -6.740 1.00 87.06 324 LYS A CA 1
ATOM 2626 C C . LYS A 1 324 ? 5.527 12.139 -5.531 1.00 87.06 324 LYS A C 1
ATOM 2628 O O . LYS A 1 324 ? 4.599 11.580 -4.948 1.00 87.06 324 LYS A O 1
ATOM 2633 N N . VAL A 1 325 ? 6.782 11.989 -5.112 1.00 83.56 325 VAL A N 1
ATOM 2634 C CA . VAL A 1 325 ? 7.101 11.337 -3.823 1.00 83.56 325 VAL A CA 1
ATOM 2635 C C . VAL A 1 325 ? 6.761 12.302 -2.678 1.00 83.56 325 VAL A C 1
ATOM 2637 O O . VAL A 1 325 ? 7.036 13.493 -2.795 1.00 83.56 325 VAL A O 1
ATOM 2640 N N . ASP A 1 326 ? 6.179 11.818 -1.572 1.00 83.38 326 ASP A N 1
ATOM 2641 C CA . ASP A 1 326 ? 5.924 12.649 -0.380 1.00 83.38 326 ASP A CA 1
ATOM 2642 C C . ASP A 1 326 ? 7.244 13.264 0.142 1.00 83.38 326 ASP A C 1
ATOM 2644 O O . ASP A 1 326 ? 8.166 12.507 0.474 1.00 83.38 326 ASP A O 1
ATOM 2648 N N . PRO A 1 327 ? 7.363 14.604 0.268 1.00 82.56 327 PRO A N 1
ATOM 2649 C CA . PRO A 1 327 ? 8.561 15.254 0.805 1.00 82.56 327 PRO A CA 1
ATOM 2650 C C . PRO A 1 327 ? 8.993 14.704 2.173 1.00 82.56 327 PRO A C 1
ATOM 2652 O O . PRO A 1 327 ? 10.174 14.482 2.425 1.00 82.56 327 PRO A O 1
ATOM 2655 N N . LYS A 1 328 ? 8.033 14.325 3.029 1.00 82.38 328 LYS A N 1
ATOM 2656 C CA . LYS A 1 328 ? 8.303 13.728 4.352 1.00 82.38 328 LYS A CA 1
ATOM 2657 C C . LYS A 1 328 ? 8.960 12.342 4.246 1.00 82.38 328 LYS A C 1
ATOM 2659 O O . LYS A 1 328 ? 9.447 11.810 5.245 1.00 82.38 328 LYS A O 1
ATOM 2664 N N . LYS A 1 329 ? 8.954 11.724 3.059 1.00 81.62 329 LYS A N 1
ATOM 2665 C CA . LYS A 1 329 ? 9.652 10.472 2.728 1.00 81.62 329 LYS A CA 1
ATOM 2666 C C . LYS A 1 329 ? 10.994 10.740 2.055 1.00 81.62 329 LYS A C 1
ATOM 2668 O O . LYS A 1 329 ? 11.953 10.046 2.394 1.00 81.62 329 LYS A O 1
ATOM 2673 N N . THR A 1 330 ? 11.096 11.734 1.169 1.00 80.62 330 THR A N 1
ATOM 2674 C CA . THR A 1 330 ? 12.391 12.118 0.579 1.00 80.62 330 THR A CA 1
ATOM 2675 C C . THR A 1 330 ? 13.348 12.658 1.640 1.00 80.62 330 THR A C 1
ATOM 2677 O O . THR A 1 330 ? 14.512 12.275 1.623 1.00 80.62 330 THR A O 1
ATOM 2680 N N . ASP A 1 331 ? 12.872 13.403 2.643 1.00 83.19 331 ASP A N 1
ATOM 2681 C CA . ASP A 1 331 ? 13.684 13.850 3.787 1.00 83.19 331 ASP A CA 1
ATOM 2682 C C . ASP A 1 331 ? 14.235 12.682 4.621 1.00 83.19 331 ASP A C 1
ATOM 2684 O O . ASP A 1 331 ? 15.399 12.686 5.030 1.00 83.19 331 ASP A O 1
ATOM 2688 N N . VAL A 1 332 ? 13.428 11.636 4.836 1.00 83.44 332 VAL A N 1
ATOM 2689 C CA . VAL A 1 332 ? 13.858 10.407 5.528 1.00 83.44 332 VAL A CA 1
ATOM 2690 C C . VAL A 1 332 ? 14.894 9.637 4.703 1.00 83.44 332 VAL A C 1
ATOM 2692 O O . VAL A 1 332 ? 15.819 9.069 5.276 1.00 83.44 332 VAL A O 1
ATOM 2695 N N . ILE A 1 333 ? 14.786 9.643 3.370 1.00 83.56 333 ILE A N 1
ATOM 2696 C CA . ILE A 1 333 ? 15.779 9.047 2.460 1.00 83.56 333 ILE A CA 1
ATOM 2697 C C . ILE A 1 333 ? 17.071 9.882 2.440 1.00 83.56 333 ILE A C 1
ATOM 2699 O O . ILE A 1 333 ? 18.167 9.326 2.523 1.00 83.56 333 ILE A O 1
ATOM 2703 N N . ARG A 1 334 ? 16.963 11.214 2.397 1.00 85.31 334 ARG A N 1
ATOM 2704 C CA . ARG A 1 334 ? 18.082 12.171 2.410 1.00 85.31 334 ARG A CA 1
ATOM 2705 C C . ARG A 1 334 ? 18.917 12.040 3.682 1.00 85.31 334 ARG A C 1
ATOM 2707 O O . ARG A 1 334 ? 20.137 11.894 3.610 1.00 85.31 334 ARG A O 1
ATOM 2714 N N . ASN A 1 335 ? 18.243 11.981 4.827 1.00 85.25 335 ASN A N 1
ATOM 2715 C CA . ASN A 1 335 ? 18.851 11.820 6.146 1.00 85.25 335 ASN A CA 1
ATOM 2716 C C . ASN A 1 335 ? 19.098 10.346 6.527 1.00 85.25 335 ASN A C 1
ATOM 2718 O O . ASN A 1 335 ? 19.473 10.063 7.664 1.00 85.25 335 ASN A O 1
ATOM 2722 N N . TRP A 1 336 ? 18.907 9.393 5.602 1.00 85.50 336 TRP A N 1
ATOM 2723 C CA . TRP A 1 336 ? 19.133 7.974 5.881 1.00 85.50 336 TRP A CA 1
ATOM 2724 C C . TRP A 1 336 ? 20.627 7.711 6.153 1.00 85.50 336 TRP A C 1
ATOM 2726 O O . TRP A 1 336 ? 21.462 8.064 5.303 1.00 85.50 336 TRP A O 1
ATOM 2736 N N . PRO A 1 337 ? 20.984 7.100 7.302 1.00 87.69 337 PRO A N 1
ATOM 2737 C CA . PRO A 1 337 ? 22.370 6.822 7.667 1.00 87.69 337 PRO A CA 1
ATOM 2738 C C . PRO A 1 337 ? 22.965 5.710 6.796 1.00 87.69 337 PRO A C 1
ATOM 2740 O O . PRO A 1 337 ? 22.246 4.847 6.288 1.00 87.69 337 PRO A O 1
ATOM 2743 N N . ARG A 1 338 ? 24.295 5.696 6.651 1.00 87.75 338 ARG A N 1
ATOM 2744 C CA . ARG A 1 338 ? 25.013 4.631 5.933 1.00 87.75 338 ARG A CA 1
ATOM 2745 C C . ARG A 1 338 ? 24.688 3.264 6.571 1.00 87.75 338 ARG A C 1
ATOM 2747 O O . ARG A 1 338 ? 24.935 3.098 7.766 1.00 87.75 338 ARG A O 1
ATOM 2754 N N . PRO A 1 339 ? 24.123 2.296 5.827 1.00 87.12 339 PRO A N 1
ATOM 2755 C CA . PRO A 1 339 ? 23.672 1.028 6.398 1.00 87.12 339 PRO A CA 1
ATOM 2756 C C . PRO A 1 339 ? 24.862 0.152 6.814 1.00 87.12 339 PRO A C 1
ATOM 2758 O O . PRO A 1 339 ? 25.737 -0.140 6.001 1.00 87.12 339 PRO A O 1
ATOM 2761 N N . LEU A 1 340 ? 24.879 -0.290 8.076 1.00 85.50 340 LEU A N 1
ATOM 2762 C CA . LEU A 1 340 ? 25.996 -1.043 8.665 1.00 85.50 340 LEU A CA 1
ATOM 2763 C C . LEU A 1 340 ? 25.786 -2.564 8.660 1.00 85.50 340 LEU A C 1
ATOM 2765 O O . LEU A 1 340 ? 26.728 -3.309 8.916 1.00 85.50 340 LEU A O 1
ATOM 2769 N N . THR A 1 341 ? 24.575 -3.045 8.363 1.00 84.88 341 THR A N 1
ATOM 2770 C CA . THR A 1 341 ? 24.269 -4.480 8.286 1.00 84.88 341 THR A CA 1
ATOM 2771 C C . THR A 1 341 ? 23.532 -4.861 6.993 1.00 84.88 341 THR A C 1
ATOM 2773 O O . THR A 1 341 ? 22.842 -4.033 6.384 1.00 84.88 341 THR A O 1
ATOM 2776 N N . PRO A 1 342 ? 23.547 -6.151 6.593 1.00 83.75 342 PRO A N 1
ATOM 2777 C CA . PRO A 1 342 ? 22.687 -6.657 5.520 1.00 83.75 342 PRO A CA 1
ATOM 2778 C C . PRO A 1 342 ? 21.181 -6.458 5.768 1.00 83.75 342 PRO A C 1
ATOM 2780 O O . PRO A 1 342 ? 20.401 -6.536 4.819 1.00 83.75 342 PRO A O 1
ATOM 2783 N N . SER A 1 343 ? 20.749 -6.235 7.016 1.00 82.81 343 SER A N 1
ATOM 2784 C CA . SER A 1 343 ? 19.349 -5.939 7.349 1.00 82.81 343 SER A CA 1
ATOM 2785 C C . SER A 1 343 ? 18.985 -4.494 7.001 1.00 82.81 343 SER A C 1
ATOM 2787 O O . SER A 1 343 ? 17.916 -4.237 6.444 1.00 82.81 343 SER A O 1
ATOM 2789 N N . ASP A 1 344 ? 19.901 -3.560 7.246 1.00 84.31 344 ASP A N 1
ATOM 2790 C CA . ASP A 1 344 ? 19.713 -2.141 6.938 1.00 84.31 344 ASP A CA 1
ATOM 2791 C C . ASP A 1 344 ? 19.726 -1.917 5.424 1.00 84.31 344 ASP A C 1
ATOM 2793 O O . ASP A 1 344 ? 18.860 -1.218 4.900 1.00 84.31 344 ASP A O 1
ATOM 2797 N N . ILE A 1 345 ? 20.623 -2.604 4.696 1.00 85.38 345 ILE A N 1
ATOM 2798 C CA . ILE A 1 345 ? 20.618 -2.603 3.223 1.00 85.38 345 ILE A CA 1
ATOM 2799 C C . ILE A 1 345 ? 19.285 -3.137 2.684 1.00 85.38 345 ILE A C 1
ATOM 2801 O O . ILE A 1 345 ? 18.708 -2.527 1.788 1.00 85.38 345 ILE A O 1
ATOM 2805 N N . ARG A 1 346 ? 18.759 -4.251 3.217 1.00 84.44 346 ARG A N 1
ATOM 2806 C CA . ARG A 1 346 ? 17.448 -4.786 2.793 1.00 84.44 346 ARG A CA 1
ATOM 2807 C C . ARG A 1 346 ? 16.306 -3.809 3.073 1.00 84.44 346 ARG A C 1
ATOM 2809 O O . ARG A 1 346 ? 15.420 -3.683 2.235 1.00 84.44 346 ARG A O 1
ATOM 2816 N N . SER A 1 347 ? 16.353 -3.108 4.204 1.00 83.44 347 SER A N 1
ATOM 2817 C CA . SER A 1 347 ? 15.348 -2.111 4.588 1.00 83.44 347 SER A CA 1
ATOM 2818 C C . SER A 1 347 ? 15.389 -0.890 3.659 1.00 83.44 347 SER A C 1
ATOM 2820 O O . SER A 1 347 ? 14.359 -0.491 3.116 1.00 83.44 347 SER A O 1
ATOM 2822 N N . PHE A 1 348 ? 16.586 -0.354 3.392 1.00 86.38 348 PHE A N 1
ATOM 2823 C CA . PHE A 1 348 ? 16.799 0.761 2.465 1.00 86.38 348 PHE A CA 1
ATOM 2824 C C . PHE A 1 348 ? 16.429 0.393 1.022 1.00 86.38 348 PHE A C 1
ATOM 2826 O O . PHE A 1 348 ? 15.633 1.092 0.402 1.00 86.38 348 PHE A O 1
ATOM 2833 N N . LEU A 1 349 ? 16.931 -0.731 0.493 1.00 85.81 349 LEU A N 1
ATOM 2834 C CA . LEU A 1 349 ? 16.572 -1.213 -0.847 1.00 85.81 349 LEU A CA 1
ATOM 2835 C C . LEU A 1 349 ? 15.083 -1.573 -0.959 1.00 85.81 349 LEU A C 1
ATOM 2837 O O . LEU A 1 349 ? 14.532 -1.517 -2.057 1.00 85.81 349 LEU A O 1
ATOM 2841 N N . GLY A 1 350 ? 14.429 -1.926 0.151 1.00 83.44 350 GLY A N 1
ATOM 2842 C CA . GLY A 1 350 ? 12.986 -2.130 0.213 1.00 83.44 350 GLY A CA 1
ATOM 2843 C C . GLY A 1 350 ? 12.212 -0.828 -0.002 1.00 83.44 350 GLY A C 1
ATOM 2844 O O . GLY A 1 350 ? 11.356 -0.762 -0.881 1.00 83.44 350 GLY A O 1
ATOM 2845 N N . LEU A 1 351 ? 12.568 0.225 0.743 1.00 81.50 351 LEU A N 1
ATOM 2846 C CA . LEU A 1 351 ? 11.983 1.565 0.607 1.00 81.50 351 LEU A CA 1
ATOM 2847 C C . LEU A 1 351 ? 12.303 2.199 -0.758 1.00 81.50 351 LEU A C 1
ATOM 2849 O O . LEU A 1 351 ? 11.413 2.698 -1.437 1.00 81.50 351 LEU A O 1
ATOM 2853 N N . ALA A 1 352 ? 13.557 2.133 -1.199 1.00 83.31 352 ALA A N 1
ATOM 2854 C CA . ALA A 1 352 ? 13.979 2.635 -2.504 1.00 83.31 352 ALA A CA 1
ATOM 2855 C C . ALA A 1 352 ? 13.316 1.851 -3.659 1.00 83.31 352 ALA A C 1
ATOM 2857 O O . ALA A 1 352 ? 12.966 2.424 -4.688 1.00 83.31 352 ALA A O 1
ATOM 2858 N N . GLY A 1 353 ? 13.076 0.548 -3.464 1.00 82.62 353 GLY A N 1
ATOM 2859 C CA . GLY A 1 353 ? 12.372 -0.322 -4.408 1.00 82.62 353 GLY A CA 1
ATOM 2860 C C . GLY A 1 353 ? 10.872 -0.038 -4.545 1.00 82.62 353 GLY A C 1
ATOM 2861 O O . GLY A 1 353 ? 10.299 -0.375 -5.579 1.00 82.62 353 GLY A O 1
ATOM 2862 N N . TYR A 1 354 ? 10.248 0.610 -3.557 1.00 80.94 354 TYR A N 1
ATOM 2863 C CA . TYR A 1 354 ? 8.871 1.118 -3.635 1.00 80.94 354 TYR A CA 1
ATOM 2864 C C . TYR A 1 354 ? 8.788 2.297 -4.620 1.00 80.94 354 TYR A C 1
ATOM 2866 O O . TYR A 1 354 ? 8.003 2.286 -5.565 1.00 80.94 354 TYR A O 1
ATOM 2874 N N . TYR A 1 355 ? 9.713 3.254 -4.503 1.00 81.19 355 TYR A N 1
ATOM 2875 C CA . TYR A 1 355 ? 9.817 4.413 -5.401 1.00 81.19 355 TYR A CA 1
ATOM 2876 C C . TYR A 1 355 ? 10.540 4.123 -6.731 1.00 81.19 355 TYR A C 1
ATOM 2878 O O . TYR A 1 355 ? 10.807 5.044 -7.501 1.00 81.19 355 TYR A O 1
ATOM 2886 N N . ARG A 1 356 ? 10.816 2.851 -7.060 1.00 81.31 356 ARG A N 1
ATOM 2887 C CA . ARG A 1 356 ? 11.554 2.441 -8.275 1.00 81.31 356 ARG A CA 1
ATOM 2888 C C . ARG A 1 356 ? 11.017 3.054 -9.576 1.00 81.31 356 ARG A C 1
ATOM 2890 O O . ARG A 1 356 ? 11.808 3.280 -10.485 1.00 81.31 356 ARG A O 1
ATOM 2897 N N . ARG A 1 357 ? 9.703 3.329 -9.669 1.00 79.44 357 ARG A N 1
ATOM 2898 C CA . ARG A 1 357 ? 9.070 3.881 -10.884 1.00 79.44 357 ARG A CA 1
ATOM 2899 C C . ARG A 1 357 ? 9.498 5.314 -11.208 1.00 79.44 357 ARG A C 1
ATOM 2901 O O . ARG A 1 357 ? 9.249 5.754 -12.322 1.00 79.44 357 ARG A O 1
ATOM 2908 N N . PHE A 1 358 ? 10.172 5.994 -10.276 1.00 82.44 358 PHE A N 1
ATOM 2909 C CA . PHE A 1 358 ? 10.734 7.343 -10.417 1.00 82.44 358 PHE A CA 1
ATOM 2910 C C . PHE A 1 358 ? 12.228 7.346 -10.800 1.00 82.44 358 PHE A C 1
ATOM 2912 O O . PHE A 1 358 ? 12.768 8.396 -11.135 1.00 82.44 358 PHE A O 1
ATOM 2919 N N . VAL A 1 359 ? 12.916 6.197 -10.744 1.00 81.81 359 VAL A N 1
ATOM 2920 C CA . VAL A 1 359 ? 14.387 6.125 -10.815 1.00 81.81 359 VAL A CA 1
ATOM 2921 C C . VAL A 1 359 ? 14.847 5.357 -12.053 1.00 81.81 359 VAL A C 1
ATOM 2923 O O . VAL A 1 359 ? 14.796 4.123 -12.085 1.00 81.81 359 VAL A O 1
ATOM 2926 N N . ASN A 1 360 ? 15.382 6.072 -13.051 1.00 80.50 360 ASN A N 1
ATOM 2927 C CA . ASN A 1 360 ? 15.988 5.415 -14.211 1.00 80.50 360 ASN A CA 1
ATOM 2928 C C . ASN A 1 360 ? 17.161 4.508 -13.800 1.00 80.50 360 ASN A C 1
ATOM 2930 O O . ASN A 1 360 ? 17.983 4.886 -12.955 1.00 80.50 360 ASN A O 1
ATOM 2934 N N . GLU A 1 361 ? 17.229 3.328 -14.423 1.00 77.38 361 GLU A N 1
ATOM 2935 C CA . GLU A 1 361 ? 18.244 2.283 -14.198 1.00 77.38 361 GLU A CA 1
ATOM 2936 C C . GLU A 1 361 ? 18.381 1.802 -12.737 1.00 77.38 361 GLU A C 1
ATOM 2938 O O . GLU A 1 361 ? 19.422 1.261 -12.355 1.00 77.38 361 GLU A O 1
ATOM 2943 N N . PHE A 1 362 ? 17.334 1.941 -11.909 1.00 83.69 362 PHE A N 1
ATOM 2944 C CA . PHE A 1 362 ? 17.334 1.524 -10.496 1.00 83.69 362 PHE A CA 1
ATOM 2945 C C . PHE A 1 362 ? 18.010 0.161 -10.244 1.00 83.69 362 PHE A C 1
ATOM 2947 O O . PHE A 1 362 ? 18.808 0.020 -9.321 1.00 83.69 362 PHE A O 1
ATOM 2954 N N . SER A 1 363 ? 17.729 -0.846 -11.077 1.00 82.62 363 SER A N 1
ATOM 2955 C CA . SER A 1 363 ? 18.303 -2.195 -10.967 1.00 82.62 363 SER A CA 1
ATOM 2956 C C . SER A 1 363 ? 19.826 -2.264 -11.138 1.00 82.62 363 SER A C 1
ATOM 2958 O O . SER A 1 363 ? 20.455 -3.126 -10.513 1.00 82.62 363 SER A O 1
ATOM 2960 N N . SER A 1 364 ? 20.408 -1.388 -11.959 1.00 82.56 364 SER A N 1
ATOM 2961 C CA . SER A 1 364 ? 21.852 -1.301 -12.193 1.00 82.56 364 SER A CA 1
ATOM 2962 C C . SER A 1 364 ? 22.536 -0.623 -11.008 1.00 82.56 364 SER A C 1
ATOM 2964 O O . SER A 1 364 ? 23.453 -1.199 -10.425 1.00 82.56 364 SER A O 1
ATOM 2966 N N . ILE A 1 365 ? 22.010 0.521 -10.556 1.00 85.44 365 ILE A N 1
ATOM 2967 C CA . ILE A 1 365 ? 22.538 1.272 -9.402 1.00 85.44 365 ILE A CA 1
ATOM 2968 C C . ILE A 1 365 ? 22.378 0.462 -8.105 1.00 85.44 365 ILE A C 1
ATOM 2970 O O . ILE A 1 365 ? 23.290 0.373 -7.293 1.00 85.44 365 ILE A O 1
ATOM 2974 N N . ALA A 1 366 ? 21.252 -0.228 -7.915 1.00 86.19 366 ALA A N 1
ATOM 2975 C CA . ALA A 1 366 ? 21.044 -1.108 -6.767 1.00 86.19 366 ALA A CA 1
ATOM 2976 C C . ALA A 1 366 ? 21.867 -2.413 -6.830 1.00 86.19 366 ALA A C 1
ATOM 2978 O O . ALA A 1 366 ? 21.821 -3.200 -5.880 1.00 86.19 366 ALA A O 1
ATOM 2979 N N . SER A 1 367 ? 22.591 -2.695 -7.922 1.00 84.94 367 SER A N 1
ATOM 2980 C CA . SER A 1 367 ? 23.320 -3.958 -8.115 1.00 84.94 367 SER A CA 1
ATOM 2981 C C . SER A 1 367 ? 24.385 -4.218 -7.039 1.00 84.94 367 SER A C 1
ATOM 2983 O O . SER A 1 367 ? 24.308 -5.282 -6.419 1.00 84.94 367 SER A O 1
ATOM 2985 N N . PRO A 1 368 ? 25.307 -3.289 -6.705 1.00 85.62 368 PRO A N 1
ATOM 2986 C CA . PRO A 1 368 ? 26.371 -3.537 -5.725 1.00 85.62 368 PRO A CA 1
ATOM 2987 C C . PRO A 1 368 ? 25.812 -3.818 -4.329 1.00 85.62 368 PRO A C 1
ATOM 2989 O O . PRO A 1 368 ? 26.092 -4.863 -3.744 1.00 85.62 368 PRO A O 1
ATOM 2992 N N . MET A 1 369 ? 24.890 -2.973 -3.861 1.00 85.62 369 MET A N 1
ATOM 2993 C CA . MET A 1 369 ? 24.170 -3.184 -2.600 1.00 85.62 369 MET A CA 1
ATOM 2994 C C . MET A 1 369 ? 23.351 -4.487 -2.605 1.00 85.62 369 MET A C 1
ATOM 2996 O O . MET A 1 369 ? 23.302 -5.185 -1.593 1.00 85.62 369 MET A O 1
ATOM 3000 N N . THR A 1 370 ? 22.758 -4.886 -3.741 1.00 85.38 370 THR A N 1
ATOM 3001 C CA . THR A 1 370 ? 22.060 -6.181 -3.854 1.00 85.38 370 THR A CA 1
ATOM 3002 C C . THR A 1 370 ? 23.019 -7.355 -3.613 1.00 85.38 370 THR A C 1
ATOM 3004 O O . THR A 1 370 ? 22.614 -8.308 -2.940 1.00 85.38 370 THR A O 1
ATOM 3007 N N . LYS A 1 371 ? 24.273 -7.303 -4.104 1.00 84.94 371 LYS A N 1
ATOM 3008 C CA . LYS A 1 371 ? 25.300 -8.347 -3.872 1.00 84.94 371 LYS A CA 1
ATOM 3009 C C . LYS A 1 371 ? 25.494 -8.588 -2.362 1.00 84.94 371 LYS A C 1
ATOM 3011 O O . LYS A 1 371 ? 25.408 -9.732 -1.919 1.00 84.94 371 LYS A O 1
ATOM 3016 N N . LEU A 1 372 ? 25.628 -7.518 -1.569 1.00 83.38 372 LEU A N 1
ATOM 3017 C CA . LEU A 1 372 ? 25.843 -7.569 -0.110 1.00 83.38 372 LEU A CA 1
ATOM 3018 C C . LEU A 1 372 ? 24.677 -8.178 0.694 1.00 83.38 372 LEU A C 1
ATOM 3020 O O . LEU A 1 372 ? 24.861 -8.594 1.834 1.00 83.38 372 LEU A O 1
ATOM 3024 N N . THR A 1 373 ? 23.468 -8.266 0.126 1.00 81.44 373 THR A N 1
ATOM 3025 C CA . THR A 1 373 ? 22.317 -8.882 0.820 1.00 81.44 373 THR A CA 1
ATOM 3026 C C . THR A 1 373 ? 22.263 -10.413 0.716 1.00 81.44 373 THR A C 1
ATOM 3028 O O . THR A 1 373 ? 21.424 -11.034 1.383 1.00 81.44 373 THR A O 1
ATOM 3031 N N . GLN A 1 374 ? 23.112 -11.030 -0.116 1.00 80.62 374 GLN A N 1
ATOM 3032 C CA . GLN A 1 374 ? 23.063 -12.458 -0.452 1.00 80.62 374 GLN A CA 1
ATOM 3033 C C . GLN A 1 374 ? 23.683 -13.346 0.637 1.00 80.62 374 GLN A C 1
ATOM 3035 O O . GLN A 1 374 ? 24.727 -13.029 1.195 1.00 80.62 374 GLN A O 1
ATOM 3040 N N . LYS A 1 375 ? 23.090 -14.526 0.883 1.00 70.62 375 LYS A N 1
ATOM 3041 C CA . LYS A 1 375 ? 23.458 -15.452 1.983 1.00 70.62 375 LYS A CA 1
ATOM 3042 C C . LYS A 1 375 ? 24.904 -15.997 1.975 1.00 70.62 375 LYS A C 1
ATOM 3044 O O . LYS A 1 375 ? 25.263 -16.703 2.909 1.00 70.62 375 LYS A O 1
ATOM 3049 N N . LYS A 1 376 ? 25.696 -15.742 0.928 1.00 67.56 376 LYS A N 1
ATOM 3050 C CA . LYS A 1 376 ? 27.093 -16.202 0.784 1.00 67.56 376 LYS A CA 1
ATOM 3051 C C . LYS A 1 376 ? 28.110 -15.062 0.620 1.00 67.56 376 LYS A C 1
ATOM 3053 O O . LYS A 1 376 ? 29.293 -15.343 0.469 1.00 67.56 376 LYS A O 1
ATOM 3058 N N . ALA A 1 377 ? 27.674 -13.802 0.612 1.00 73.31 377 ALA A N 1
ATOM 3059 C CA . ALA A 1 377 ? 28.579 -12.660 0.512 1.00 73.31 377 ALA A CA 1
ATOM 3060 C C . ALA A 1 377 ? 29.146 -12.303 1.895 1.00 73.31 377 ALA A C 1
ATOM 3062 O O . ALA A 1 377 ? 28.410 -12.309 2.883 1.00 73.31 377 ALA A O 1
ATOM 3063 N N . LYS A 1 378 ? 30.433 -11.942 1.959 1.00 76.56 378 LYS A N 1
ATOM 3064 C CA . LYS A 1 378 ? 30.956 -11.169 3.092 1.00 76.56 378 LYS A CA 1
ATOM 3065 C C . LYS A 1 378 ? 30.368 -9.756 3.043 1.00 76.56 378 LYS A C 1
ATOM 3067 O O . LYS A 1 378 ? 30.095 -9.232 1.962 1.00 76.56 378 LYS A O 1
ATOM 3072 N N . PHE A 1 379 ? 30.163 -9.144 4.206 1.00 81.25 379 PHE A N 1
ATOM 3073 C CA . PHE A 1 379 ? 29.731 -7.752 4.288 1.00 81.25 379 PHE A CA 1
ATOM 3074 C C . PHE A 1 379 ? 30.957 -6.836 4.218 1.00 81.25 379 PHE A C 1
ATOM 3076 O O . PHE A 1 379 ? 31.599 -6.565 5.227 1.00 81.25 379 PHE A O 1
ATOM 3083 N N . GLU A 1 380 ? 31.287 -6.391 3.009 1.00 83.19 380 GLU A N 1
ATOM 3084 C CA . GLU A 1 380 ? 32.412 -5.498 2.727 1.00 83.19 380 GLU A CA 1
ATOM 3085 C C . GLU A 1 380 ? 31.870 -4.296 1.939 1.00 83.19 380 GLU A C 1
ATOM 3087 O O . GLU A 1 380 ? 31.467 -4.422 0.781 1.00 83.19 380 GLU A O 1
ATOM 3092 N N . TRP A 1 381 ? 31.768 -3.132 2.587 1.00 84.50 381 TRP A N 1
ATOM 3093 C CA . TRP A 1 381 ? 31.180 -1.936 1.976 1.00 84.50 381 TRP A CA 1
ATOM 3094 C C . TRP A 1 381 ? 32.221 -1.180 1.148 1.00 84.50 381 TRP A C 1
ATOM 3096 O O . TRP A 1 381 ? 33.005 -0.398 1.684 1.00 84.50 381 TRP A O 1
ATOM 3106 N N . THR A 1 382 ? 32.216 -1.427 -0.159 1.00 87.25 382 THR A N 1
ATOM 3107 C CA . THR A 1 382 ? 33.130 -0.812 -1.131 1.00 87.25 382 THR A CA 1
ATOM 3108 C C . THR A 1 382 ? 32.682 0.587 -1.565 1.00 87.25 382 THR A C 1
ATOM 3110 O O . THR A 1 382 ? 31.507 0.944 -1.457 1.00 87.25 382 THR A O 1
ATOM 3113 N N . ASP A 1 383 ? 33.583 1.353 -2.183 1.00 88.12 383 ASP A N 1
ATOM 3114 C CA . ASP A 1 383 ? 33.256 2.663 -2.770 1.00 88.12 383 ASP A CA 1
ATOM 3115 C C . ASP A 1 383 ? 32.282 2.562 -3.958 1.00 88.12 383 ASP A C 1
ATOM 3117 O O . ASP A 1 383 ? 31.642 3.544 -4.328 1.00 88.12 383 ASP A O 1
ATOM 3121 N N . GLU A 1 384 ? 32.156 1.380 -4.581 1.00 86.69 384 GLU A N 1
ATOM 3122 C CA . GLU A 1 384 ? 31.080 1.063 -5.540 1.00 86.69 384 GLU A CA 1
ATOM 3123 C C . GLU A 1 384 ? 29.712 1.113 -4.830 1.00 86.69 384 GLU A C 1
ATOM 3125 O O . GLU A 1 384 ? 28.753 1.671 -5.364 1.00 86.69 384 GLU A O 1
ATOM 3130 N N . CYS A 1 385 ? 29.625 0.583 -3.603 1.00 86.31 385 CYS A N 1
ATOM 3131 C CA . CYS A 1 385 ? 28.406 0.591 -2.793 1.00 86.31 385 CYS A CA 1
ATOM 3132 C C . CYS A 1 385 ? 28.088 1.985 -2.239 1.00 86.31 385 CYS A C 1
ATOM 3134 O O . CYS A 1 385 ? 26.930 2.388 -2.304 1.00 86.31 385 CYS A O 1
ATOM 3136 N N . GLU A 1 386 ? 29.088 2.744 -1.776 1.00 89.38 386 GLU A N 1
ATOM 3137 C CA . GLU A 1 386 ? 28.886 4.123 -1.301 1.00 89.38 386 GLU A CA 1
ATOM 3138 C C . GLU A 1 386 ? 28.380 5.039 -2.424 1.00 89.38 386 GLU A C 1
ATOM 3140 O O . GLU A 1 386 ? 27.330 5.667 -2.284 1.00 89.38 386 GLU A O 1
ATOM 3145 N N . ARG A 1 387 ? 29.048 5.043 -3.590 1.00 90.44 387 ARG A N 1
ATOM 3146 C CA . ARG A 1 387 ? 28.591 5.814 -4.762 1.00 90.44 387 ARG A CA 1
ATOM 3147 C C . ARG A 1 387 ? 27.183 5.415 -5.194 1.00 90.44 387 ARG A C 1
ATOM 3149 O O . ARG A 1 387 ? 26.373 6.286 -5.498 1.00 90.44 387 ARG A O 1
ATOM 3156 N N . SER A 1 388 ? 26.865 4.121 -5.174 1.00 89.50 388 SER A N 1
ATOM 3157 C CA . SER A 1 388 ? 25.521 3.624 -5.495 1.00 89.50 388 SER A CA 1
ATOM 3158 C C . SER A 1 388 ? 24.462 4.059 -4.474 1.00 89.50 388 SER A C 1
ATOM 3160 O O . SER A 1 388 ? 23.330 4.356 -4.853 1.00 89.50 388 SER A O 1
ATOM 3162 N N . PHE A 1 389 ? 24.813 4.104 -3.186 1.00 89.31 389 PHE A N 1
ATOM 3163 C CA . PHE A 1 389 ? 23.932 4.540 -2.103 1.00 89.31 389 PHE A CA 1
ATOM 3164 C C . PHE A 1 389 ? 23.587 6.027 -2.228 1.00 89.31 389 PHE A C 1
ATOM 3166 O O . PHE A 1 389 ? 22.403 6.365 -2.262 1.00 89.31 389 PHE A O 1
ATOM 3173 N N . GLN A 1 390 ? 24.591 6.897 -2.391 1.00 89.94 390 GLN A N 1
ATOM 3174 C CA . GLN A 1 390 ? 24.355 8.332 -2.590 1.00 89.94 390 GLN A CA 1
ATOM 3175 C C . GLN A 1 390 ? 23.616 8.595 -3.913 1.00 89.94 390 GLN A C 1
ATOM 3177 O O . GLN A 1 390 ? 22.586 9.257 -3.901 1.00 89.94 390 GLN A O 1
ATOM 3182 N N . THR A 1 391 ? 24.005 7.943 -5.019 1.00 89.88 391 THR A N 1
ATOM 3183 C CA . THR A 1 391 ? 23.308 8.083 -6.317 1.00 89.88 391 THR A CA 1
ATOM 3184 C C . THR A 1 391 ? 21.821 7.703 -6.238 1.00 89.88 391 THR A C 1
ATOM 3186 O O . THR A 1 391 ? 20.989 8.351 -6.874 1.00 89.88 391 THR A O 1
ATOM 3189 N N . LEU A 1 392 ? 21.447 6.674 -5.460 1.00 88.38 392 LEU A N 1
ATOM 3190 C CA . LEU A 1 392 ? 20.029 6.368 -5.221 1.00 88.38 392 LEU A CA 1
ATOM 3191 C C . LEU A 1 392 ? 19.340 7.431 -4.360 1.00 88.38 392 LEU A C 1
ATOM 3193 O O . LEU A 1 392 ? 18.199 7.771 -4.658 1.00 88.38 392 LEU A O 1
ATOM 3197 N N . LYS A 1 393 ? 19.997 7.963 -3.321 1.00 88.88 393 LYS A N 1
ATOM 3198 C CA . LYS A 1 393 ? 19.440 9.057 -2.508 1.00 88.88 393 LYS A CA 1
ATOM 3199 C C . LYS A 1 393 ? 19.190 10.297 -3.368 1.00 88.88 393 LYS A C 1
ATOM 3201 O O . LYS A 1 393 ? 18.082 10.825 -3.352 1.00 88.88 393 LYS A O 1
ATOM 3206 N N . ASP A 1 394 ? 20.161 10.689 -4.185 1.00 88.56 394 ASP A N 1
ATOM 3207 C CA . ASP A 1 394 ? 20.072 11.860 -5.056 1.00 88.56 394 ASP A CA 1
ATOM 3208 C C . ASP A 1 394 ? 18.991 11.694 -6.130 1.00 88.56 394 ASP A C 1
ATOM 3210 O O . ASP A 1 394 ? 18.141 12.574 -6.259 1.00 88.56 394 ASP A O 1
ATOM 3214 N N . LYS A 1 395 ? 18.926 10.551 -6.837 1.00 86.31 395 LYS A N 1
ATOM 3215 C CA . LYS A 1 395 ? 17.836 10.256 -7.796 1.00 86.31 395 LYS A CA 1
ATOM 3216 C C . LYS A 1 395 ? 16.444 10.145 -7.145 1.00 86.31 395 LYS A C 1
ATOM 3218 O O . LYS A 1 395 ? 15.452 10.332 -7.840 1.00 86.31 395 LYS A O 1
ATOM 3223 N N . LEU A 1 396 ? 16.342 9.835 -5.847 1.00 83.44 396 LEU A N 1
ATOM 3224 C CA . LEU A 1 396 ? 15.064 9.796 -5.114 1.00 83.44 396 LEU A CA 1
ATOM 3225 C C . LEU A 1 396 ? 14.638 11.165 -4.561 1.00 83.44 396 LEU A C 1
ATOM 3227 O O . LEU A 1 396 ? 13.445 11.415 -4.426 1.00 83.44 396 LEU A O 1
ATOM 3231 N N . VAL A 1 397 ? 15.589 12.051 -4.253 1.00 84.69 397 VAL A N 1
ATOM 3232 C CA . VAL A 1 397 ? 15.323 13.434 -3.816 1.00 84.69 397 VAL A CA 1
ATOM 3233 C C . VAL A 1 397 ? 15.071 14.355 -5.017 1.00 84.69 397 VAL A C 1
ATOM 3235 O O . VAL A 1 397 ? 14.222 15.236 -4.938 1.00 84.69 397 VAL A O 1
ATOM 3238 N N . SER A 1 398 ? 15.749 14.118 -6.144 1.00 81.38 398 SER A N 1
ATOM 3239 C CA . SER A 1 398 ? 15.543 14.812 -7.431 1.00 81.38 398 SER A CA 1
ATOM 3240 C C . SER A 1 398 ? 14.525 14.114 -8.351 1.00 81.38 398 SER A C 1
ATOM 3242 O O . SER A 1 398 ? 14.520 14.338 -9.562 1.00 81.38 398 SER A O 1
ATOM 3244 N N . ALA A 1 399 ? 13.672 13.252 -7.788 1.00 78.25 399 ALA A N 1
ATOM 3245 C CA . ALA A 1 399 ? 12.702 12.459 -8.536 1.00 78.25 399 ALA A CA 1
ATOM 3246 C C . ALA A 1 399 ? 11.753 13.359 -9.364 1.00 78.25 399 ALA A C 1
ATOM 3248 O O . ALA A 1 399 ? 11.126 14.257 -8.796 1.00 78.25 399 ALA A O 1
ATOM 3249 N N . PRO A 1 400 ? 11.614 13.134 -10.686 1.00 76.62 400 PRO A N 1
ATOM 3250 C CA . PRO A 1 400 ? 10.714 13.925 -11.518 1.00 76.62 400 PRO A CA 1
ATOM 3251 C C . PRO A 1 400 ? 9.248 13.637 -11.172 1.00 76.62 400 PRO A C 1
ATOM 3253 O O . PRO A 1 400 ? 8.912 12.551 -10.697 1.00 76.62 400 PRO A O 1
ATOM 3256 N N . ILE A 1 401 ? 8.364 14.588 -11.481 1.00 78.19 401 ILE A N 1
ATOM 3257 C CA . ILE A 1 401 ? 6.917 14.338 -11.494 1.00 78.19 401 ILE A CA 1
ATOM 3258 C C . ILE A 1 401 ? 6.651 13.257 -12.550 1.00 78.19 401 ILE A C 1
ATOM 3260 O O . ILE A 1 401 ? 7.044 13.423 -13.707 1.00 78.19 401 ILE A O 1
ATOM 3264 N N . LEU A 1 402 ? 6.004 12.158 -12.162 1.00 81.06 402 LEU A N 1
ATOM 3265 C CA . LEU A 1 402 ? 5.497 11.176 -13.118 1.00 81.06 402 LEU A CA 1
ATOM 3266 C C . LEU A 1 402 ? 4.078 11.574 -13.485 1.00 81.06 402 LEU A C 1
ATOM 3268 O O . LEU A 1 402 ? 3.216 11.640 -12.611 1.00 81.06 402 LEU A O 1
ATOM 3272 N N . SER A 1 403 ? 3.822 11.839 -14.758 1.00 78.69 403 SER A N 1
ATOM 3273 C CA . SER A 1 403 ? 2.467 12.163 -15.186 1.00 78.69 403 SER A CA 1
ATOM 3274 C C . SER A 1 403 ? 1.576 10.928 -15.131 1.00 78.69 403 SER A C 1
ATOM 3276 O O . SER A 1 403 ? 2.004 9.812 -15.435 1.00 78.69 403 SER A O 1
ATOM 3278 N N . LEU A 1 404 ? 0.322 11.159 -14.751 1.00 79.38 404 LEU A N 1
ATOM 3279 C CA . LEU A 1 404 ? -0.753 10.208 -14.992 1.00 79.38 404 LEU A CA 1
ATOM 3280 C C . LEU A 1 404 ? -0.958 10.042 -16.505 1.00 79.38 404 LEU A C 1
ATOM 3282 O O . LEU A 1 404 ? -0.513 10.872 -17.305 1.00 79.38 404 LEU A O 1
ATOM 3286 N N . LEU A 1 405 ? -1.608 8.946 -16.882 1.00 73.25 405 LEU A N 1
ATOM 3287 C CA . LEU A 1 405 ? -1.925 8.622 -18.271 1.00 73.25 405 LEU A CA 1
ATOM 3288 C C . LEU A 1 405 ? -2.836 9.699 -18.878 1.00 73.25 405 LEU A C 1
ATOM 3290 O O . LEU A 1 405 ? -3.637 10.314 -18.174 1.00 73.25 405 LEU A O 1
ATOM 3294 N N . ASP A 1 406 ? -2.781 9.879 -20.194 1.00 71.12 406 ASP A N 1
ATOM 3295 C CA . ASP A 1 406 ? -3.553 10.889 -20.931 1.00 71.12 406 ASP A CA 1
ATOM 3296 C C . ASP A 1 406 ? -4.198 10.260 -22.180 1.00 71.12 406 ASP A C 1
ATOM 3298 O O . ASP A 1 406 ? -3.689 10.333 -23.302 1.00 71.12 406 ASP A O 1
ATOM 3302 N N . GLY A 1 407 ? -5.296 9.532 -21.950 1.00 73.50 407 GLY A N 1
ATOM 3303 C CA . GLY A 1 407 ? -5.970 8.713 -22.957 1.00 73.50 407 GLY A CA 1
ATOM 3304 C C . GLY A 1 407 ? -5.174 7.479 -23.415 1.00 73.50 407 GLY A C 1
ATOM 3305 O O . GLY A 1 407 ? -4.157 7.100 -22.837 1.00 73.50 407 GLY A O 1
ATOM 3306 N N . LEU A 1 408 ? -5.662 6.839 -24.483 1.00 73.06 408 LEU A N 1
ATOM 3307 C CA . LEU A 1 408 ? -5.143 5.577 -25.038 1.00 73.06 408 LEU A CA 1
ATOM 3308 C C . LEU A 1 408 ? -4.332 5.785 -26.334 1.00 73.06 408 LEU A C 1
ATOM 3310 O O . LEU A 1 408 ? -4.503 5.043 -27.299 1.00 73.06 408 LEU A O 1
ATOM 3314 N N . LYS A 1 409 ? -3.517 6.845 -26.421 1.00 77.38 409 LYS A N 1
ATOM 3315 C CA . LYS A 1 409 ? -2.728 7.182 -27.626 1.00 77.38 409 LYS A CA 1
ATOM 3316 C C . LYS A 1 409 ? -1.377 7.807 -27.280 1.00 77.38 409 LYS A C 1
ATOM 3318 O O . LYS A 1 409 ? -1.228 8.409 -26.222 1.00 77.38 409 LYS A O 1
ATOM 3323 N N . GLY A 1 410 ? -0.420 7.710 -28.206 1.00 80.19 410 GLY A N 1
ATOM 3324 C CA . GLY A 1 410 ? 0.877 8.391 -28.106 1.00 80.19 410 GLY A CA 1
ATOM 3325 C C . GLY A 1 410 ? 1.860 7.749 -27.124 1.00 80.19 410 GLY A C 1
ATOM 3326 O O . GLY A 1 410 ? 2.680 8.466 -26.549 1.00 80.19 410 GLY A O 1
ATOM 3327 N N . PHE A 1 411 ? 1.763 6.432 -26.902 1.00 86.75 411 PHE A N 1
ATOM 3328 C CA . PHE A 1 411 ? 2.697 5.686 -26.058 1.00 86.75 411 PHE A CA 1
ATOM 3329 C C . PHE A 1 411 ? 4.038 5.476 -26.757 1.00 86.75 411 PHE A C 1
ATOM 3331 O O . PHE A 1 411 ? 4.108 4.907 -27.845 1.00 86.75 411 PHE A O 1
ATOM 3338 N N . VAL A 1 412 ? 5.104 5.876 -26.071 1.00 88.31 412 VAL A N 1
ATOM 3339 C CA . VAL A 1 412 ? 6.486 5.740 -26.522 1.00 88.31 412 VAL A CA 1
ATOM 3340 C C . VAL A 1 412 ? 7.273 4.973 -25.465 1.00 88.31 412 VAL A C 1
ATOM 3342 O O . VAL A 1 412 ? 7.271 5.337 -24.288 1.00 88.31 412 VAL A O 1
ATOM 3345 N N . VAL A 1 413 ? 7.963 3.913 -25.876 1.00 88.69 413 VAL A N 1
ATOM 3346 C CA . VAL A 1 413 ? 8.778 3.064 -25.001 1.00 88.69 413 VAL A CA 1
ATOM 3347 C C . VAL A 1 413 ? 10.234 3.143 -25.435 1.00 88.69 413 VAL A C 1
ATOM 3349 O O . VAL A 1 413 ? 10.584 2.680 -26.514 1.00 88.69 413 VAL A O 1
ATOM 3352 N N . TYR A 1 414 ? 11.102 3.663 -24.571 1.00 87.94 414 TYR A N 1
ATOM 3353 C CA . TYR A 1 414 ? 12.553 3.579 -24.762 1.00 87.94 414 TYR A CA 1
ATOM 3354 C C . TYR A 1 414 ? 13.095 2.331 -24.060 1.00 87.94 414 TYR A C 1
ATOM 3356 O O . TYR A 1 414 ? 12.709 2.053 -22.922 1.00 87.94 414 TYR A O 1
ATOM 3364 N N . CYS A 1 415 ? 13.980 1.583 -24.720 1.00 86.06 415 CYS A N 1
ATOM 3365 C CA . CYS A 1 415 ? 14.639 0.382 -24.198 1.00 86.06 415 CYS A CA 1
ATOM 3366 C C . CYS A 1 415 ? 16.167 0.455 -24.350 1.00 86.06 415 CYS A C 1
ATOM 3368 O O . CYS A 1 415 ? 16.665 0.985 -25.341 1.00 86.06 415 CYS A O 1
ATOM 3370 N N . ASP A 1 416 ? 16.865 -0.088 -23.350 1.00 84.19 416 ASP A N 1
ATOM 3371 C CA . ASP A 1 416 ? 18.327 -0.213 -23.231 1.00 84.19 416 ASP A CA 1
ATOM 3372 C C . ASP A 1 416 ? 18.670 -1.511 -22.465 1.00 84.19 416 ASP A C 1
ATOM 3374 O O . ASP A 1 416 ? 17.964 -1.889 -21.517 1.00 84.19 416 ASP A O 1
ATOM 3378 N N . ALA A 1 417 ? 19.743 -2.212 -22.840 1.00 83.38 417 ALA A N 1
ATOM 3379 C CA . ALA A 1 417 ? 20.139 -3.483 -22.237 1.00 83.38 417 ALA A CA 1
ATOM 3380 C C . ALA A 1 417 ? 21.652 -3.624 -21.983 1.00 83.38 417 ALA A C 1
ATOM 3382 O O . ALA A 1 417 ? 22.394 -4.364 -22.639 1.00 83.38 417 ALA A O 1
ATOM 3383 N N . SER A 1 418 ? 22.101 -3.033 -20.876 1.00 82.06 418 SER A N 1
ATOM 3384 C CA . SER A 1 418 ? 23.447 -3.265 -20.340 1.00 82.06 418 SER A CA 1
ATOM 3385 C C . SER A 1 418 ? 23.719 -4.732 -19.935 1.00 82.06 418 SER A C 1
ATOM 3387 O O . SER A 1 418 ? 22.832 -5.485 -1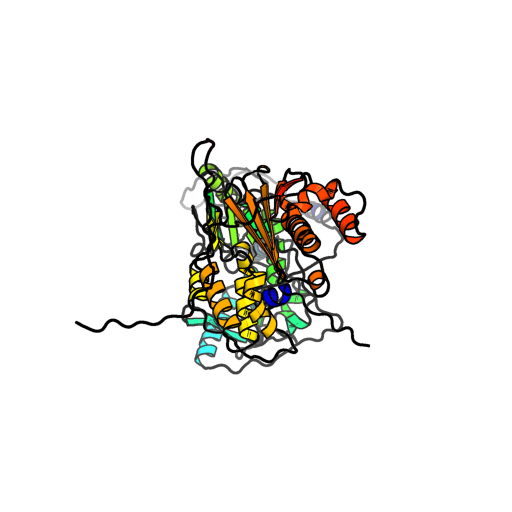9.522 1.00 82.06 418 SER A O 1
ATOM 3389 N N . ARG A 1 419 ? 25.007 -5.111 -19.864 1.00 79.50 419 ARG A N 1
ATOM 3390 C CA . ARG A 1 419 ? 25.471 -6.392 -19.270 1.00 79.50 419 ARG A CA 1
ATOM 3391 C C . ARG A 1 419 ? 25.160 -6.552 -17.764 1.00 79.50 419 ARG A C 1
ATOM 3393 O O . ARG A 1 419 ? 25.457 -7.600 -17.188 1.00 79.50 419 ARG A O 1
ATOM 3400 N N . VAL A 1 420 ? 24.590 -5.537 -17.107 1.00 76.50 420 VAL A N 1
ATOM 3401 C CA . VAL A 1 420 ? 24.194 -5.557 -15.685 1.00 76.50 420 VAL A CA 1
ATOM 3402 C C . VAL A 1 420 ? 22.682 -5.772 -15.532 1.00 76.50 420 VAL A C 1
ATOM 3404 O O . VAL A 1 420 ? 22.236 -6.530 -14.660 1.00 76.50 420 VAL A O 1
ATOM 3407 N N . GLY A 1 421 ? 21.887 -5.144 -16.395 1.00 83.62 421 GLY A N 1
ATOM 3408 C CA . GLY A 1 421 ? 20.431 -5.173 -16.361 1.00 83.62 421 GLY A CA 1
ATOM 3409 C C . GLY A 1 421 ? 19.790 -4.425 -17.527 1.00 83.62 421 GLY A C 1
ATOM 3410 O O . GLY A 1 421 ? 20.434 -3.624 -18.197 1.00 83.62 421 GLY A O 1
ATOM 3411 N N . LEU A 1 422 ? 18.502 -4.695 -17.717 1.00 85.19 422 LEU A N 1
ATOM 3412 C CA . LEU A 1 422 ? 17.628 -4.048 -18.692 1.00 85.19 422 LEU A CA 1
ATOM 3413 C C . LEU A 1 422 ? 17.056 -2.758 -18.088 1.00 85.19 422 LEU A C 1
ATOM 3415 O O . LEU A 1 422 ? 16.622 -2.779 -16.926 1.00 85.19 422 LEU A O 1
ATOM 3419 N N . GLY A 1 423 ? 17.014 -1.681 -18.867 1.00 85.38 423 GLY A N 1
ATOM 3420 C CA . GLY A 1 423 ? 16.360 -0.410 -18.562 1.00 85.38 423 GLY A CA 1
ATOM 3421 C C . GLY A 1 423 ? 15.255 -0.106 -19.575 1.00 85.38 423 GLY A C 1
ATOM 3422 O O . GLY A 1 423 ? 15.392 -0.382 -20.765 1.00 85.38 423 GLY A O 1
ATOM 3423 N N . CYS A 1 424 ? 14.131 0.434 -19.105 1.00 87.12 424 CYS A N 1
ATOM 3424 C CA . CYS A 1 424 ? 13.037 0.877 -19.966 1.00 87.12 424 CYS A CA 1
ATOM 3425 C C . CYS A 1 424 ? 12.379 2.145 -19.406 1.00 87.12 424 CYS A C 1
ATOM 3427 O O . CYS A 1 424 ? 12.209 2.277 -18.190 1.00 87.12 424 CYS A O 1
ATOM 3429 N N . VAL A 1 425 ? 11.931 3.037 -20.289 1.00 87.50 425 VAL A N 1
ATOM 3430 C CA . VAL A 1 425 ? 11.166 4.242 -19.934 1.00 87.50 425 VAL A CA 1
ATOM 3431 C C . VAL A 1 425 ? 9.854 4.241 -20.706 1.00 87.50 425 VAL A C 1
ATOM 3433 O O . VAL A 1 425 ? 9.875 4.174 -21.934 1.00 87.50 425 VAL A O 1
ATOM 3436 N N . LEU A 1 426 ? 8.728 4.333 -19.997 1.00 87.44 426 LEU A N 1
ATOM 3437 C CA . LEU A 1 426 ? 7.418 4.563 -20.599 1.00 87.44 426 LEU A CA 1
ATOM 3438 C C . LEU A 1 426 ? 7.108 6.058 -20.594 1.00 87.44 426 LEU A C 1
ATOM 3440 O O . LEU A 1 426 ? 7.082 6.703 -19.538 1.00 87.44 426 LEU A O 1
ATOM 3444 N N . MET A 1 427 ? 6.831 6.584 -21.780 1.00 87.44 427 MET A N 1
ATOM 3445 C CA . MET A 1 427 ? 6.449 7.966 -22.022 1.00 87.44 427 MET A CA 1
ATOM 3446 C C . MET A 1 427 ? 5.124 8.037 -22.782 1.00 87.44 427 MET A C 1
ATOM 3448 O O . MET A 1 427 ? 4.764 7.121 -23.518 1.00 87.44 427 MET A O 1
ATOM 3452 N N . GLN A 1 428 ? 4.411 9.147 -22.622 1.00 84.50 428 GLN A N 1
ATOM 3453 C CA . GLN A 1 428 ? 3.211 9.466 -23.391 1.00 84.50 428 GLN A CA 1
ATOM 3454 C C . GLN A 1 428 ? 3.184 10.965 -23.675 1.00 84.50 428 GLN A C 1
ATOM 3456 O O . GLN A 1 428 ? 3.426 11.770 -22.776 1.00 84.50 428 GLN A O 1
ATOM 3461 N N . ASN A 1 429 ? 2.948 11.350 -24.932 1.00 80.94 429 ASN A N 1
ATOM 3462 C CA . ASN A 1 429 ? 2.882 12.756 -25.367 1.00 80.94 429 ASN A CA 1
ATOM 3463 C C . ASN A 1 429 ? 4.094 13.617 -24.913 1.00 80.94 429 ASN A C 1
ATOM 3465 O O . ASN A 1 429 ? 3.967 14.811 -24.649 1.00 80.94 429 ASN A O 1
ATOM 3469 N N . GLY A 1 430 ? 5.281 13.004 -24.790 1.00 76.62 430 GLY A N 1
ATOM 3470 C CA . GLY A 1 430 ? 6.516 13.650 -24.316 1.00 76.62 430 GLY A CA 1
ATOM 3471 C C . GLY A 1 430 ? 6.692 13.740 -22.790 1.00 76.62 430 GLY A C 1
ATOM 3472 O O . GLY A 1 430 ? 7.756 14.163 -22.339 1.00 76.62 430 GLY A O 1
ATOM 3473 N N . LYS A 1 431 ? 5.707 13.313 -21.990 1.00 82.19 431 LYS A N 1
ATOM 3474 C CA . LYS A 1 431 ? 5.787 13.195 -20.521 1.00 82.19 431 LYS A CA 1
ATOM 3475 C C . LYS A 1 431 ? 6.214 11.775 -20.115 1.00 82.19 431 LYS A C 1
ATOM 3477 O O . LYS A 1 431 ? 6.041 10.839 -20.892 1.00 82.19 431 LYS A O 1
ATOM 3482 N N . VAL A 1 432 ? 6.760 11.589 -18.908 1.00 83.75 432 VAL A N 1
ATOM 3483 C CA . VAL A 1 432 ? 7.171 10.265 -18.385 1.00 83.75 432 VAL A CA 1
ATOM 3484 C C . VAL A 1 432 ? 6.107 9.713 -17.432 1.00 83.75 432 VAL A C 1
ATOM 3486 O O . VAL A 1 432 ? 5.726 10.399 -16.488 1.00 83.75 432 VAL A O 1
ATOM 3489 N N . ILE A 1 433 ? 5.677 8.464 -17.647 1.00 84.44 433 ILE A N 1
ATOM 3490 C CA . ILE A 1 433 ? 4.688 7.761 -16.803 1.00 84.44 433 ILE A CA 1
ATOM 3491 C C . ILE A 1 433 ? 5.381 6.860 -15.770 1.00 84.44 433 ILE A C 1
ATOM 3493 O O . ILE A 1 433 ? 4.983 6.795 -14.600 1.00 84.44 433 ILE A O 1
ATOM 3497 N N . ALA A 1 434 ? 6.411 6.121 -16.202 1.00 84.81 434 ALA A N 1
ATOM 3498 C CA . ALA A 1 434 ? 7.125 5.170 -15.355 1.00 84.81 434 ALA A CA 1
ATOM 3499 C C . ALA A 1 434 ? 8.512 4.798 -15.902 1.00 84.81 434 ALA A C 1
ATOM 3501 O O . ALA A 1 434 ? 8.679 4.508 -17.087 1.00 84.81 434 ALA A O 1
ATOM 3502 N N . TYR A 1 435 ? 9.481 4.676 -14.997 1.00 86.12 435 TYR A N 1
ATOM 3503 C CA . TYR A 1 435 ? 10.735 3.959 -15.227 1.00 86.12 435 TYR A CA 1
ATOM 3504 C C . TYR A 1 435 ? 10.595 2.486 -14.815 1.00 86.12 435 TYR A C 1
ATOM 3506 O O . TYR A 1 435 ? 10.046 2.168 -13.757 1.00 86.12 435 TYR A O 1
ATOM 3514 N N . ALA A 1 436 ? 11.143 1.572 -15.614 1.00 84.81 436 ALA A N 1
ATOM 3515 C CA . ALA A 1 436 ? 11.269 0.158 -15.276 1.00 84.81 436 ALA A CA 1
ATOM 3516 C C . ALA A 1 436 ? 12.716 -0.307 -15.469 1.00 84.81 436 ALA A C 1
ATOM 3518 O O . ALA A 1 436 ? 13.415 0.122 -16.379 1.00 84.81 436 ALA A O 1
ATOM 3519 N N . SER A 1 437 ? 13.198 -1.205 -14.609 1.00 85.19 437 SER A N 1
ATOM 3520 C CA . SER A 1 437 ? 14.516 -1.822 -14.802 1.00 85.19 437 SER A CA 1
ATOM 3521 C C . SER A 1 437 ? 14.634 -3.167 -14.090 1.00 85.19 437 SER A C 1
ATOM 3523 O O . SER A 1 437 ? 13.992 -3.396 -13.058 1.00 85.19 437 SER A O 1
ATOM 3525 N N . ARG A 1 438 ? 15.473 -4.067 -14.618 1.00 85.25 438 ARG A N 1
ATOM 3526 C CA . ARG A 1 438 ? 15.658 -5.427 -14.084 1.00 85.25 438 ARG A CA 1
ATOM 3527 C C . ARG A 1 438 ? 17.074 -5.963 -14.292 1.00 85.25 438 ARG A C 1
ATOM 3529 O O . ARG A 1 438 ? 17.544 -6.073 -15.416 1.00 85.25 438 ARG A O 1
ATOM 3536 N N . GLN A 1 439 ? 17.704 -6.408 -13.204 1.00 84.00 439 GLN A N 1
ATOM 3537 C CA . GLN A 1 439 ? 18.972 -7.157 -13.223 1.00 84.00 439 GLN A CA 1
ATOM 3538 C C . GLN A 1 439 ? 18.867 -8.431 -14.086 1.00 84.00 439 GLN A C 1
ATOM 3540 O O . GLN A 1 439 ? 17.866 -9.156 -14.003 1.00 84.00 439 GLN A O 1
ATOM 3545 N N . LEU A 1 440 ? 19.908 -8.732 -14.872 1.00 85.06 440 LEU A N 1
ATOM 3546 C CA . LEU A 1 440 ? 19.948 -9.942 -15.703 1.00 85.06 440 LEU A CA 1
ATOM 3547 C C . LEU A 1 440 ? 19.935 -11.220 -14.846 1.00 85.06 440 LEU A C 1
ATOM 3549 O O . LEU A 1 440 ? 20.673 -11.348 -13.863 1.00 85.06 440 LEU A O 1
ATOM 3553 N N . LYS A 1 441 ? 19.127 -12.205 -15.251 1.00 85.06 441 LYS A N 1
ATOM 3554 C CA . LYS A 1 441 ? 19.162 -13.573 -14.711 1.00 85.06 441 LYS A CA 1
ATOM 3555 C C . LYS A 1 441 ? 20.482 -14.246 -15.087 1.00 85.06 441 LYS A C 1
ATOM 3557 O O . LYS A 1 441 ? 21.108 -13.898 -16.083 1.00 85.06 441 LYS A O 1
ATOM 3562 N N . VAL A 1 442 ? 20.854 -15.289 -14.343 1.00 83.06 442 VAL A N 1
ATOM 3563 C CA . VAL A 1 442 ? 22.106 -16.044 -14.553 1.00 83.06 442 VAL A CA 1
ATOM 3564 C C . VAL A 1 442 ? 22.280 -16.513 -16.006 1.00 83.06 442 VAL A C 1
ATOM 3566 O O . VAL A 1 442 ? 23.374 -16.392 -16.537 1.00 83.06 442 VAL A O 1
ATOM 3569 N N . HIS A 1 443 ? 21.212 -16.974 -16.667 1.00 82.25 443 HIS A N 1
ATOM 3570 C CA . HIS A 1 443 ? 21.266 -17.378 -18.078 1.00 82.25 443 HIS A CA 1
ATOM 3571 C C . HIS A 1 443 ? 21.235 -16.202 -19.069 1.00 82.25 443 HIS A C 1
ATOM 3573 O O . HIS A 1 443 ? 21.830 -16.314 -20.133 1.00 82.25 443 HIS A O 1
ATOM 3579 N N . GLU A 1 444 ? 20.577 -15.085 -18.735 1.00 82.81 444 GLU A N 1
ATOM 3580 C CA . GLU A 1 444 ? 20.508 -13.893 -19.601 1.00 82.81 444 GLU A CA 1
ATOM 3581 C C . GLU A 1 444 ? 21.886 -13.224 -19.737 1.00 82.81 444 GLU A C 1
ATOM 3583 O O . GLU A 1 444 ? 22.195 -12.681 -20.786 1.00 82.81 444 GLU A O 1
ATOM 3588 N N . LYS A 1 445 ? 22.765 -13.342 -18.730 1.00 82.50 445 LYS A N 1
ATOM 3589 C CA . LYS A 1 445 ? 24.154 -12.841 -18.795 1.00 82.50 445 LYS A CA 1
ATOM 3590 C C . LYS A 1 445 ? 24.992 -13.406 -19.948 1.00 82.50 445 LYS A C 1
ATOM 3592 O O . LYS A 1 445 ? 25.973 -12.779 -20.331 1.00 82.50 445 LYS A O 1
ATOM 3597 N N . ASN A 1 446 ? 24.623 -14.576 -20.472 1.00 84.94 446 ASN A N 1
ATOM 3598 C CA . ASN A 1 446 ? 25.334 -15.243 -21.563 1.00 84.94 446 ASN A CA 1
ATOM 3599 C C . ASN A 1 446 ? 24.713 -14.926 -22.938 1.00 84.94 446 ASN A C 1
ATOM 3601 O O . ASN A 1 446 ? 25.041 -15.587 -23.922 1.00 84.94 446 ASN A O 1
ATOM 3605 N N . TYR A 1 447 ? 23.763 -13.988 -23.015 1.00 83.81 447 TYR A N 1
ATOM 3606 C CA . TYR A 1 447 ? 23.114 -13.615 -24.270 1.00 83.81 447 TYR A CA 1
ATOM 3607 C C . TYR A 1 447 ? 23.959 -12.561 -25.013 1.00 83.81 447 TYR A C 1
ATOM 3609 O O . TYR A 1 447 ? 24.552 -11.690 -24.370 1.00 83.81 447 TYR A O 1
ATOM 3617 N N . PRO A 1 448 ? 24.028 -12.608 -26.357 1.00 84.25 448 PRO A N 1
ATOM 3618 C CA . PRO A 1 448 ? 24.620 -11.529 -27.146 1.00 84.25 448 PRO A CA 1
ATOM 3619 C C . PRO A 1 448 ? 23.772 -10.253 -27.037 1.00 84.25 448 PRO A C 1
ATOM 3621 O O . PRO A 1 448 ? 22.572 -10.327 -26.777 1.00 84.25 448 PRO A O 1
ATOM 3624 N N . THR A 1 449 ? 24.371 -9.083 -27.282 1.00 82.19 449 THR A N 1
ATOM 3625 C CA . THR A 1 449 ? 23.716 -7.775 -27.074 1.00 82.19 449 THR A CA 1
ATOM 3626 C C . THR A 1 449 ? 22.368 -7.649 -27.794 1.00 82.19 449 THR A C 1
ATOM 3628 O O . THR A 1 449 ? 21.408 -7.186 -27.194 1.00 82.19 449 THR A O 1
ATOM 3631 N N . HIS A 1 450 ? 22.232 -8.161 -29.024 1.00 81.50 450 HIS A N 1
ATOM 3632 C CA . HIS A 1 450 ? 20.955 -8.127 -29.754 1.00 81.50 450 HIS A CA 1
ATOM 3633 C C . HIS A 1 450 ? 19.818 -8.900 -29.054 1.00 81.50 450 HIS A C 1
ATOM 3635 O O . HIS A 1 450 ? 18.666 -8.479 -29.105 1.00 81.50 450 HIS A O 1
ATOM 3641 N N . ASP A 1 451 ? 20.132 -10.001 -28.363 1.00 82.88 451 ASP A N 1
ATOM 3642 C CA . ASP A 1 451 ? 19.161 -10.767 -27.571 1.00 82.88 451 ASP A CA 1
ATOM 3643 C C . ASP A 1 451 ? 18.884 -10.108 -26.210 1.00 82.88 451 ASP A C 1
ATOM 3645 O O . ASP A 1 451 ? 17.844 -10.374 -25.610 1.00 82.88 451 ASP A O 1
ATOM 3649 N N . LEU A 1 452 ? 19.796 -9.266 -25.711 1.00 84.94 452 LEU A N 1
ATOM 3650 C CA . LEU A 1 452 ? 19.582 -8.451 -24.513 1.00 84.94 452 LEU A CA 1
ATOM 3651 C C . LEU A 1 452 ? 18.653 -7.269 -24.812 1.00 84.94 452 LEU A C 1
ATOM 3653 O O . LEU A 1 452 ? 17.686 -7.080 -24.078 1.00 84.94 452 LEU A O 1
ATOM 3657 N N . GLU A 1 453 ? 18.866 -6.551 -25.916 1.00 84.88 453 GLU A N 1
ATOM 3658 C CA . GLU A 1 453 ? 17.976 -5.464 -26.352 1.00 84.88 453 GLU A CA 1
ATOM 3659 C C . GLU A 1 453 ? 16.567 -5.983 -26.669 1.00 84.88 453 GLU A C 1
ATOM 3661 O O . GLU A 1 453 ? 15.566 -5.457 -26.175 1.00 84.88 453 GLU A O 1
ATOM 3666 N N . LEU A 1 454 ? 16.459 -7.108 -27.387 1.00 85.25 454 LEU A N 1
ATOM 3667 C CA . LEU A 1 454 ? 15.163 -7.751 -27.619 1.00 85.25 454 LEU A CA 1
ATOM 3668 C C . LEU A 1 454 ? 14.518 -8.231 -26.302 1.00 85.25 454 LEU A C 1
ATOM 3670 O O . LEU A 1 454 ? 13.295 -8.177 -26.151 1.00 85.25 454 LEU A O 1
ATOM 3674 N N . ALA A 1 455 ? 15.320 -8.635 -25.308 1.00 86.62 455 ALA A N 1
ATOM 3675 C CA . ALA A 1 455 ? 14.823 -8.938 -23.968 1.00 86.62 455 ALA A CA 1
ATOM 3676 C C . ALA A 1 455 ? 14.369 -7.693 -23.186 1.00 86.62 455 ALA A C 1
ATOM 3678 O O . ALA A 1 455 ? 13.487 -7.848 -22.339 1.00 86.62 455 ALA A O 1
ATOM 3679 N N . ALA A 1 456 ? 14.915 -6.497 -23.444 1.00 86.56 456 ALA A N 1
ATOM 3680 C CA . ALA A 1 456 ? 14.434 -5.233 -22.877 1.00 86.56 456 ALA A CA 1
ATOM 3681 C C . ALA A 1 456 ? 13.053 -4.869 -23.439 1.00 86.56 456 ALA A C 1
ATOM 3683 O O . ALA A 1 456 ? 12.125 -4.667 -22.657 1.00 86.56 456 ALA A O 1
ATOM 3684 N N . VAL A 1 457 ? 12.866 -4.939 -24.762 1.00 87.38 457 VAL A N 1
ATOM 3685 C CA . VAL A 1 457 ? 11.557 -4.718 -25.412 1.00 87.38 457 VAL A CA 1
ATOM 3686 C C . VAL A 1 457 ? 10.498 -5.695 -24.881 1.00 87.38 457 VAL A C 1
ATOM 3688 O O . VAL A 1 457 ? 9.436 -5.292 -24.402 1.00 87.38 457 VAL A O 1
ATOM 3691 N N . VAL A 1 458 ? 10.810 -6.996 -24.857 1.00 88.31 458 VAL A N 1
ATOM 3692 C CA . VAL A 1 458 ? 9.911 -8.036 -24.318 1.00 88.31 458 VAL A CA 1
ATOM 3693 C C . VAL A 1 458 ? 9.673 -7.876 -22.807 1.00 88.31 458 VAL A C 1
ATOM 3695 O O . VAL A 1 458 ? 8.651 -8.330 -22.292 1.00 88.31 458 VAL A O 1
ATOM 3698 N N . PHE A 1 459 ? 10.587 -7.240 -22.071 1.00 89.06 459 PHE A N 1
ATOM 3699 C CA . PHE A 1 459 ? 10.432 -6.932 -20.647 1.00 89.06 459 PHE A CA 1
ATOM 3700 C C . PHE A 1 459 ? 9.524 -5.714 -20.413 1.00 89.06 459 PHE A C 1
ATOM 3702 O O . PHE A 1 459 ? 8.645 -5.798 -19.552 1.00 89.06 459 PHE A O 1
ATOM 3709 N N . ALA A 1 460 ? 9.666 -4.646 -21.205 1.00 88.00 460 ALA A N 1
ATOM 3710 C CA . ALA A 1 460 ? 8.794 -3.472 -21.178 1.00 88.00 460 ALA A CA 1
ATOM 3711 C C . ALA A 1 460 ? 7.329 -3.855 -21.442 1.00 88.00 460 ALA A C 1
ATOM 3713 O O . ALA A 1 460 ? 6.466 -3.629 -20.591 1.00 88.00 460 ALA A O 1
ATOM 3714 N N . LEU A 1 461 ? 7.066 -4.543 -22.560 1.00 87.81 461 LEU A N 1
ATOM 3715 C CA . LEU A 1 461 ? 5.723 -4.984 -22.965 1.00 87.81 461 LEU A CA 1
ATOM 3716 C C . LEU A 1 461 ? 5.071 -5.947 -21.955 1.00 87.81 461 LEU A C 1
ATOM 3718 O O . LEU A 1 461 ? 3.848 -5.973 -21.822 1.00 87.81 461 LEU A O 1
ATOM 3722 N N . LYS A 1 462 ? 5.872 -6.720 -21.204 1.00 88.38 462 LYS A N 1
ATOM 3723 C CA . LYS A 1 462 ? 5.380 -7.623 -20.143 1.00 88.38 462 LYS A CA 1
ATOM 3724 C C . LYS A 1 462 ? 5.114 -6.934 -18.812 1.00 88.38 462 LYS A C 1
ATOM 3726 O O . LYS A 1 462 ? 4.285 -7.435 -18.056 1.00 88.38 462 LYS A O 1
ATOM 3731 N N . ILE A 1 463 ? 5.782 -5.820 -18.510 1.00 87.38 463 ILE A N 1
ATOM 3732 C CA . ILE A 1 463 ? 5.404 -4.975 -17.371 1.00 87.38 463 ILE A CA 1
ATOM 3733 C C . ILE A 1 463 ? 4.152 -4.186 -17.737 1.00 87.38 463 ILE A C 1
ATOM 3735 O O . ILE A 1 463 ? 3.122 -4.359 -17.093 1.00 87.38 463 ILE A O 1
ATOM 3739 N N . TRP A 1 464 ? 4.214 -3.383 -18.796 1.00 87.81 464 TRP A N 1
ATOM 3740 C CA . TRP A 1 464 ? 3.181 -2.416 -19.167 1.00 87.81 464 TRP A CA 1
ATOM 3741 C C . TRP A 1 464 ? 2.069 -2.992 -20.053 1.00 87.81 464 TRP A C 1
ATOM 3743 O O . TRP A 1 464 ? 1.364 -2.243 -20.719 1.00 87.81 464 TRP A O 1
ATOM 3753 N N . ARG A 1 465 ? 1.844 -4.316 -20.031 1.00 86.56 465 ARG A N 1
ATOM 3754 C CA . ARG A 1 465 ? 0.746 -4.965 -20.778 1.00 86.56 465 ARG A CA 1
ATOM 3755 C C . ARG A 1 465 ? -0.623 -4.324 -20.504 1.00 86.56 465 ARG A C 1
ATOM 3757 O O . ARG A 1 465 ? -1.464 -4.318 -21.387 1.00 86.56 465 ARG A O 1
ATOM 3764 N N . HIS A 1 466 ? -0.830 -3.788 -19.304 1.00 83.38 466 HIS A N 1
ATOM 3765 C CA . HIS A 1 466 ? -2.064 -3.116 -18.895 1.00 83.38 466 HIS A CA 1
ATOM 3766 C C . HIS A 1 466 ? -2.294 -1.756 -19.586 1.00 83.38 466 HIS A C 1
ATOM 3768 O O . HIS A 1 466 ? -3.442 -1.352 -19.706 1.00 83.38 466 HIS A O 1
ATOM 3774 N N . TYR A 1 467 ? -1.247 -1.093 -20.098 1.00 83.12 467 TYR A N 1
ATOM 3775 C CA . TYR A 1 467 ? -1.368 0.136 -20.902 1.00 83.12 467 TYR A CA 1
ATOM 3776 C C . TYR A 1 467 ? -1.221 -0.114 -22.410 1.00 83.12 467 TYR A C 1
ATOM 3778 O O . TYR A 1 467 ? -1.823 0.578 -23.222 1.00 83.12 467 TYR A O 1
ATOM 3786 N N . LEU A 1 468 ? -0.371 -1.077 -22.783 1.00 84.31 468 LEU A N 1
ATOM 3787 C CA . LEU A 1 468 ? 0.142 -1.241 -24.149 1.00 84.31 468 LEU A CA 1
ATOM 3788 C C . LEU A 1 468 ? -0.603 -2.304 -24.976 1.00 84.31 468 LEU A C 1
ATOM 3790 O O . LEU A 1 468 ? -0.287 -2.501 -26.143 1.00 84.31 468 LEU A O 1
ATOM 3794 N N . TYR A 1 469 ? -1.549 -3.039 -24.388 1.00 84.50 469 TYR A N 1
ATOM 3795 C CA . TYR A 1 469 ? -2.299 -4.076 -25.099 1.00 84.50 469 TYR A CA 1
ATOM 3796 C C . TYR A 1 469 ? -3.526 -3.480 -25.803 1.00 84.50 469 TYR A C 1
ATOM 3798 O O . TYR A 1 469 ? -4.370 -2.863 -25.159 1.00 84.50 469 TYR A O 1
ATOM 3806 N N . GLY A 1 470 ? -3.634 -3.683 -27.121 1.00 81.31 470 GLY A N 1
ATOM 3807 C CA . GLY A 1 470 ? -4.710 -3.109 -27.945 1.00 81.31 470 GLY A CA 1
ATOM 3808 C C . GLY A 1 470 ? -4.512 -1.638 -28.341 1.00 81.31 470 GLY A C 1
ATOM 3809 O O . GLY A 1 470 ? -5.457 -1.009 -28.810 1.00 81.31 470 GLY A O 1
ATOM 3810 N N . VAL A 1 471 ? -3.305 -1.090 -28.163 1.00 85.81 471 VAL A N 1
ATOM 3811 C CA . VAL A 1 471 ? -2.935 0.291 -28.516 1.00 85.81 471 VAL A CA 1
ATOM 3812 C C . VAL A 1 471 ? -1.637 0.275 -29.329 1.00 85.81 471 VAL A C 1
ATOM 3814 O O . VAL A 1 471 ? -0.782 -0.568 -29.072 1.00 85.81 471 VAL A O 1
ATOM 3817 N N . HIS A 1 472 ? -1.481 1.201 -30.282 1.00 86.44 472 HIS A N 1
ATOM 3818 C CA . HIS A 1 472 ? -0.237 1.372 -31.043 1.00 86.44 472 HIS A CA 1
ATOM 3819 C C . HIS A 1 472 ? 0.887 1.946 -30.164 1.00 86.44 472 HIS A C 1
ATOM 3821 O O . HIS A 1 472 ? 0.664 2.927 -29.443 1.00 86.44 472 HIS A O 1
ATOM 3827 N N . VAL A 1 473 ? 2.089 1.368 -30.243 1.00 87.06 473 VAL A N 1
ATOM 3828 C CA . VAL A 1 473 ? 3.240 1.741 -29.399 1.00 87.06 473 VAL A CA 1
ATOM 3829 C C . VAL A 1 473 ? 4.506 1.969 -30.219 1.00 87.06 473 VAL A C 1
ATOM 3831 O O . VAL A 1 473 ? 4.967 1.065 -30.917 1.00 87.06 473 VAL A O 1
ATOM 3834 N N . ASP A 1 474 ? 5.134 3.132 -30.038 1.00 87.50 474 ASP A N 1
ATOM 3835 C CA . ASP A 1 474 ? 6.439 3.423 -30.633 1.00 87.50 474 ASP A CA 1
ATOM 3836 C C . ASP A 1 474 ? 7.584 2.925 -29.744 1.00 87.50 474 ASP A C 1
ATOM 3838 O O . ASP A 1 474 ? 7.846 3.485 -28.675 1.00 87.50 474 ASP A O 1
ATOM 3842 N N . VAL A 1 475 ? 8.293 1.875 -30.175 1.00 87.00 475 VAL A N 1
ATOM 3843 C CA . VAL A 1 475 ? 9.429 1.312 -29.428 1.00 87.00 475 VAL A CA 1
ATOM 3844 C C . VAL A 1 475 ? 10.755 1.826 -29.985 1.00 87.00 475 VAL A C 1
ATOM 3846 O O . VAL A 1 475 ? 11.122 1.530 -31.122 1.00 87.00 475 VAL A O 1
ATOM 3849 N N . PHE A 1 476 ? 11.515 2.541 -29.157 1.00 86.00 476 PHE A N 1
ATOM 3850 C CA . PHE A 1 476 ? 12.851 3.045 -29.470 1.00 86.00 476 PHE A CA 1
ATOM 3851 C C . PHE A 1 476 ? 13.949 2.206 -28.803 1.00 86.00 476 PHE A C 1
ATOM 3853 O O . PHE A 1 476 ? 13.886 1.907 -27.609 1.00 86.00 476 PHE A O 1
ATOM 3860 N N . THR A 1 477 ? 14.981 1.858 -29.573 1.00 82.75 477 THR A N 1
ATOM 3861 C CA . THR A 1 477 ? 16.140 1.052 -29.136 1.00 82.75 477 THR A CA 1
ATOM 3862 C C . THR A 1 477 ? 17.430 1.544 -29.795 1.00 82.75 477 THR A C 1
ATOM 3864 O O . THR A 1 477 ? 17.410 2.069 -30.914 1.00 82.75 477 THR A O 1
ATOM 3867 N N . ASP A 1 478 ? 18.556 1.353 -29.106 1.00 77.62 478 ASP A N 1
ATOM 3868 C CA . ASP A 1 478 ? 19.904 1.691 -29.571 1.00 77.62 478 ASP A CA 1
ATOM 3869 C C . ASP A 1 478 ? 20.461 0.724 -30.636 1.00 77.62 478 ASP A C 1
ATOM 3871 O O . ASP A 1 478 ? 21.541 0.966 -31.179 1.00 77.62 478 ASP A O 1
ATOM 3875 N N . HIS A 1 479 ? 19.754 -0.372 -30.953 1.00 76.25 479 HIS A N 1
ATOM 3876 C CA . HIS A 1 479 ? 20.291 -1.442 -31.789 1.00 76.25 479 HIS A CA 1
ATOM 3877 C C . HIS A 1 479 ? 19.550 -1.612 -33.121 1.00 76.25 479 HIS A C 1
ATOM 3879 O O . HIS A 1 479 ? 18.499 -2.249 -33.221 1.00 76.25 479 HIS A O 1
ATOM 3885 N N . LYS A 1 480 ? 20.169 -1.098 -34.194 1.00 72.81 480 LYS A N 1
ATOM 3886 C CA . LYS A 1 480 ? 19.626 -1.041 -35.567 1.00 72.81 480 LYS A CA 1
ATOM 3887 C C . LYS A 1 480 ? 19.108 -2.381 -36.108 1.00 72.81 480 LYS A C 1
ATOM 3889 O O . LYS A 1 480 ? 18.169 -2.396 -36.900 1.00 72.81 480 LYS A O 1
ATOM 3894 N N . SER A 1 481 ? 19.678 -3.505 -35.672 1.00 67.56 481 SER A N 1
ATOM 3895 C CA . SER A 1 481 ? 19.240 -4.849 -36.077 1.00 67.56 481 SER A CA 1
ATOM 3896 C C . SER A 1 481 ? 17.788 -5.150 -35.688 1.00 67.56 481 SER A C 1
ATOM 3898 O O . SER A 1 481 ? 17.118 -5.898 -36.398 1.00 67.56 481 SER A O 1
ATOM 3900 N N . LEU A 1 482 ? 17.282 -4.568 -34.591 1.00 72.12 482 LEU A N 1
ATOM 3901 C CA . LEU A 1 482 ? 15.943 -4.872 -34.078 1.00 72.12 482 LEU A CA 1
ATOM 3902 C C . LEU A 1 482 ? 14.811 -4.387 -34.990 1.00 72.12 482 LEU A C 1
ATOM 3904 O O . LEU A 1 482 ? 13.747 -5.001 -34.995 1.00 72.12 482 LEU A O 1
ATOM 3908 N N . GLN A 1 483 ? 15.055 -3.382 -35.836 1.00 71.62 483 GLN A N 1
ATOM 3909 C CA . GLN A 1 483 ? 14.079 -2.938 -36.840 1.00 71.62 483 GLN A CA 1
ATOM 3910 C C . GLN A 1 483 ? 13.708 -4.049 -37.841 1.00 71.62 483 GLN A C 1
ATOM 3912 O O . GLN A 1 483 ? 12.621 -4.035 -38.409 1.00 71.62 483 GLN A O 1
ATOM 3917 N N . TYR A 1 484 ? 14.596 -5.029 -38.039 1.00 68.06 484 TYR A N 1
ATOM 3918 C CA . TYR A 1 484 ? 14.447 -6.101 -39.027 1.00 68.06 484 TYR A CA 1
ATOM 3919 C C . TYR A 1 484 ? 14.001 -7.438 -38.416 1.00 68.06 484 TYR A C 1
ATOM 3921 O O . TYR A 1 484 ? 13.830 -8.413 -39.151 1.00 68.06 484 TYR A O 1
ATOM 3929 N N . VAL A 1 485 ? 13.780 -7.510 -37.097 1.00 69.69 485 VAL A N 1
ATOM 3930 C CA . VAL A 1 485 ? 13.462 -8.762 -36.378 1.00 69.69 485 VAL A CA 1
ATOM 3931 C C . VAL A 1 485 ? 12.147 -9.399 -36.846 1.00 69.69 485 VAL A C 1
ATOM 3933 O O . VAL A 1 485 ? 12.051 -10.622 -36.886 1.00 69.69 485 VAL A O 1
ATOM 3936 N N . PHE A 1 486 ? 11.175 -8.609 -37.313 1.00 67.56 486 PHE A N 1
ATOM 3937 C CA . PHE A 1 486 ? 9.944 -9.127 -37.931 1.00 67.56 486 PHE A CA 1
ATOM 3938 C C . PHE A 1 486 ? 10.135 -9.680 -39.360 1.00 67.56 486 PHE A C 1
ATOM 3940 O O . PHE A 1 486 ? 9.273 -10.405 -39.851 1.00 67.56 486 PHE A O 1
ATOM 3947 N N . THR A 1 487 ? 11.250 -9.358 -40.026 1.00 68.56 487 THR A N 1
ATOM 3948 C CA . THR A 1 487 ? 11.543 -9.728 -41.430 1.00 68.56 487 THR A CA 1
ATOM 3949 C C . THR A 1 487 ? 12.660 -10.767 -41.594 1.00 68.56 487 THR A C 1
ATOM 3951 O O . THR A 1 487 ? 12.890 -11.258 -42.701 1.00 68.56 487 THR A O 1
ATOM 3954 N N . GLN A 1 488 ? 13.367 -11.124 -40.518 1.00 68.75 488 GLN A N 1
ATOM 3955 C CA . GLN A 1 488 ? 14.417 -12.146 -40.545 1.00 68.75 488 GLN A CA 1
ATOM 3956 C C . GLN A 1 488 ? 13.831 -13.556 -40.715 1.00 68.75 488 GLN A C 1
ATOM 3958 O O . GLN A 1 488 ? 12.899 -13.944 -40.015 1.00 68.75 488 GLN A O 1
ATOM 3963 N N . LYS A 1 489 ? 14.403 -14.341 -41.638 1.00 60.34 489 LYS A N 1
ATOM 3964 C CA . LYS A 1 489 ? 13.967 -15.721 -41.923 1.00 60.34 489 LYS A CA 1
ATOM 3965 C C . LYS A 1 489 ? 14.499 -16.721 -40.888 1.00 60.34 489 LYS A C 1
ATOM 3967 O O . LYS A 1 489 ? 13.737 -17.518 -40.343 1.00 60.34 489 LYS A O 1
ATOM 3972 N N . ASP A 1 490 ? 15.792 -16.643 -40.578 1.00 68.69 490 ASP A N 1
ATOM 3973 C CA . ASP A 1 490 ? 16.487 -17.605 -39.717 1.00 68.69 490 ASP A CA 1
ATOM 3974 C C . ASP A 1 490 ? 16.567 -17.132 -38.263 1.00 68.69 490 ASP A C 1
ATOM 3976 O O . ASP A 1 490 ? 17.561 -16.584 -37.795 1.00 68.69 490 ASP A O 1
ATOM 3980 N N . LEU A 1 491 ? 15.469 -17.354 -37.542 1.00 71.69 491 LEU A N 1
ATOM 3981 C CA . LEU A 1 491 ? 15.302 -16.957 -36.143 1.00 71.69 491 LEU A CA 1
ATOM 3982 C C . LEU A 1 491 ? 15.596 -18.112 -35.179 1.00 71.69 491 LEU A C 1
ATOM 3984 O O . LEU A 1 491 ? 15.110 -19.235 -35.364 1.00 71.69 491 LEU A O 1
ATOM 3988 N N . ASN A 1 492 ? 16.316 -17.820 -34.094 1.00 77.31 492 ASN A N 1
ATOM 3989 C CA . ASN A 1 492 ? 16.594 -18.758 -33.004 1.00 77.31 492 ASN A CA 1
ATOM 3990 C C . ASN A 1 492 ? 15.291 -19.150 -32.269 1.00 77.31 492 ASN A C 1
ATOM 3992 O O . ASN A 1 492 ? 14.382 -18.335 -32.127 1.00 77.31 492 ASN A O 1
ATOM 3996 N N . LEU A 1 493 ? 15.199 -20.372 -31.729 1.00 76.81 493 LEU A N 1
ATOM 3997 C CA . LEU A 1 493 ? 14.047 -20.871 -30.951 1.00 76.81 493 LEU A CA 1
ATOM 3998 C C . LEU A 1 493 ? 13.608 -19.930 -29.810 1.00 76.81 493 LEU A C 1
ATOM 4000 O O . LEU A 1 493 ? 12.424 -19.866 -29.484 1.00 76.81 493 LEU A O 1
ATOM 4004 N N . ARG A 1 494 ? 14.544 -19.176 -29.215 1.00 80.69 494 ARG A N 1
ATOM 4005 C CA . ARG A 1 494 ? 14.243 -18.108 -28.241 1.00 80.69 494 ARG A CA 1
ATOM 4006 C C . ARG A 1 494 ? 13.524 -16.923 -28.890 1.00 80.69 494 ARG A C 1
ATOM 4008 O O . ARG A 1 494 ? 12.492 -16.492 -28.387 1.00 80.69 494 ARG A O 1
ATOM 4015 N N . GLN A 1 495 ? 14.071 -16.428 -29.997 1.00 78.56 495 GLN A N 1
ATOM 4016 C CA . GLN A 1 495 ? 13.564 -15.273 -30.737 1.00 78.56 495 GLN A CA 1
ATOM 4017 C C . GLN A 1 495 ? 12.186 -15.567 -31.343 1.00 78.56 495 GLN A C 1
ATOM 4019 O O . GLN A 1 495 ? 11.315 -14.711 -31.267 1.00 78.56 495 GLN A O 1
ATOM 4024 N N . ARG A 1 496 ? 11.935 -16.796 -31.826 1.00 80.25 496 ARG A N 1
ATOM 4025 C CA . ARG A 1 496 ? 10.603 -17.245 -32.288 1.00 80.25 496 ARG A CA 1
ATOM 4026 C C . ARG A 1 496 ? 9.530 -17.085 -31.203 1.00 80.25 496 ARG A C 1
ATOM 4028 O O . ARG A 1 496 ? 8.543 -16.400 -31.436 1.00 80.25 496 ARG A O 1
ATOM 4035 N N . ARG A 1 497 ? 9.783 -17.584 -29.986 1.00 82.62 497 ARG A N 1
ATOM 4036 C CA . ARG A 1 497 ? 8.879 -17.433 -28.820 1.00 82.62 497 ARG A CA 1
ATOM 4037 C C . ARG A 1 497 ? 8.689 -15.992 -28.347 1.00 82.62 497 ARG A C 1
ATOM 4039 O O . ARG A 1 497 ? 7.745 -15.693 -27.618 1.00 82.62 497 ARG A O 1
ATOM 4046 N N . TRP A 1 498 ? 9.622 -15.105 -28.675 1.00 83.94 498 TRP A N 1
ATOM 4047 C CA . TRP A 1 498 ? 9.482 -13.676 -28.407 1.00 83.94 498 TRP A CA 1
ATOM 4048 C C . TRP A 1 498 ? 8.696 -12.982 -29.517 1.00 83.94 498 TRP A C 1
ATOM 4050 O O . TRP A 1 498 ? 7.819 -12.196 -29.197 1.00 83.94 498 TRP A O 1
ATOM 4060 N N . LEU A 1 499 ? 8.910 -13.339 -30.783 1.00 82.19 499 LEU A N 1
ATOM 4061 C CA . LEU A 1 499 ? 8.129 -12.864 -31.928 1.00 82.19 499 LEU A CA 1
ATOM 4062 C C . LEU A 1 499 ? 6.667 -13.315 -31.902 1.00 82.19 499 LEU A C 1
ATOM 4064 O O . LEU A 1 499 ? 5.801 -12.532 -32.268 1.00 82.19 499 LEU A O 1
ATOM 4068 N N . GLU A 1 500 ? 6.382 -14.531 -31.434 1.00 82.88 500 GLU A N 1
ATOM 4069 C CA . GLU A 1 500 ? 5.018 -14.990 -31.133 1.00 82.88 500 GLU A CA 1
ATOM 4070 C C . GLU A 1 500 ? 4.322 -14.012 -30.173 1.00 82.88 500 GLU A C 1
ATOM 4072 O O . GLU A 1 500 ? 3.253 -13.510 -30.486 1.00 82.88 500 GLU A O 1
ATOM 4077 N N . PHE A 1 501 ? 4.982 -13.651 -29.067 1.00 84.00 501 PHE A N 1
ATOM 4078 C CA . PHE A 1 501 ? 4.467 -12.684 -28.092 1.00 84.00 501 PHE A CA 1
ATOM 4079 C C . PHE A 1 501 ? 4.447 -11.228 -28.602 1.00 84.00 501 PHE A C 1
ATOM 4081 O O . PHE A 1 501 ? 3.609 -10.449 -28.168 1.00 84.00 501 PHE A O 1
ATOM 4088 N N . LEU A 1 502 ? 5.362 -10.832 -29.493 1.00 82.81 502 LEU A N 1
ATOM 4089 C CA . LEU A 1 502 ? 5.397 -9.478 -30.066 1.00 82.81 502 LEU A CA 1
ATOM 4090 C C . LEU A 1 502 ? 4.274 -9.258 -31.091 1.00 82.81 502 LEU A C 1
ATOM 4092 O O . LEU A 1 502 ? 3.810 -8.136 -31.232 1.00 82.81 502 LEU A O 1
ATOM 4096 N N . LYS A 1 503 ? 3.802 -10.317 -31.765 1.00 82.00 503 LYS A N 1
ATOM 4097 C CA . LYS A 1 503 ? 2.654 -10.258 -32.691 1.00 82.00 503 LYS A CA 1
ATOM 4098 C C . LYS A 1 503 ? 1.312 -9.978 -32.007 1.00 82.00 503 LYS A C 1
ATOM 4100 O O . LYS A 1 503 ? 0.380 -9.574 -32.693 1.00 82.00 503 LYS A O 1
ATOM 4105 N N . ASP A 1 504 ? 1.218 -10.160 -30.688 1.00 83.38 504 ASP A N 1
ATOM 4106 C CA . ASP A 1 504 ? 0.031 -9.805 -29.894 1.00 83.38 504 ASP A CA 1
ATOM 4107 C C . ASP A 1 504 ? -0.115 -8.276 -29.685 1.00 83.38 504 ASP A C 1
ATOM 4109 O O . ASP A 1 504 ? -1.077 -7.831 -29.056 1.00 83.38 504 ASP A O 1
ATOM 4113 N N . TYR A 1 505 ? 0.843 -7.469 -30.164 1.00 83.56 505 TYR A N 1
ATOM 4114 C CA . TYR A 1 505 ? 0.908 -6.019 -29.975 1.00 83.56 505 TYR A CA 1
ATOM 4115 C C . TYR A 1 505 ? 1.031 -5.287 -31.317 1.00 83.56 505 TYR A C 1
ATOM 4117 O O . TYR A 1 505 ? 1.788 -5.694 -32.197 1.00 83.56 505 TYR A O 1
ATOM 4125 N N . ASP A 1 506 ? 0.331 -4.160 -31.442 1.00 82.31 506 ASP A N 1
ATOM 4126 C CA . ASP A 1 506 ? 0.531 -3.205 -32.530 1.00 82.31 506 ASP A CA 1
ATOM 4127 C C . ASP A 1 506 ? 1.692 -2.270 -32.156 1.00 82.31 506 ASP A C 1
ATOM 4129 O O . ASP A 1 506 ? 1.582 -1.459 -31.234 1.00 82.31 506 ASP A O 1
ATOM 4133 N N . MET A 1 507 ? 2.849 -2.440 -32.798 1.00 83.12 507 MET A N 1
ATOM 4134 C CA . MET A 1 507 ? 4.069 -1.725 -32.419 1.00 83.12 507 MET A CA 1
ATOM 4135 C C . MET A 1 507 ? 4.993 -1.420 -33.597 1.00 83.12 507 MET A C 1
ATOM 4137 O O . MET A 1 507 ? 5.255 -2.269 -34.452 1.00 83.12 507 MET A O 1
ATOM 4141 N N . SER A 1 508 ? 5.557 -0.215 -33.586 1.00 82.88 508 SER A N 1
ATOM 4142 C CA . SER A 1 508 ? 6.654 0.199 -34.460 1.00 82.88 508 SER A CA 1
ATOM 4143 C C . SER A 1 508 ? 8.005 -0.021 -33.750 1.00 82.88 508 SER A C 1
ATOM 4145 O O . SER A 1 508 ? 8.085 -0.022 -32.518 1.00 82.88 508 SER A O 1
ATOM 4147 N N . VAL A 1 509 ? 9.090 -0.236 -34.509 1.00 82.06 509 VAL A N 1
ATOM 4148 C CA . VAL A 1 509 ? 10.455 -0.349 -33.950 1.00 82.06 509 VAL A CA 1
ATOM 4149 C C . VAL A 1 509 ? 11.385 0.654 -34.622 1.00 82.06 509 VAL A C 1
ATOM 4151 O O . VAL A 1 509 ? 11.842 0.483 -35.758 1.00 82.06 509 VAL A O 1
ATOM 4154 N N . HIS A 1 510 ? 11.700 1.706 -33.879 1.00 83.06 510 HIS A N 1
ATOM 4155 C CA . HIS A 1 510 ? 12.543 2.805 -34.306 1.00 83.06 510 HIS A CA 1
ATOM 4156 C C . HIS A 1 510 ? 13.950 2.678 -33.716 1.00 83.06 510 HIS A C 1
ATOM 4158 O O . HIS A 1 510 ? 14.154 2.591 -32.507 1.00 83.06 510 HIS A O 1
ATOM 4164 N N . TYR A 1 511 ? 14.953 2.702 -34.589 1.00 78.19 511 TYR A N 1
ATOM 4165 C CA . TYR A 1 511 ? 16.337 2.873 -34.169 1.00 78.19 511 TYR A CA 1
ATOM 4166 C C . TYR A 1 511 ? 16.568 4.325 -33.740 1.00 78.19 511 TYR A C 1
ATOM 4168 O O . TYR A 1 511 ? 16.458 5.233 -34.567 1.0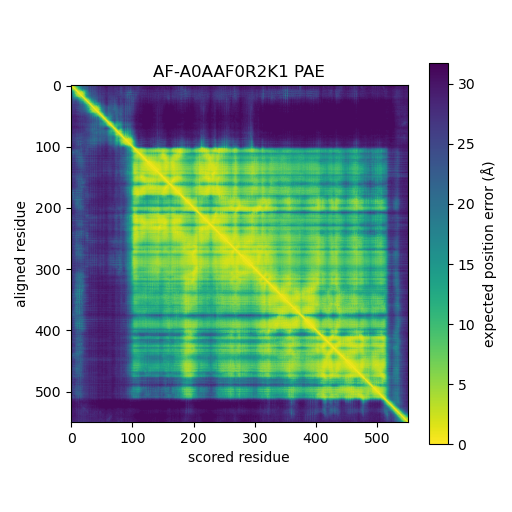0 78.19 511 TYR A O 1
ATOM 4176 N N . HIS A 1 512 ? 16.928 4.541 -32.475 1.00 69.25 512 HIS A N 1
ATOM 4177 C CA . HIS A 1 512 ? 17.511 5.803 -32.029 1.00 69.25 512 HIS A CA 1
ATOM 4178 C C . HIS A 1 512 ? 19.006 5.571 -31.797 1.00 69.25 512 HIS A C 1
ATOM 4180 O O . HIS A 1 512 ? 19.350 4.818 -30.890 1.00 69.25 512 HIS A O 1
ATOM 4186 N N . PRO A 1 513 ? 19.923 6.209 -32.544 1.00 56.69 513 PRO A N 1
ATOM 4187 C CA . PRO A 1 513 ? 21.339 6.105 -32.220 1.00 56.69 513 PRO A CA 1
ATOM 4188 C C . PRO A 1 513 ? 21.583 6.662 -30.812 1.00 56.69 513 PRO A C 1
ATOM 4190 O O . PRO A 1 513 ? 21.256 7.820 -30.534 1.00 56.69 513 PRO A O 1
ATOM 4193 N N . GLY A 1 514 ? 22.172 5.856 -29.925 1.00 46.19 514 GLY A N 1
ATOM 4194 C CA . GLY A 1 514 ? 22.864 6.389 -28.753 1.00 46.19 514 GLY A CA 1
ATOM 4195 C C . GLY A 1 514 ? 23.949 7.356 -29.236 1.00 46.19 514 GLY A C 1
ATOM 4196 O O . GLY A 1 514 ? 24.610 7.081 -30.239 1.00 46.19 514 GLY A O 1
ATOM 4197 N N . GLN A 1 515 ? 24.086 8.524 -28.600 1.00 41.50 515 GLN A N 1
ATOM 4198 C CA . GLN A 1 515 ? 24.922 9.595 -29.151 1.00 41.50 515 GLN A CA 1
ATOM 4199 C C . GLN A 1 515 ? 26.418 9.238 -29.127 1.00 41.50 515 GLN A C 1
ATOM 4201 O O . GLN A 1 515 ? 27.114 9.520 -28.155 1.00 41.50 515 GLN A O 1
ATOM 4206 N N . HIS A 1 516 ? 26.929 8.732 -30.251 1.00 27.61 516 HIS A N 1
ATOM 4207 C CA . HIS A 1 516 ? 28.280 9.087 -30.669 1.00 27.61 516 HIS A CA 1
ATOM 4208 C C . HIS A 1 516 ? 28.307 10.576 -31.029 1.00 27.61 516 HIS A C 1
ATOM 4210 O O . HIS A 1 516 ? 27.417 11.095 -31.708 1.00 27.61 516 HIS A O 1
ATOM 4216 N N . GLU A 1 517 ? 29.319 11.266 -30.522 1.00 35.28 517 GLU A N 1
ATOM 4217 C CA . GLU A 1 517 ? 29.485 12.708 -30.635 1.00 35.28 517 GLU A CA 1
ATOM 4218 C C . GLU A 1 517 ? 30.022 13.078 -32.024 1.00 35.28 517 GLU A C 1
ATOM 4220 O O . GLU A 1 517 ? 31.201 12.896 -32.309 1.00 35.28 517 GLU A O 1
ATOM 4225 N N . TYR A 1 518 ? 29.147 13.598 -32.891 1.00 25.75 518 TYR A N 1
ATOM 4226 C CA . TYR A 1 518 ? 29.537 14.218 -34.157 1.00 25.75 518 TYR A CA 1
ATOM 4227 C C . TYR A 1 518 ? 28.805 15.542 -34.371 1.00 25.75 518 TYR A C 1
ATOM 4229 O O . TYR A 1 518 ? 27.576 15.621 -34.364 1.00 25.75 518 TYR A O 1
ATOM 4237 N N . THR A 1 519 ? 29.597 16.588 -34.576 1.00 27.17 519 THR A N 1
ATOM 4238 C CA . THR A 1 519 ? 29.185 17.907 -35.056 1.00 27.17 519 THR A CA 1
ATOM 4239 C C . THR A 1 519 ? 28.663 17.809 -36.488 1.00 27.17 519 THR A C 1
ATOM 4241 O O . THR A 1 519 ? 29.327 17.176 -37.302 1.00 27.17 519 THR A O 1
ATOM 4244 N N . LEU A 1 520 ? 27.565 18.505 -36.822 1.00 22.16 520 LEU A N 1
ATOM 4245 C CA . LEU A 1 520 ? 27.430 19.260 -38.084 1.00 22.16 520 LEU A CA 1
ATOM 4246 C C . LEU A 1 520 ? 26.137 20.102 -38.152 1.00 22.16 520 LEU A C 1
ATOM 4248 O O . LEU A 1 520 ? 25.033 19.573 -38.107 1.00 22.16 520 LEU A O 1
ATOM 4252 N N . ASP A 1 521 ? 26.357 21.410 -38.303 1.00 22.05 521 ASP A N 1
ATOM 4253 C CA . ASP A 1 521 ? 25.567 22.447 -38.994 1.00 22.05 521 ASP A CA 1
ATOM 4254 C C . ASP A 1 521 ? 24.040 22.650 -38.770 1.00 22.05 521 ASP A C 1
ATOM 4256 O O . ASP A 1 521 ? 23.357 22.018 -37.965 1.00 22.05 521 ASP A O 1
ATOM 4260 N N . ARG A 1 522 ? 23.539 23.699 -39.434 1.00 25.38 522 ARG A N 1
ATOM 4261 C CA . ARG A 1 522 ? 22.234 24.355 -39.308 1.00 25.38 522 ARG A CA 1
ATOM 4262 C C . ARG A 1 522 ? 21.232 23.914 -40.390 1.00 25.38 522 ARG A C 1
ATOM 4264 O O . ARG A 1 522 ? 21.549 23.233 -41.357 1.00 25.38 522 ARG A O 1
ATOM 4271 N N . SER A 1 523 ? 20.013 24.446 -40.254 1.00 24.06 523 SER A N 1
ATOM 4272 C CA . SER A 1 523 ? 18.984 24.586 -41.302 1.00 24.06 523 SER A CA 1
ATOM 4273 C C . SER A 1 523 ? 18.389 23.311 -41.918 1.00 24.06 523 SER A C 1
ATOM 4275 O O . SER A 1 523 ? 18.601 22.988 -43.080 1.00 24.06 523 SER A O 1
ATOM 4277 N N . SER A 1 524 ? 17.436 22.719 -41.200 1.00 22.39 524 SER A N 1
ATOM 4278 C CA . SER A 1 524 ? 16.054 22.596 -41.707 1.00 22.39 524 SER A CA 1
ATOM 4279 C C . SER A 1 524 ? 15.076 22.405 -40.536 1.00 22.39 524 SER A C 1
ATOM 4281 O O . SER A 1 524 ? 15.488 22.142 -39.404 1.00 22.39 524 SER A O 1
ATOM 4283 N N . CYS A 1 525 ? 13.787 22.675 -40.749 1.00 24.12 525 CYS A N 1
ATOM 4284 C CA . CYS A 1 525 ? 12.813 22.826 -39.664 1.00 24.12 525 CYS A CA 1
ATOM 4285 C C . CYS A 1 525 ? 11.965 21.569 -39.442 1.00 24.12 525 CYS A C 1
ATOM 4287 O O . CYS A 1 525 ? 11.375 21.079 -40.397 1.00 24.12 525 CYS A O 1
ATOM 4289 N N . LEU A 1 526 ? 11.754 21.181 -38.174 1.00 22.58 526 LEU A N 1
ATOM 4290 C CA . LEU A 1 526 ? 10.413 21.085 -37.565 1.00 22.58 526 LEU A CA 1
ATOM 4291 C C . LEU A 1 526 ? 10.473 20.831 -36.037 1.00 22.58 526 LEU A C 1
ATOM 4293 O O . LEU A 1 526 ? 11.270 20.043 -35.549 1.00 22.58 526 LEU A O 1
ATOM 4297 N N . ARG A 1 527 ? 9.624 21.575 -35.311 1.00 22.98 527 ARG A N 1
ATOM 4298 C CA . ARG A 1 527 ? 9.149 21.461 -33.905 1.00 22.98 527 ARG A CA 1
ATOM 4299 C C . ARG A 1 527 ? 9.966 20.593 -32.913 1.00 22.98 527 ARG A C 1
ATOM 4301 O O . ARG A 1 527 ? 9.956 19.371 -32.961 1.00 22.98 527 ARG A O 1
ATOM 4308 N N . ARG A 1 528 ? 10.563 21.264 -31.915 1.00 23.83 528 ARG A N 1
ATOM 4309 C CA . ARG A 1 528 ? 11.325 20.680 -30.790 1.00 23.83 528 ARG A CA 1
ATOM 4310 C C . ARG A 1 528 ? 10.467 19.778 -29.873 1.00 23.83 528 ARG A C 1
ATOM 4312 O O . ARG A 1 528 ? 9.477 20.279 -29.341 1.00 23.83 528 ARG A O 1
ATOM 4319 N N . PRO A 1 529 ? 10.922 18.562 -29.523 1.00 24.66 529 PRO A N 1
ATOM 4320 C CA . PRO A 1 529 ? 10.700 17.971 -28.205 1.00 24.66 529 PRO A CA 1
ATOM 4321 C C . PRO A 1 529 ? 11.738 18.500 -27.194 1.00 24.66 529 PRO A C 1
ATOM 4323 O O . PRO A 1 529 ? 12.859 18.861 -27.563 1.00 24.66 529 PRO A O 1
ATOM 4326 N N . VAL A 1 530 ? 11.384 18.554 -25.907 1.00 25.03 530 VAL A N 1
ATOM 4327 C CA . VAL A 1 530 ? 12.305 18.970 -24.830 1.00 25.03 530 VAL A CA 1
ATOM 4328 C C . VAL A 1 530 ? 13.185 17.785 -24.420 1.00 25.03 530 VAL A C 1
ATOM 4330 O O . VAL A 1 530 ? 12.671 16.724 -24.082 1.00 25.03 530 VAL A O 1
ATOM 4333 N N . LYS A 1 531 ? 14.513 17.960 -24.433 1.00 24.80 531 LYS A N 1
ATOM 4334 C CA . LYS A 1 531 ? 15.470 16.928 -23.996 1.00 24.80 531 LYS A CA 1
ATOM 4335 C C . LYS A 1 531 ? 15.556 16.856 -22.462 1.00 24.80 531 LYS A C 1
ATOM 4337 O O . LYS A 1 531 ? 15.885 17.875 -21.852 1.00 24.80 531 LYS A O 1
ATOM 4342 N N . PRO A 1 532 ? 15.411 15.674 -21.838 1.00 24.77 532 PRO A N 1
ATOM 4343 C CA . PRO A 1 532 ? 15.988 15.408 -20.523 1.00 24.77 532 PRO A CA 1
ATOM 4344 C C . PRO A 1 532 ? 17.524 15.431 -20.607 1.00 24.77 532 PRO A C 1
ATOM 4346 O O . PRO A 1 532 ? 18.108 14.947 -21.579 1.00 24.77 532 PRO A O 1
ATOM 4349 N N . LEU A 1 533 ? 18.195 15.985 -19.595 1.00 24.12 533 LEU A N 1
ATOM 4350 C CA . LEU A 1 533 ? 19.659 16.085 -19.555 1.00 24.12 533 LEU A CA 1
ATOM 4351 C C . LEU A 1 533 ? 20.310 14.750 -19.154 1.00 24.12 533 LEU A C 1
ATOM 4353 O O . LEU A 1 533 ? 20.473 14.446 -17.975 1.00 24.12 533 LEU A O 1
ATOM 4357 N N . LEU A 1 534 ? 20.733 13.972 -20.151 1.00 24.03 534 LEU A N 1
ATOM 4358 C CA . LEU A 1 534 ? 21.629 12.826 -19.976 1.00 24.03 534 LEU A CA 1
ATOM 4359 C C . LEU A 1 534 ? 23.093 13.296 -19.955 1.00 24.03 534 LEU A C 1
ATOM 4361 O O . LEU A 1 534 ? 23.653 13.595 -21.008 1.00 24.03 534 LEU A O 1
ATOM 4365 N N . LYS A 1 535 ? 23.727 13.342 -18.773 1.00 23.12 535 LYS A N 1
ATOM 4366 C CA . LYS A 1 535 ? 25.198 13.414 -18.651 1.00 23.12 535 LYS A CA 1
ATOM 4367 C C . LYS A 1 535 ? 25.712 12.985 -17.269 1.00 23.12 535 LYS A C 1
ATOM 4369 O O . LYS A 1 535 ? 25.563 13.721 -16.302 1.00 23.12 535 LYS A O 1
ATOM 4374 N N . VAL A 1 536 ? 26.402 11.842 -17.215 1.00 21.00 536 VAL A N 1
ATOM 4375 C CA . VAL A 1 536 ? 27.493 11.558 -16.262 1.00 21.00 536 VAL A CA 1
ATOM 4376 C C . VAL A 1 536 ? 28.525 10.701 -16.999 1.00 21.00 536 VAL A C 1
ATOM 4378 O O . VAL A 1 536 ? 28.222 9.578 -17.388 1.00 21.00 536 VAL A O 1
ATOM 4381 N N . THR A 1 537 ? 29.740 11.214 -17.187 1.00 22.69 537 THR A N 1
ATOM 4382 C CA . THR A 1 537 ? 30.872 10.481 -17.782 1.00 22.69 537 THR A CA 1
ATOM 4383 C C . THR A 1 537 ? 32.112 10.700 -16.925 1.00 22.69 537 THR A C 1
ATOM 4385 O O . THR A 1 537 ? 32.519 11.838 -16.705 1.00 22.69 537 THR A O 1
ATOM 4388 N N . SER A 1 538 ? 32.699 9.619 -16.413 1.00 23.34 538 SER A N 1
ATOM 4389 C CA . SER A 1 538 ? 33.800 9.662 -15.446 1.00 23.34 538 SER A CA 1
ATOM 4390 C C . SER A 1 538 ? 35.161 9.421 -16.110 1.00 23.34 538 SER A C 1
ATOM 4392 O O . SER A 1 538 ? 35.580 8.267 -16.218 1.00 23.34 538 SER A O 1
ATOM 4394 N N . SER A 1 539 ? 35.856 10.483 -16.535 1.00 23.39 539 SER A N 1
ATOM 4395 C CA . SER A 1 539 ? 37.217 10.366 -17.092 1.00 23.39 539 SER A CA 1
ATOM 4396 C C . SER A 1 539 ? 37.994 11.695 -17.198 1.00 23.39 539 SER A C 1
ATOM 4398 O O . SER A 1 539 ? 38.098 12.242 -18.289 1.00 23.39 539 SER A O 1
ATOM 4400 N N . VAL A 1 540 ? 38.588 12.167 -16.094 1.00 23.27 540 VAL A N 1
ATOM 4401 C CA . VAL A 1 540 ? 39.959 12.738 -16.036 1.00 23.27 540 VAL A CA 1
ATOM 4402 C C . VAL A 1 540 ? 40.496 12.447 -14.628 1.00 23.27 540 VAL A C 1
ATOM 4404 O O . VAL A 1 540 ? 39.765 12.638 -13.656 1.00 23.27 540 VAL A O 1
ATOM 4407 N N . LEU A 1 541 ? 41.735 11.956 -14.502 1.00 22.31 541 LEU A N 1
ATOM 4408 C CA . LEU A 1 541 ? 42.403 11.779 -13.204 1.00 22.31 541 LEU A CA 1
ATOM 4409 C C . LEU A 1 541 ? 43.941 11.813 -13.355 1.00 22.31 541 LEU A C 1
ATOM 4411 O O . LEU A 1 541 ? 44.631 10.818 -13.151 1.00 22.31 541 LEU A O 1
ATOM 4415 N N . SER A 1 542 ? 44.466 12.970 -13.756 1.00 22.52 542 SER A N 1
ATOM 4416 C CA . SER A 1 542 ? 45.899 13.283 -13.877 1.00 22.52 542 SER A CA 1
ATOM 4417 C C . SER A 1 542 ? 46.079 14.804 -13.971 1.00 22.52 542 SER A C 1
ATOM 4419 O O . SER A 1 542 ? 45.142 15.465 -14.407 1.00 22.52 542 SER A O 1
ATOM 4421 N N . GLU A 1 543 ? 47.264 15.314 -13.603 1.00 22.48 543 GLU A N 1
ATOM 4422 C CA . GLU A 1 543 ? 47.675 16.741 -13.665 1.00 22.48 543 GLU A CA 1
ATOM 4423 C C . GLU A 1 543 ? 46.838 17.654 -12.729 1.00 22.48 543 GLU A C 1
ATOM 4425 O O . GLU A 1 543 ? 45.651 17.868 -12.930 1.00 22.48 543 GLU A O 1
ATOM 4430 N N . VAL A 1 544 ? 47.303 18.133 -11.566 1.00 22.36 544 VAL A N 1
ATOM 4431 C CA . VAL A 1 544 ? 48.617 18.649 -11.114 1.00 22.36 544 VAL A CA 1
ATOM 4432 C C . VAL A 1 544 ? 49.013 19.971 -11.773 1.00 22.36 544 VAL A C 1
ATOM 4434 O O . VAL A 1 544 ? 49.774 19.971 -12.727 1.00 22.36 544 VAL A O 1
ATOM 4437 N N . GLU A 1 545 ? 48.599 21.087 -11.162 1.00 22.30 545 GLU A N 1
ATOM 4438 C CA . GLU A 1 545 ? 49.518 22.183 -10.811 1.00 22.30 545 GLU A CA 1
ATOM 4439 C C . GLU A 1 545 ? 48.935 23.108 -9.721 1.00 22.30 545 GLU A C 1
ATOM 4441 O O . GLU A 1 545 ? 47.725 23.148 -9.497 1.00 22.30 545 GLU A O 1
ATOM 4446 N N . LEU A 1 546 ? 49.812 23.818 -9.001 1.00 24.50 546 LEU A N 1
ATOM 4447 C CA . LEU A 1 546 ? 49.484 24.733 -7.896 1.00 24.50 546 LEU A CA 1
ATOM 4448 C C . LEU A 1 546 ? 50.004 26.148 -8.198 1.00 24.50 546 LEU A C 1
ATOM 4450 O O . LEU A 1 546 ? 51.220 26.356 -8.164 1.00 24.50 546 LEU A O 1
ATOM 4454 N N . PRO A 1 547 ? 49.129 27.153 -8.365 1.00 23.88 547 PRO A N 1
ATOM 4455 C CA . PRO A 1 547 ? 49.507 28.552 -8.209 1.00 23.88 547 PRO A CA 1
ATOM 4456 C C . PRO A 1 547 ? 49.628 28.916 -6.720 1.00 23.88 547 PRO A C 1
ATOM 4458 O O . PRO A 1 547 ? 48.792 28.538 -5.899 1.00 23.88 547 PRO A O 1
ATOM 4461 N N . ARG A 1 548 ? 50.673 29.669 -6.367 1.00 23.41 548 ARG A N 1
ATOM 4462 C CA . ARG A 1 548 ? 50.878 30.253 -5.029 1.00 23.41 548 ARG A CA 1
ATOM 4463 C C . ARG A 1 548 ? 50.384 31.701 -5.013 1.00 23.41 548 ARG A C 1
ATOM 4465 O O . ARG A 1 548 ? 50.605 32.390 -6.005 1.00 23.41 548 ARG A O 1
ATOM 4472 N N . SER A 1 549 ? 49.950 32.181 -3.839 1.00 26.08 549 SER A N 1
ATOM 4473 C CA . SER A 1 549 ? 49.775 33.610 -3.476 1.00 26.08 549 SER A CA 1
ATOM 4474 C C . SER A 1 549 ? 48.762 34.415 -4.325 1.00 26.08 549 SER A C 1
ATOM 4476 O O . SER A 1 549 ? 48.451 34.047 -5.451 1.00 26.08 549 SER A O 1
ATOM 4478 N N . LEU A 1 550 ? 48.178 35.513 -3.837 1.00 30.28 550 LEU A N 1
ATOM 4479 C CA . LEU A 1 550 ? 48.370 36.249 -2.571 1.00 30.28 550 LEU A CA 1
ATOM 4480 C C . LEU A 1 550 ? 47.200 36.039 -1.596 1.00 30.28 550 LEU A C 1
ATOM 4482 O O . LEU A 1 550 ? 46.044 36.063 -2.068 1.00 30.28 550 LEU A O 1
#

Organism: Solanum verrucosum (NCBI:txid315347)

pLDDT: mean 70.8, std 24.53, range [20.3, 94.56]

Mean predicted aligned error: 16.83 Å